Protein AF-0000000074000479 (afdb_homodimer)

Nearest PDB structures (foldseek):
  3bfj-assembly1_A  TM=9.444E-01  e=3.212E-29  Klebsiella pneumoniae
  3ox4-assembly2_C  TM=9.385E-01  e=1.318E-28  Zymomonas mobilis
  4fr2-assembly1_A-2  TM=9.449E-01  e=1.246E-26  Oenococcus oeni ATCC BAA-1163
  6jkp-assembly1_A  TM=9.102E-01  e=8.625E-26  Bifidobacterium catenulatum PV20-2
  3zdr-assembly1_A-2  TM=9.131E-01  e=1.007E-24  Parageobacillus thermoglucosidasius

Solvent-accessible surface area (backbone atoms only — not comparable to full-atom values): 37801 Å² total; per-residue (Å²): 125,83,70,67,56,71,59,40,66,43,61,48,65,38,32,37,40,36,23,70,70,42,47,64,45,43,13,71,68,36,42,85,71,40,35,52,22,39,34,35,30,24,37,49,79,51,90,53,64,66,58,51,49,42,30,51,54,24,32,49,75,44,26,76,37,72,45,79,45,45,79,36,74,68,72,32,32,52,67,49,26,46,48,51,15,49,51,36,50,77,64,59,40,46,26,33,37,12,33,31,52,70,39,18,37,22,32,28,41,50,13,22,35,37,47,61,29,98,62,55,59,69,41,54,76,69,65,78,48,72,85,84,47,72,30,43,50,23,35,32,33,47,45,46,71,52,49,9,53,68,62,16,29,47,35,54,36,33,37,82,94,76,54,42,73,43,76,48,74,41,84,62,36,39,31,50,30,29,46,40,33,51,63,56,40,48,72,55,49,54,69,54,47,51,27,48,47,39,24,24,40,39,40,16,51,24,13,52,56,14,57,54,34,41,74,68,31,34,25,28,12,42,44,19,37,28,35,30,68,74,18,50,67,52,29,49,77,34,64,84,41,58,70,32,45,37,32,45,42,51,19,11,53,26,18,5,58,10,29,48,54,15,27,53,15,62,45,53,31,47,13,48,23,41,19,59,74,67,67,44,52,47,39,52,38,24,43,28,37,34,60,44,48,46,60,71,44,38,81,87,39,21,74,61,25,35,55,48,11,47,36,58,67,45,87,57,74,95,56,52,59,65,57,23,21,49,43,25,51,50,48,52,48,50,52,34,62,75,67,69,53,71,62,35,47,52,79,68,77,47,52,78,84,47,43,64,59,28,27,58,51,25,68,68,40,72,34,57,76,28,41,73,54,90,75,56,58,71,58,48,36,51,44,51,58,73,27,72,127,82,68,67,57,71,58,41,67,43,59,49,62,39,32,38,40,36,22,70,70,42,48,64,45,43,13,72,67,35,42,86,72,38,35,53,22,39,33,36,29,24,37,49,77,58,92,53,64,68,57,51,50,42,30,50,55,24,31,51,76,44,26,77,37,72,45,78,44,44,80,38,76,68,73,33,32,50,66,50,28,47,46,51,14,48,52,36,49,77,62,57,38,46,25,34,34,10,34,32,53,72,38,17,37,22,31,29,41,50,13,23,36,36,46,62,28,99,62,56,58,69,41,54,76,68,65,80,47,74,84,85,46,71,30,43,49,22,35,30,33,47,46,46,70,54,48,8,52,68,61,15,29,48,37,56,36,34,37,82,95,76,53,43,72,42,75,48,76,42,85,64,36,38,32,51,30,29,46,40,33,50,64,56,40,48,73,55,50,54,68,53,45,50,29,46,46,39,25,25,40,38,40,15,51,23,13,52,54,13,60,55,33,41,73,69,31,34,26,27,12,41,45,18,37,28,35,32,68,73,18,51,66,53,29,48,77,34,63,84,40,58,70,32,43,35,32,45,42,51,18,12,51,26,19,6,60,10,29,47,54,14,28,51,14,62,44,54,31,47,12,50,23,40,19,57,75,67,66,43,54,47,41,53,36,24,44,27,38,34,60,44,48,47,59,70,44,37,82,85,40,21,73,61,27,36,54,49,11,48,35,57,68,44,88,58,75,97,56,52,60,63,58,22,22,51,44,25,50,48,49,53,48,52,53,34,62,76,66,70,53,72,62,36,44,52,80,67,75,46,52,78,85,48,42,64,59,26,27,57,51,24,68,68,41,74,34,59,77,28,41,74,56,91,77,56,58,71,58,48,37,51,43,51,58,73,27,70

Secondary structure (DSSP, 8-state):
-----SEEEEE---EEEEETTGGGGHHHHHTTT--SEEEEEEESS-S-HHHHHHHHHHHHTTSSEEEEEEEE-SS-BHHHHHHHHHHHHHTT-SEEEEEESHHHHHHHHHHHHHHTS-S-HHHHHHTS----SPPPPEEEEESS--TTGGGSSEEEEEETTTTEEEEEE-GGGS-SEEEE-TTGGGG--HHHHHHHHHHHHHHHHHHHHSTT--HHHHHHHHHHHHHHHHHHHHHHH-TT-HHHHHHHHHHHHHHHHHHHHH---HHHHHHHHHHHHH---HHHHHHHHHHHHHHHHTTTTHHHHHHHHHHTT---TTS-HHHHHHHHHHHHHHHHHHHT----GGGGT--GGGHHHHHHHHTTSGGGGGSSS---HHHHHHHHHHH-/-----SEEEEE---EEEEETTGGGGHHHHHTTT--SEEEEEEESS-S-HHHHHHHHHHHHTTSSEEEEEEEE-SS-BHHHHHHHHHHHHHTT-SEEEEEESHHHHHHHHHHHHHHTS-S-HHHHHHTS----SPPPPEEEEESS--TTGGGSSEEEEEETTTTEEEEEE-GGGS-SEEEE-TTGGGG--HHHHHHHHHHHHHHHHHHHHSTT--HHHHHHHHHHHHHHHHHHHHHHH-TT-HHHHHHHHHHHHHHHHHHHHH---HHHHHHHHHHHHH---HHHHHHHHHHHHHHHHTTTTHHHHHHHHHHTT---TTS-HHHHHHHHHHHHHHHHHHHT----GGGGT--GGGHHHHHHHHTTSGGGGGSSS---HHHHHHHHHHH-

Organism: NCBI:txid1917863

Structure (mmCIF, N/CA/C/O backbone):
data_AF-0000000074000479-model_v1
#
loop_
_entity.id
_entity.type
_entity.pdbx_description
1 polymer 'Alcohol dehydrogenase'
#
loop_
_atom_site.group_PDB
_atom_site.id
_atom_site.type_symbol
_atom_site.label_atom_id
_atom_site.label_alt_id
_atom_site.label_comp_id
_atom_site.label_asym_id
_atom_site.label_entity_id
_atom_site.label_seq_id
_atom_site.pdbx_PDB_ins_code
_atom_site.Cartn_x
_atom_site.Cartn_y
_atom_site.Cartn_z
_atom_site.occupancy
_atom_site.B_iso_or_equiv
_atom_site.auth_seq_id
_atom_site.auth_comp_id
_atom_site.auth_asym_id
_atom_site.auth_atom_id
_atom_site.pdbx_PDB_model_num
ATOM 1 N N . MET A 1 1 ? -16.75 3.695 -16.812 1 24.72 1 MET A N 1
ATOM 2 C CA . MET A 1 1 ? -15.805 3.189 -15.812 1 24.72 1 MET A CA 1
ATOM 3 C C . MET A 1 1 ? -14.398 3.695 -16.094 1 24.72 1 MET A C 1
ATOM 5 O O . MET A 1 1 ? -13.891 3.543 -17.203 1 24.72 1 MET A O 1
ATOM 9 N N . PRO A 1 2 ? -13.836 4.621 -15.43 1 29 2 PRO A N 1
ATOM 10 C CA . PRO A 1 2 ? -12.633 5.297 -15.914 1 29 2 PRO A CA 1
ATOM 11 C C . PRO A 1 2 ? -11.539 4.316 -16.344 1 29 2 PRO A C 1
ATOM 13 O O . PRO A 1 2 ? -11.422 3.23 -15.766 1 29 2 PRO A O 1
ATOM 16 N N . VAL A 1 3 ? -11.234 4.391 -17.625 1 32 3 VAL A N 1
ATOM 17 C CA . VAL A 1 3 ? -10.008 3.867 -18.203 1 32 3 VAL A CA 1
ATOM 18 C C . VAL A 1 3 ? -8.844 4.047 -17.234 1 32 3 VAL A C 1
ATOM 20 O O . VAL A 1 3 ? -8.68 5.125 -16.656 1 32 3 VAL A O 1
ATOM 23 N N . LEU A 1 4 ? -8.531 3.102 -16.453 1 42.91 4 LEU A N 1
ATOM 24 C CA . LEU A 1 4 ? -7.293 3.246 -15.711 1 42.91 4 LEU A CA 1
ATOM 25 C C . LEU A 1 4 ? -6.379 4.281 -16.359 1 42.91 4 LEU A C 1
ATOM 27 O O . LEU A 1 4 ? -6.324 4.379 -17.594 1 42.91 4 LEU A O 1
ATOM 31 N N . PRO A 1 5 ? -6.18 5.332 -15.812 1 46.81 5 PRO A N 1
ATOM 32 C CA . PRO A 1 5 ? -5.082 6.078 -16.438 1 46.81 5 PRO A CA 1
ATOM 33 C C . PRO A 1 5 ? -4.07 5.168 -17.125 1 46.81 5 PRO A C 1
ATOM 35 O O . PRO A 1 5 ? -3.922 4.004 -16.75 1 46.81 5 PRO A O 1
ATOM 38 N N . GLU A 1 6 ? -3.697 5.43 -18.391 1 49.31 6 GLU A N 1
ATOM 39 C CA . GLU A 1 6 ? -2.768 4.688 -19.234 1 49.31 6 GLU A CA 1
ATOM 40 C C . GLU A 1 6 ? -1.65 4.059 -18.406 1 49.31 6 GLU A C 1
ATOM 42 O O . GLU A 1 6 ? -1.186 2.961 -18.719 1 49.31 6 GLU A O 1
ATOM 47 N N . TRP A 1 7 ? -1.224 4.836 -17.172 1 56.94 7 TRP A N 1
ATOM 48 C CA . TRP A 1 7 ? -0.099 4.227 -16.469 1 56.94 7 TRP A CA 1
ATOM 49 C C . TRP A 1 7 ? -0.306 4.285 -14.953 1 56.94 7 TRP A C 1
ATOM 51 O O . TRP A 1 7 ? -0.974 5.191 -14.445 1 56.94 7 TRP A O 1
ATOM 61 N N . ILE A 1 8 ? -0.33 3.221 -14.234 1 73.06 8 ILE A N 1
ATOM 62 C CA . ILE A 1 8 ? -0.255 3.229 -12.773 1 73.06 8 ILE A CA 1
ATOM 63 C C . ILE A 1 8 ? 1.204 3.152 -12.328 1 73.06 8 ILE A C 1
ATOM 65 O O . ILE A 1 8 ? 1.931 2.234 -12.719 1 73.06 8 ILE A O 1
ATOM 69 N N . ASN A 1 9 ? 1.687 4.219 -11.844 1 86.44 9 ASN A N 1
ATOM 70 C CA . ASN A 1 9 ? 2.924 4.156 -11.078 1 86.44 9 ASN A CA 1
ATOM 71 C C . ASN A 1 9 ? 2.652 4.207 -9.578 1 86.44 9 ASN A C 1
ATOM 73 O O . ASN A 1 9 ? 1.775 4.945 -9.125 1 86.44 9 ASN A O 1
ATOM 77 N N . PHE A 1 10 ? 3.227 3.289 -8.906 1 91.44 10 PHE A N 1
ATOM 78 C CA . PHE A 1 10 ? 3.094 3.295 -7.457 1 91.44 10 PHE A CA 1
ATOM 79 C C . PHE A 1 10 ? 4.438 3.027 -6.789 1 91.44 10 PHE A C 1
ATOM 81 O O . PHE A 1 10 ? 5.203 2.17 -7.242 1 91.44 10 PHE A O 1
ATOM 88 N N . GLN A 1 11 ? 4.66 3.822 -5.734 1 92.38 11 GLN A N 1
ATOM 89 C CA . GLN A 1 11 ? 5.836 3.611 -4.898 1 92.38 11 GLN A CA 1
ATOM 90 C C . GLN A 1 11 ? 5.559 4 -3.449 1 92.38 11 GLN A C 1
ATOM 92 O O . GLN A 1 11 ? 4.926 5.023 -3.188 1 92.38 11 GLN A O 1
ATOM 97 N N . PHE A 1 12 ? 5.898 3.17 -2.537 1 93.88 12 PHE A N 1
ATOM 98 C CA . PHE A 1 12 ? 5.867 3.414 -1.1 1 93.88 12 PHE A CA 1
ATOM 99 C C . PHE A 1 12 ? 6.961 2.623 -0.392 1 93.88 12 PHE A C 1
ATOM 101 O O . PHE A 1 12 ? 6.777 1.445 -0.077 1 93.88 12 PHE A O 1
ATOM 108 N N . THR A 1 13 ? 7.973 3.258 0.039 1 92.56 13 THR A N 1
ATOM 109 C CA . THR A 1 13 ? 9.164 2.531 0.461 1 92.56 13 THR A CA 1
ATOM 110 C C . THR A 1 13 ? 9.242 2.457 1.983 1 92.56 13 THR A C 1
ATOM 112 O O . THR A 1 13 ? 10.008 1.668 2.533 1 92.56 13 THR A O 1
ATOM 115 N N . PRO A 1 14 ? 8.461 3.285 2.715 1 94.31 14 PRO A N 1
ATOM 116 C CA . PRO A 1 14 ? 8.625 3.299 4.168 1 94.31 14 PRO A CA 1
ATOM 117 C C . PRO A 1 14 ? 8.148 2.008 4.832 1 94.31 14 PRO A C 1
ATOM 119 O O . PRO A 1 14 ? 7.242 1.349 4.324 1 94.31 14 PRO A O 1
ATOM 122 N N . LYS A 1 15 ? 8.852 1.724 5.93 1 93.94 15 LYS A N 1
ATOM 123 C CA . LYS A 1 15 ? 8.305 0.751 6.875 1 93.94 15 LYS A CA 1
ATOM 124 C C . LYS A 1 15 ? 7.406 1.428 7.906 1 93.94 15 LYS A C 1
ATOM 126 O O . LYS A 1 15 ? 7.684 2.547 8.344 1 93.94 15 LYS A O 1
ATOM 131 N N . ILE A 1 16 ? 6.328 0.79 8.242 1 94.38 16 ILE A N 1
ATOM 132 C CA . ILE A 1 16 ? 5.414 1.325 9.25 1 94.38 16 ILE A CA 1
ATOM 133 C C . ILE A 1 16 ? 5.344 0.376 10.445 1 94.38 16 ILE A C 1
ATOM 135 O O . ILE A 1 16 ? 5.105 -0.822 10.273 1 94.38 16 ILE A O 1
ATOM 139 N N . HIS A 1 17 ? 5.648 0.871 11.562 1 92.88 17 HIS A N 1
ATOM 140 C CA . HIS A 1 17 ? 5.398 0.188 12.82 1 92.88 17 HIS A CA 1
ATOM 141 C C . HIS A 1 17 ? 4.355 0.929 13.656 1 92.88 17 HIS A C 1
ATOM 143 O O . HIS A 1 17 ? 4.582 2.064 14.078 1 92.88 17 HIS A O 1
ATOM 149 N N . PHE A 1 18 ? 3.232 0.312 13.82 1 91.31 18 PHE A N 1
ATOM 150 C CA . PHE A 1 18 ? 2.105 0.879 14.555 1 91.31 18 PHE A CA 1
ATOM 151 C C . PHE A 1 18 ? 1.759 0.021 15.766 1 91.31 18 PHE A C 1
ATOM 153 O O . PHE A 1 18 ? 1.294 -1.111 15.617 1 91.31 18 PHE A O 1
ATOM 160 N N . GLU A 1 19 ? 2.049 0.57 16.969 1 88.81 19 GLU A N 1
ATOM 161 C CA . GLU A 1 19 ? 1.908 -0.218 18.203 1 88.81 19 GLU A CA 1
ATOM 162 C C . GLU A 1 19 ? 1.859 0.678 19.438 1 88.81 19 GLU A C 1
ATOM 164 O O . GLU A 1 19 ? 2.594 1.665 19.516 1 88.81 19 GLU A O 1
ATOM 169 N N . ILE A 1 20 ? 1.055 0.201 20.391 1 87 20 ILE A N 1
ATOM 170 C CA . ILE A 1 20 ? 0.95 0.917 21.672 1 87 20 ILE A CA 1
ATOM 171 C C . ILE A 1 20 ? 2.271 0.818 22.422 1 87 20 ILE A C 1
ATOM 173 O O . ILE A 1 20 ? 2.855 -0.263 22.531 1 87 20 ILE A O 1
ATOM 177 N N . ASP A 1 21 ? 2.855 1.897 22.844 1 87.69 21 ASP A N 1
ATOM 178 C CA . ASP A 1 21 ? 4.02 2.002 23.719 1 87.69 21 ASP A CA 1
ATOM 179 C C . ASP A 1 21 ? 5.297 1.592 22.984 1 87.69 21 ASP A C 1
ATOM 181 O O . ASP A 1 21 ? 6.258 1.141 23.609 1 87.69 21 ASP A O 1
ATOM 185 N N . CYS A 1 22 ? 5.227 1.759 21.719 1 89.88 22 CYS A N 1
ATOM 186 C CA . CYS A 1 22 ? 6.375 1.313 20.938 1 89.88 22 CYS A CA 1
ATOM 187 C C . CYS A 1 22 ? 7.543 2.279 21.094 1 89.88 22 CYS A C 1
ATOM 189 O O . CYS A 1 22 ? 8.672 1.969 20.703 1 89.88 22 CYS A O 1
ATOM 191 N N . GLY A 1 23 ? 7.344 3.416 21.75 1 88.56 23 GLY A N 1
ATOM 192 C CA . GLY A 1 23 ? 8.438 4.328 22.047 1 88.56 23 GLY A CA 1
ATOM 193 C C . GLY A 1 23 ? 9.555 3.682 22.844 1 88.56 23 GLY A C 1
ATOM 194 O O . GLY A 1 23 ? 10.727 4 22.656 1 88.56 23 GLY A O 1
ATOM 195 N N . TYR A 1 24 ? 9.195 2.709 23.656 1 92 24 TYR A N 1
ATOM 196 C CA . TYR A 1 24 ? 10.148 2.002 24.5 1 92 24 TYR A CA 1
ATOM 197 C C . TYR A 1 24 ? 11.078 1.127 23.656 1 92 24 TYR A C 1
ATOM 199 O O . TYR A 1 24 ? 12.133 0.711 24.141 1 92 24 TYR A O 1
ATOM 207 N N . LYS A 1 25 ? 10.648 0.9 22.469 1 92.81 25 LYS A N 1
ATOM 208 C CA . LYS A 1 25 ? 11.375 -0.039 21.609 1 92.81 25 LYS A CA 1
ATOM 209 C C . LYS A 1 25 ? 12.062 0.683 20.469 1 92.81 25 LYS A C 1
ATOM 211 O O . LYS A 1 25 ? 12.656 0.045 19.594 1 92.81 25 LYS A O 1
ATOM 216 N N . LEU A 1 26 ? 11.969 1.969 20.406 1 93.94 26 LEU A N 1
ATOM 217 C CA . LEU A 1 26 ? 12.414 2.715 19.234 1 93.94 26 LEU A CA 1
ATOM 218 C C . LEU A 1 26 ? 13.867 2.41 18.906 1 93.94 26 LEU A C 1
ATOM 220 O O . LEU A 1 26 ? 14.234 2.248 17.75 1 93.94 26 LEU A O 1
ATOM 224 N N . GLY A 1 27 ? 14.719 2.34 19.969 1 94.88 27 GLY A N 1
ATOM 225 C CA . GLY A 1 27 ? 16.125 2.041 19.766 1 94.88 27 GLY A CA 1
ATOM 226 C C . GLY A 1 27 ? 16.359 0.737 19.031 1 94.88 27 GLY A C 1
ATOM 227 O O . GLY A 1 27 ? 17.234 0.657 18.156 1 94.88 27 GLY A O 1
ATOM 228 N N . SER A 1 28 ? 15.586 -0.228 19.297 1 93.12 28 SER A N 1
ATOM 229 C CA . SER A 1 28 ? 15.727 -1.534 18.672 1 93.12 28 SER A CA 1
ATOM 230 C C . SER A 1 28 ? 15.336 -1.479 17.188 1 93.12 28 SER A C 1
ATOM 232 O O . SER A 1 28 ? 15.883 -2.217 16.375 1 93.12 28 SER A O 1
ATOM 234 N N . PHE A 1 29 ? 14.375 -0.618 16.859 1 91.38 29 PHE A N 1
ATOM 235 C CA . PHE A 1 29 ? 13.961 -0.467 15.461 1 91.38 29 PHE A CA 1
ATOM 236 C C . PHE A 1 29 ? 15.023 0.252 14.648 1 91.38 29 PHE A C 1
ATOM 238 O O . PHE A 1 29 ? 15.234 -0.062 13.477 1 91.38 29 PHE A O 1
ATOM 245 N N . VAL A 1 30 ? 15.727 1.153 15.281 1 92.94 30 VAL A N 1
ATOM 246 C CA . VAL A 1 30 ? 16.625 2.082 14.602 1 92.94 30 VAL A CA 1
ATOM 247 C C . VAL A 1 30 ? 18 1.445 14.445 1 92.94 30 VAL A C 1
ATOM 249 O O . VAL A 1 30 ? 18.766 1.813 13.547 1 92.94 30 VAL A O 1
ATOM 252 N N . LYS A 1 31 ? 18.328 0.465 15.234 1 90.12 31 LYS A N 1
ATOM 253 C CA . LYS A 1 31 ? 19.672 -0.098 15.32 1 90.12 31 LYS A CA 1
ATOM 254 C C . LYS A 1 31 ? 20.141 -0.628 13.969 1 90.12 31 LYS A C 1
ATOM 256 O O . LYS A 1 31 ? 21.312 -0.553 13.633 1 90.12 31 LYS A O 1
ATOM 261 N N . ASN A 1 32 ? 19.219 -1.081 13.141 1 83.94 32 ASN A N 1
ATOM 262 C CA . ASN A 1 32 ? 19.578 -1.63 11.836 1 83.94 32 ASN A CA 1
ATOM 263 C C . ASN A 1 32 ? 19.531 -0.562 10.742 1 83.94 32 ASN A C 1
ATOM 265 O O . ASN A 1 32 ? 19.828 -0.843 9.586 1 83.94 32 ASN A O 1
ATOM 269 N N . ILE A 1 33 ? 19.172 0.621 11.117 1 90.5 33 ILE A N 1
ATOM 270 C CA . ILE A 1 33 ? 19.062 1.732 10.18 1 90.5 33 ILE A CA 1
ATOM 271 C C . ILE A 1 33 ? 20.266 2.668 10.359 1 90.5 33 ILE A C 1
ATOM 273 O O . ILE A 1 33 ? 20.891 3.072 9.375 1 90.5 33 ILE A O 1
ATOM 277 N N . GLY A 1 34 ? 20.578 2.973 11.555 1 85.62 34 GLY A N 1
ATOM 278 C CA . GLY A 1 34 ? 21.688 3.801 11.992 1 85.62 34 GLY A CA 1
ATOM 279 C C . GLY A 1 34 ? 21.953 3.695 13.484 1 85.62 34 GLY A C 1
ATOM 280 O O . GLY A 1 34 ? 21.031 3.787 14.297 1 85.62 34 GLY A O 1
ATOM 281 N N . SER A 1 35 ? 23.219 3.412 13.812 1 82.25 35 SER A N 1
ATOM 282 C CA . SER A 1 35 ? 23.5 3.186 15.227 1 82.25 35 SER A CA 1
ATOM 283 C C . SER A 1 35 ? 24.719 3.982 15.68 1 82.25 35 SER A C 1
ATOM 285 O O . SER A 1 35 ? 25.109 3.904 16.844 1 82.25 35 SER A O 1
ATOM 287 N N . ARG A 1 36 ? 25.234 4.797 14.906 1 87.81 36 ARG A N 1
ATOM 288 C CA . ARG A 1 36 ? 26.375 5.59 15.359 1 87.81 36 ARG A CA 1
ATOM 289 C C . ARG A 1 36 ? 25.906 6.824 16.125 1 87.81 36 ARG A C 1
ATOM 291 O O . ARG A 1 36 ? 25.797 6.797 17.359 1 87.81 36 ARG A O 1
ATOM 298 N N . VAL A 1 37 ? 25.438 7.863 15.445 1 85.56 37 VAL A N 1
ATOM 299 C CA . VAL A 1 37 ? 24.891 9.039 16.109 1 85.56 37 VAL A CA 1
ATOM 300 C C . VAL A 1 37 ? 23.484 9.32 15.562 1 85.56 37 VAL A C 1
ATOM 302 O O . VAL A 1 37 ? 23.297 9.453 14.344 1 85.56 37 VAL A O 1
ATOM 305 N N . VAL A 1 38 ? 22.516 9.367 16.516 1 89.12 38 VAL A N 1
ATOM 306 C CA . VAL A 1 38 ? 21.141 9.68 16.156 1 89.12 38 VAL A CA 1
ATOM 307 C C . VAL A 1 38 ? 20.812 11.102 16.609 1 89.12 38 VAL A C 1
ATOM 309 O O . VAL A 1 38 ? 21.078 11.484 17.75 1 89.12 38 VAL A O 1
ATOM 312 N N . LEU A 1 39 ? 20.328 11.859 15.727 1 89.12 39 LEU A N 1
ATOM 313 C CA . LEU A 1 39 ? 19.828 13.188 16.078 1 89.12 39 LEU A CA 1
ATOM 314 C C . LEU A 1 39 ? 18.297 13.195 16.125 1 89.12 39 LEU A C 1
ATOM 316 O O . LEU A 1 39 ? 17.641 12.789 15.156 1 89.12 39 LEU A O 1
ATOM 320 N N . ILE A 1 40 ? 17.812 13.578 17.234 1 91.69 40 ILE A N 1
ATOM 321 C CA . ILE A 1 40 ? 16.375 13.797 17.375 1 91.69 40 ILE A CA 1
ATOM 322 C C . ILE A 1 40 ? 16.047 15.258 17.062 1 91.69 40 ILE A C 1
ATOM 324 O O . ILE A 1 40 ? 16.547 16.172 17.719 1 91.69 40 ILE A O 1
ATOM 328 N N . ALA A 1 41 ? 15.281 15.453 16.078 1 90.88 41 ALA A N 1
ATOM 329 C CA . ALA A 1 41 ? 14.789 16.797 15.75 1 90.88 41 ALA A CA 1
ATOM 330 C C . ALA A 1 41 ? 13.352 16.984 16.234 1 90.88 41 ALA A C 1
ATOM 332 O O . ALA A 1 41 ? 12.469 16.188 15.906 1 90.88 41 ALA A O 1
ATOM 333 N N . THR A 1 42 ? 13.125 18.016 17.047 1 90.62 42 THR A N 1
ATOM 334 C CA . THR A 1 42 ? 11.797 18.266 17.594 1 90.62 42 THR A CA 1
ATOM 335 C C . THR A 1 42 ? 11.578 19.75 17.844 1 90.62 42 THR A C 1
ATOM 337 O O . THR A 1 42 ? 12.531 20.531 17.859 1 90.62 42 THR A O 1
ATOM 340 N N . GLN A 1 43 ? 10.297 20.109 17.938 1 87.75 43 GLN A N 1
ATOM 341 C CA . GLN A 1 43 ? 9.969 21.484 18.297 1 87.75 43 GLN A CA 1
ATOM 342 C C . GLN A 1 43 ? 10.211 21.719 19.797 1 87.75 43 GLN A C 1
ATOM 344 O O . GLN A 1 43 ? 10.125 20.797 20.594 1 87.75 43 GLN A O 1
ATOM 349 N N . ARG A 1 44 ? 10.492 22.984 20.094 1 78.81 44 ARG A N 1
ATOM 350 C CA . ARG A 1 44 ? 10.82 23.422 21.453 1 78.81 44 ARG A CA 1
ATOM 351 C C . ARG A 1 44 ? 9.648 23.172 22.406 1 78.81 44 ARG A C 1
ATOM 353 O O . ARG A 1 44 ? 9.828 22.641 23.5 1 78.81 44 ARG A O 1
ATOM 360 N N . GLU A 1 45 ? 8.539 23.609 21.984 1 66.88 45 GLU A N 1
ATOM 361 C CA . GLU A 1 45 ? 7.383 23.484 22.875 1 66.88 45 GLU A CA 1
ATOM 362 C C . GLU A 1 45 ? 6.84 22.062 22.875 1 66.88 45 GLU A C 1
ATOM 364 O O . GLU A 1 45 ? 6.113 21.672 21.953 1 66.88 45 GLU A O 1
ATOM 369 N N . LEU A 1 46 ? 7.734 21.203 23.047 1 61.78 46 LEU A N 1
ATOM 370 C CA . LEU A 1 46 ? 7.48 19.766 22.875 1 61.78 46 LEU A CA 1
ATOM 371 C C . LEU A 1 46 ? 6.281 19.328 23.703 1 61.78 46 LEU A C 1
ATOM 373 O O . LEU A 1 46 ? 6.211 19.609 24.891 1 61.78 46 LEU A O 1
ATOM 377 N N . GLU A 1 47 ? 5.285 18.828 23 1 61.81 47 GLU A N 1
ATOM 378 C CA . GLU A 1 47 ? 3.965 18.484 23.516 1 61.81 47 GLU A CA 1
ATOM 379 C C . GLU A 1 47 ? 4.055 17.391 24.578 1 61.81 47 GLU A C 1
ATOM 381 O O . GLU A 1 47 ? 3.346 17.422 25.578 1 61.81 47 GLU A O 1
ATOM 386 N N . ASN A 1 48 ? 5.121 16.391 24.469 1 76.81 48 ASN A N 1
ATOM 387 C CA . ASN A 1 48 ? 5.16 15.305 25.438 1 76.81 48 ASN A CA 1
ATOM 388 C C . ASN A 1 48 ? 6.586 15 25.875 1 76.81 48 ASN A C 1
ATOM 390 O O . ASN A 1 48 ? 7.234 14.109 25.328 1 76.81 48 ASN A O 1
ATOM 394 N N . ALA A 1 49 ? 7.102 15.68 26.875 1 80.25 49 ALA A N 1
ATOM 395 C CA . ALA A 1 49 ? 8.477 15.586 27.375 1 80.25 49 ALA A CA 1
ATOM 396 C C . ALA A 1 49 ? 8.766 14.18 27.906 1 80.25 49 ALA A C 1
ATOM 398 O O . ALA A 1 49 ? 9.875 13.672 27.75 1 80.25 49 ALA A O 1
ATOM 399 N N . GLU A 1 50 ? 7.836 13.609 28.5 1 84.62 50 GLU A N 1
ATOM 400 C CA . GLU A 1 50 ? 8.008 12.266 29.047 1 84.62 50 GLU A CA 1
ATOM 401 C C . GLU A 1 50 ? 8.25 11.25 27.938 1 84.62 50 GLU A C 1
ATOM 403 O O . GLU A 1 50 ? 9.141 10.398 28.047 1 84.62 50 GLU A O 1
ATOM 408 N N . GLU A 1 51 ? 7.477 11.391 26.922 1 87 51 GLU A N 1
ATOM 409 C CA . GLU A 1 51 ? 7.641 10.484 25.797 1 87 51 GLU A CA 1
ATOM 410 C C . GLU A 1 51 ? 9.008 10.656 25.141 1 87 51 GLU A C 1
ATOM 412 O O . GLU A 1 51 ? 9.641 9.672 24.75 1 87 51 GLU A O 1
ATOM 417 N N . LEU A 1 52 ? 9.422 11.859 25.016 1 89.81 52 LEU A N 1
ATOM 418 C CA . LEU A 1 52 ? 10.727 12.133 24.438 1 89.81 52 LEU A CA 1
ATOM 419 C C . LEU A 1 52 ? 11.836 11.5 25.266 1 89.81 52 LEU A C 1
ATOM 421 O O . LEU A 1 52 ? 12.805 10.969 24.703 1 89.81 52 LEU A O 1
ATOM 425 N N . SER A 1 53 ? 11.664 11.531 26.578 1 92.19 53 SER A N 1
ATOM 426 C CA . SER A 1 53 ? 12.656 10.93 27.469 1 92.19 53 SER A CA 1
ATOM 427 C C . SER A 1 53 ? 12.711 9.414 27.281 1 92.19 53 SER A C 1
ATOM 429 O O . SER A 1 53 ? 13.797 8.828 27.281 1 92.19 53 SER A O 1
ATOM 431 N N . ILE A 1 54 ? 11.57 8.844 27.156 1 92.88 54 ILE A N 1
ATOM 432 C CA . ILE A 1 54 ? 11.477 7.402 26.938 1 92.88 54 ILE A CA 1
ATOM 433 C C . ILE A 1 54 ? 12.172 7.027 25.641 1 92.88 54 ILE A C 1
ATOM 435 O O . ILE A 1 54 ? 12.953 6.078 25.594 1 92.88 54 ILE A O 1
ATOM 439 N N . ILE A 1 55 ? 11.906 7.77 24.625 1 93.38 55 ILE A N 1
ATOM 440 C CA . ILE A 1 55 ? 12.469 7.539 23.297 1 93.38 55 ILE A CA 1
ATOM 441 C C . ILE A 1 55 ? 13.992 7.703 23.344 1 93.38 55 ILE A C 1
ATOM 443 O O . ILE A 1 55 ? 14.727 6.855 22.844 1 93.38 55 ILE A O 1
ATOM 447 N N . LYS A 1 56 ? 14.422 8.789 23.984 1 94.94 56 LYS A N 1
ATOM 448 C CA . LYS A 1 56 ? 15.852 9.055 24.094 1 94.94 56 LYS A CA 1
ATOM 449 C C . LYS A 1 56 ? 16.578 7.918 24.812 1 94.94 56 LYS A C 1
ATOM 451 O O . LYS A 1 56 ? 17.641 7.473 24.375 1 94.94 56 LYS A O 1
ATOM 456 N N . THR A 1 57 ? 15.992 7.461 25.875 1 95.88 57 THR A N 1
ATOM 457 C CA . THR A 1 57 ? 16.562 6.375 26.672 1 95.88 57 THR A CA 1
ATOM 458 C C . THR A 1 57 ? 16.672 5.102 25.828 1 95.88 57 THR A C 1
ATOM 460 O O . THR A 1 57 ? 17.688 4.406 25.891 1 95.88 57 THR A O 1
ATOM 463 N N . SER A 1 58 ? 15.609 4.82 25.141 1 95.94 58 SER A N 1
ATOM 464 C CA . SER A 1 58 ? 15.609 3.643 24.281 1 95.94 58 SER A CA 1
ATOM 465 C C . SER A 1 58 ? 16.703 3.732 23.219 1 95.94 58 SER A C 1
ATOM 467 O O . SER A 1 58 ? 17.406 2.754 22.969 1 95.94 58 SER A O 1
ATOM 469 N N . LEU A 1 59 ? 16.859 4.902 22.594 1 96.19 59 LEU A N 1
ATOM 470 C CA . LEU A 1 59 ? 17.859 5.109 21.562 1 96.19 59 LEU A CA 1
ATOM 471 C C . LEU A 1 59 ? 19.266 4.984 22.125 1 96.19 59 LEU A C 1
ATOM 473 O O . LEU A 1 59 ? 20.156 4.406 21.484 1 96.19 59 LEU A O 1
ATOM 477 N N . GLU A 1 60 ? 19.484 5.496 23.297 1 96.25 60 GLU A N 1
ATOM 478 C CA . GLU A 1 60 ? 20.797 5.492 23.938 1 96.25 60 GLU A CA 1
ATOM 479 C C . GLU A 1 60 ? 21.266 4.07 24.219 1 96.25 60 GLU A C 1
ATOM 481 O O . GLU A 1 60 ? 22.469 3.803 24.234 1 96.25 60 GLU A O 1
ATOM 486 N N . LYS A 1 61 ? 20.406 3.133 24.312 1 95.31 61 LYS A N 1
ATOM 487 C CA . LYS A 1 61 ? 20.734 1.735 24.562 1 95.31 61 LYS A CA 1
ATOM 488 C C . LYS A 1 61 ? 21.281 1.062 23.312 1 95.31 61 LYS A C 1
ATOM 490 O O . LYS A 1 61 ? 21.953 0.028 23.391 1 95.31 61 LYS A O 1
ATOM 495 N N . HIS A 1 62 ? 21.016 1.669 22.156 1 94.31 62 HIS A N 1
ATOM 496 C CA . HIS A 1 62 ? 21.328 0.959 20.922 1 94.31 62 HIS A CA 1
ATOM 497 C C . HIS A 1 62 ? 22.188 1.816 20 1 94.31 62 HIS A C 1
ATOM 499 O O . HIS A 1 62 ? 22.484 1.412 18.875 1 94.31 62 HIS A O 1
ATOM 505 N N . SER A 1 63 ? 22.484 3.053 20.406 1 94 63 SER A N 1
ATOM 506 C CA . SER A 1 63 ? 23.281 3.969 19.594 1 94 63 SER A CA 1
ATOM 507 C C . SER A 1 63 ? 24.5 4.469 20.375 1 94 63 SER A C 1
ATOM 509 O O . SER A 1 63 ? 24.5 4.477 21.594 1 94 63 SER A O 1
ATOM 511 N N . GLU A 1 64 ? 25.484 4.859 19.625 1 94.12 64 GLU A N 1
ATOM 512 C CA . GLU A 1 64 ? 26.703 5.371 20.25 1 94.12 64 GLU A CA 1
ATOM 513 C C . GLU A 1 64 ? 26.484 6.773 20.812 1 94.12 64 GLU A C 1
ATOM 515 O O . GLU A 1 64 ? 27.172 7.18 21.75 1 94.12 64 GLU A O 1
ATOM 520 N N . GLY A 1 65 ? 25.562 7.523 20.266 1 94.88 65 GLY A N 1
ATOM 521 C CA . GLY A 1 65 ? 25.234 8.875 20.703 1 94.88 65 GLY A CA 1
ATOM 522 C C . GLY A 1 65 ? 23.844 9.312 20.297 1 94.88 65 GLY A C 1
ATOM 523 O O . GLY A 1 65 ? 23.359 8.93 19.234 1 94.88 65 GLY A O 1
ATOM 524 N N . VAL A 1 66 ? 23.281 10.07 21.203 1 95.88 66 VAL A N 1
ATOM 525 C CA . VAL A 1 66 ? 21.984 10.648 20.922 1 95.88 66 VAL A CA 1
ATOM 526 C C . VAL A 1 66 ? 22 12.148 21.188 1 95.88 66 VAL A C 1
ATOM 528 O O . VAL A 1 66 ? 22.359 12.578 22.297 1 95.88 66 VAL A O 1
ATOM 531 N N . ILE A 1 67 ? 21.703 12.898 20.172 1 93.94 67 ILE A N 1
ATOM 532 C CA . ILE A 1 67 ? 21.672 14.352 20.297 1 93.94 67 ILE A CA 1
ATOM 533 C C . ILE A 1 67 ? 20.25 14.859 20.047 1 93.94 67 ILE A C 1
ATOM 535 O O . ILE A 1 67 ? 19.562 14.375 19.156 1 93.94 67 ILE A O 1
ATOM 539 N N . ILE A 1 68 ? 19.844 15.812 20.859 1 93.81 68 ILE A N 1
ATOM 540 C CA . ILE A 1 68 ? 18.531 16.406 20.688 1 93.81 68 ILE A CA 1
ATOM 541 C C . ILE A 1 68 ? 18.656 17.828 20.141 1 93.81 68 ILE A C 1
ATOM 543 O O . ILE A 1 68 ? 19.406 18.641 20.703 1 93.81 68 ILE A O 1
ATOM 547 N N . TYR A 1 69 ? 18.094 18.047 19.047 1 93.19 69 TYR A N 1
ATOM 548 C CA . TYR A 1 69 ? 17.859 19.391 18.547 1 93.19 69 TYR A CA 1
ATOM 549 C C . TYR A 1 69 ? 16.406 19.812 18.781 1 93.19 69 TYR A C 1
ATOM 551 O O . TYR A 1 69 ? 15.508 19.359 18.062 1 93.19 69 TYR A O 1
ATOM 559 N N . ASP A 1 70 ? 16.156 20.766 19.641 1 91.44 70 ASP A N 1
ATOM 560 C CA . ASP A 1 70 ? 14.805 21.125 20.031 1 91.44 70 ASP A CA 1
ATOM 561 C C . ASP A 1 70 ? 14.555 22.625 19.797 1 91.44 70 ASP A C 1
ATOM 563 O O . ASP A 1 70 ? 13.727 23.219 20.484 1 91.44 70 ASP A O 1
ATOM 567 N N . ASP A 1 71 ? 15.227 23.156 18.844 1 89.31 71 ASP A N 1
ATOM 568 C CA . ASP A 1 71 ? 15.18 24.609 18.688 1 89.31 71 ASP A CA 1
ATOM 569 C C . ASP A 1 71 ? 14.297 25.016 17.516 1 89.31 71 ASP A C 1
ATOM 571 O O . ASP A 1 71 ? 14.492 26.062 16.906 1 89.31 71 ASP A O 1
ATOM 575 N N . ILE A 1 72 ? 13.453 24.141 17.109 1 90.38 72 ILE A N 1
ATOM 576 C CA . ILE A 1 72 ? 12.422 24.531 16.156 1 90.38 72 ILE A CA 1
ATOM 577 C C . ILE A 1 72 ? 11.273 25.219 16.891 1 90.38 72 ILE A C 1
ATOM 579 O O . ILE A 1 72 ? 10.547 24.578 17.656 1 90.38 72 ILE A O 1
ATOM 583 N N . VAL A 1 73 ? 11 26.422 16.859 1 84.69 73 VAL A N 1
ATOM 584 C CA . VAL A 1 73 ? 10.148 27.203 17.75 1 84.69 73 VAL A CA 1
ATOM 585 C C . VAL A 1 73 ? 8.703 27.156 17.266 1 84.69 73 VAL A C 1
ATOM 587 O O . VAL A 1 73 ? 7.777 26.953 18.047 1 84.69 73 VAL A O 1
ATOM 590 N N . ASP A 1 74 ? 8.352 27.438 16.062 1 84.31 74 ASP A N 1
ATOM 591 C CA . ASP A 1 74 ? 6.984 27.438 15.539 1 84.31 74 ASP A CA 1
ATOM 592 C C . ASP A 1 74 ? 6.914 26.688 14.211 1 84.31 74 ASP A C 1
ATOM 594 O O . ASP A 1 74 ? 7.062 25.469 14.172 1 84.31 74 ASP A O 1
ATOM 598 N N . LYS A 1 75 ? 6.895 27.375 13.219 1 89.31 75 LYS A N 1
ATOM 599 C CA . LYS A 1 75 ? 6.914 26.766 11.891 1 89.31 75 LYS A CA 1
ATOM 600 C C . LYS A 1 75 ? 8.344 26.484 11.438 1 89.31 75 LYS A C 1
ATOM 602 O O . LYS A 1 75 ? 9.289 27.125 11.906 1 89.31 75 LYS A O 1
ATOM 607 N N . ALA A 1 76 ? 8.492 25.453 10.719 1 92.19 76 ALA A N 1
ATOM 608 C CA . ALA A 1 76 ? 9.805 25.156 10.156 1 92.19 76 ALA A CA 1
ATOM 609 C C . ALA A 1 76 ? 10.188 26.156 9.078 1 92.19 76 ALA A C 1
ATOM 611 O O . ALA A 1 76 ? 9.539 26.234 8.031 1 92.19 76 ALA A O 1
ATOM 612 N N . HIS A 1 77 ? 11.195 26.922 9.406 1 94.06 77 HIS A N 1
ATOM 613 C CA . HIS A 1 77 ? 11.719 27.906 8.461 1 94.06 77 HIS A CA 1
ATOM 614 C C . HIS A 1 77 ? 13.039 27.422 7.848 1 94.06 77 HIS A C 1
ATOM 616 O O . HIS A 1 77 ? 13.609 26.438 8.297 1 94.06 77 HIS A O 1
ATOM 622 N N . PHE A 1 78 ? 13.469 28.125 6.797 1 93.44 78 PHE A N 1
ATOM 623 C CA . PHE A 1 78 ? 14.68 27.734 6.094 1 93.44 78 PHE A CA 1
ATOM 624 C C . PHE A 1 78 ? 15.859 27.641 7.062 1 93.44 78 PHE A C 1
ATOM 626 O O . PHE A 1 78 ? 16.609 26.672 7.031 1 93.44 78 PHE A O 1
ATOM 633 N N . LYS A 1 79 ? 15.914 28.562 7.922 1 92.5 79 LYS A N 1
ATOM 634 C CA . LYS A 1 79 ? 17.031 28.609 8.859 1 92.5 79 LYS A CA 1
ATOM 635 C C . LYS A 1 79 ? 17.031 27.406 9.789 1 92.5 79 LYS A C 1
ATOM 637 O O . LYS A 1 79 ? 18.094 26.906 10.172 1 92.5 79 LYS A O 1
ATOM 642 N N . ASP A 1 80 ? 15.867 26.953 10.234 1 93.56 80 ASP A N 1
ATOM 643 C CA . ASP A 1 80 ? 15.742 25.797 11.117 1 93.56 80 ASP A CA 1
ATOM 644 C C . ASP A 1 80 ? 16.281 24.547 10.445 1 93.56 80 ASP A C 1
ATOM 646 O O . ASP A 1 80 ? 17.047 23.781 11.055 1 93.56 80 ASP A O 1
ATOM 650 N N . ILE A 1 81 ? 15.945 24.422 9.219 1 94.62 81 ILE A N 1
ATOM 651 C CA . ILE A 1 81 ? 16.328 23.234 8.461 1 94.62 81 ILE A CA 1
ATOM 652 C C . ILE A 1 81 ? 17.844 23.234 8.25 1 94.62 81 ILE A C 1
ATOM 654 O O . ILE A 1 81 ? 18.516 22.219 8.43 1 94.62 81 ILE A O 1
ATOM 658 N N . ASP A 1 82 ? 18.297 24.375 7.84 1 95.56 82 ASP A N 1
ATOM 659 C CA . ASP A 1 82 ? 19.734 24.5 7.617 1 95.56 82 ASP A CA 1
ATOM 660 C C . ASP A 1 82 ? 20.516 24.234 8.906 1 95.56 82 ASP A C 1
ATOM 662 O O . ASP A 1 82 ? 21.578 23.609 8.875 1 95.56 82 ASP A O 1
ATOM 666 N N . SER A 1 83 ? 19.969 24.703 9.984 1 94.75 83 SER A N 1
ATOM 667 C CA . SER A 1 83 ? 20.594 24.469 11.281 1 94.75 83 SER A CA 1
ATOM 668 C C . SER A 1 83 ? 20.609 22.984 11.633 1 94.75 83 SER A C 1
ATOM 670 O O . SER A 1 83 ? 21.625 22.438 12.047 1 94.75 83 SER A O 1
ATOM 672 N N . VAL A 1 84 ? 19.469 22.312 11.531 1 94.69 84 VAL A N 1
ATOM 673 C CA . VAL A 1 84 ? 19.375 20.875 11.828 1 94.69 84 VAL A CA 1
ATOM 674 C C . VAL A 1 84 ? 20.359 20.109 10.945 1 94.69 84 VAL A C 1
ATOM 676 O O . VAL A 1 84 ? 21.078 19.219 11.422 1 94.69 84 VAL A O 1
ATOM 679 N N . ALA A 1 85 ? 20.406 20.453 9.664 1 96.06 85 ALA A N 1
ATOM 680 C CA . ALA A 1 85 ? 21.312 19.797 8.727 1 96.06 85 ALA A CA 1
ATOM 681 C C . ALA A 1 85 ? 22.766 20 9.133 1 96.06 85 ALA A C 1
ATOM 683 O O . ALA A 1 85 ? 23.578 19.078 9.031 1 96.06 85 ALA A O 1
ATOM 684 N N . HIS A 1 86 ? 23.047 21.234 9.516 1 95.19 86 HIS A N 1
ATOM 685 C CA . HIS A 1 86 ? 24.391 21.562 9.984 1 95.19 86 HIS A CA 1
ATOM 686 C C . HIS A 1 86 ? 24.781 20.703 11.18 1 95.19 86 HIS A C 1
ATOM 688 O O . HIS A 1 86 ? 25.875 20.141 11.219 1 95.19 86 HIS A O 1
ATOM 694 N N . PHE A 1 87 ? 23.891 20.531 12.117 1 94.31 87 PHE A N 1
ATOM 695 C CA . PHE A 1 87 ? 24.156 19.719 13.305 1 94.31 87 PHE A CA 1
ATOM 696 C C . PHE A 1 87 ? 24.328 18.266 12.93 1 94.31 87 PHE A C 1
ATOM 698 O O . PHE A 1 87 ? 25.156 17.562 13.516 1 94.31 87 PHE A O 1
ATOM 705 N N . LEU A 1 88 ? 23.547 17.812 11.977 1 95.94 88 LEU A N 1
ATOM 706 C CA . LEU A 1 88 ? 23.688 16.438 11.492 1 95.94 88 LEU A CA 1
ATOM 707 C C . LEU A 1 88 ? 25.094 16.203 10.938 1 95.94 88 LEU A C 1
ATOM 709 O O . LEU A 1 88 ? 25.703 15.172 11.211 1 95.94 88 LEU A O 1
ATOM 713 N N . ARG A 1 89 ? 25.578 17.172 10.25 1 95.38 89 ARG A N 1
ATOM 714 C CA . ARG A 1 89 ? 26.891 17.062 9.617 1 95.38 89 ARG A CA 1
ATOM 715 C C . ARG A 1 89 ? 28 17.078 10.656 1 95.38 89 ARG A C 1
ATOM 717 O O . ARG A 1 89 ? 28.875 16.203 10.656 1 95.38 89 ARG A O 1
ATOM 724 N N . ILE A 1 90 ? 27.938 18.031 11.492 1 94.56 90 ILE A N 1
ATOM 725 C CA . ILE A 1 90 ? 29.031 18.219 12.438 1 94.56 90 ILE A CA 1
ATOM 726 C C . ILE A 1 90 ? 29.062 17.062 13.438 1 94.56 90 ILE A C 1
ATOM 728 O O . ILE A 1 90 ? 30.125 16.672 13.914 1 94.56 90 ILE A O 1
ATOM 732 N N . ALA A 1 91 ? 27.906 16.516 13.75 1 93.81 91 ALA A N 1
ATOM 733 C CA . ALA A 1 91 ? 27.828 15.391 14.688 1 93.81 91 ALA A CA 1
ATOM 734 C C . ALA A 1 91 ? 28.172 14.078 13.992 1 93.81 91 ALA A C 1
ATOM 736 O O . ALA A 1 91 ? 28.297 13.039 14.648 1 93.81 91 ALA A O 1
ATOM 737 N N . ASN A 1 92 ? 28.25 14.102 12.703 1 94.44 92 ASN A N 1
ATOM 738 C CA . ASN A 1 92 ? 28.438 12.891 11.914 1 94.44 92 ASN A CA 1
ATOM 739 C C . ASN A 1 92 ? 27.328 11.875 12.18 1 94.44 92 ASN A C 1
ATOM 741 O O . ASN A 1 92 ? 27.594 10.703 12.438 1 94.44 92 ASN A O 1
ATOM 745 N N . ALA A 1 93 ? 26.109 12.43 12.25 1 95.62 93 ALA A N 1
ATOM 746 C CA . ALA A 1 93 ? 24.938 11.578 12.469 1 95.62 93 ALA A CA 1
ATOM 747 C C . ALA A 1 93 ? 24.688 10.68 11.266 1 95.62 93 ALA A C 1
ATOM 749 O O . ALA A 1 93 ? 24.938 11.07 10.125 1 95.62 93 ALA A O 1
ATOM 750 N N . ASP A 1 94 ? 24.172 9.453 11.562 1 96.25 94 ASP A N 1
ATOM 751 C CA . ASP A 1 94 ? 23.875 8.555 10.445 1 96.25 94 ASP A CA 1
ATOM 752 C C . ASP A 1 94 ? 22.375 8.297 10.336 1 96.25 94 ASP A C 1
ATOM 754 O O . ASP A 1 94 ? 21.9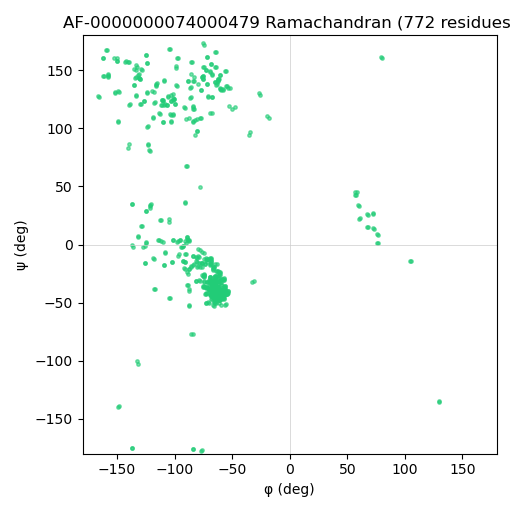38 7.527 9.477 1 96.25 94 ASP A O 1
ATOM 758 N N . CYS A 1 95 ? 21.641 8.945 11.148 1 95.81 95 CYS A N 1
ATOM 759 C CA . CYS A 1 95 ? 20.188 8.914 11.008 1 95.81 95 CYS A CA 1
ATOM 760 C C . CYS A 1 95 ? 19.531 10.062 11.773 1 95.81 95 CYS A C 1
ATOM 762 O O . CYS A 1 95 ? 20.172 10.656 12.656 1 95.81 95 CYS A O 1
ATOM 764 N N . VAL A 1 96 ? 18.344 10.375 11.422 1 97.12 96 VAL A N 1
ATOM 765 C CA . VAL A 1 96 ? 17.562 11.43 12.047 1 97.12 96 VAL A CA 1
ATOM 766 C C . VAL A 1 96 ? 16.234 10.859 12.555 1 97.12 96 VAL A C 1
ATOM 768 O O . VAL A 1 96 ? 15.562 10.117 11.836 1 97.12 96 VAL A O 1
ATOM 771 N N . VAL A 1 97 ? 15.891 11.156 13.781 1 96.5 97 VAL A N 1
ATOM 772 C CA . VAL A 1 97 ? 14.555 10.883 14.305 1 96.5 97 VAL A CA 1
ATOM 773 C C . VAL A 1 97 ? 13.75 12.172 14.359 1 96.5 97 VAL A C 1
ATOM 775 O O . VAL A 1 97 ? 14.031 13.062 15.172 1 96.5 97 VAL A O 1
ATOM 778 N N . ALA A 1 98 ? 12.828 12.297 13.445 1 96.25 98 ALA A N 1
ATOM 779 C CA . ALA A 1 98 ? 11.891 13.414 13.492 1 96.25 98 ALA A CA 1
ATOM 780 C C . ALA A 1 98 ? 10.727 13.117 14.422 1 96.25 98 ALA A C 1
ATOM 782 O O . ALA A 1 98 ? 9.812 12.359 14.07 1 96.25 98 ALA A O 1
ATOM 783 N N . TYR A 1 99 ? 10.766 13.758 15.602 1 94.06 99 TYR A N 1
ATOM 784 C CA . TYR A 1 99 ? 9.773 13.508 16.641 1 94.06 99 TYR A CA 1
ATOM 785 C C . TYR A 1 99 ? 8.844 14.711 16.812 1 94.06 99 TYR A C 1
ATOM 787 O O . TYR A 1 99 ? 9.305 15.836 16.969 1 94.06 99 TYR A O 1
ATOM 795 N N . GLY A 1 100 ? 7.59 14.375 16.656 1 90.81 100 GLY A N 1
ATOM 796 C CA . GLY A 1 100 ? 6.699 15.445 17.094 1 90.81 100 GLY A CA 1
ATOM 797 C C . GLY A 1 100 ? 5.641 15.789 16.062 1 90.81 100 GLY A C 1
ATOM 798 O O . GLY A 1 100 ? 4.961 14.906 15.547 1 90.81 100 GLY A O 1
ATOM 799 N N . SER A 1 101 ? 5.477 17.141 15.891 1 88 101 SER A N 1
ATOM 800 C CA . SER A 1 101 ? 4.379 17.703 15.102 1 88 101 SER A CA 1
ATOM 801 C C . SER A 1 101 ? 4.723 17.734 13.617 1 88 101 SER A C 1
ATOM 803 O O . SER A 1 101 ? 5.785 17.25 13.211 1 88 101 SER A O 1
ATOM 805 N N . PHE A 1 102 ? 3.744 18.328 12.914 1 90.12 102 PHE A N 1
ATOM 806 C CA . PHE A 1 102 ? 3.865 18.531 11.469 1 90.12 102 PHE A CA 1
ATOM 807 C C . PHE A 1 102 ? 5.156 19.266 11.141 1 90.12 102 PHE A C 1
ATOM 809 O O . PHE A 1 102 ? 5.879 18.891 10.219 1 90.12 102 PHE A O 1
ATOM 816 N N . GLU A 1 103 ? 5.551 20.25 11.914 1 91.56 103 GLU A N 1
ATOM 817 C CA . GLU A 1 103 ? 6.719 21.078 11.656 1 91.56 103 GLU A CA 1
ATOM 818 C C . GLU A 1 103 ? 8.016 20.312 11.922 1 91.56 103 GLU A C 1
ATOM 820 O O . GLU A 1 103 ? 8.969 20.422 11.148 1 91.56 103 GLU A O 1
ATOM 825 N N . SER A 1 104 ? 8.047 19.547 13.016 1 92.75 104 SER A N 1
ATOM 826 C CA . SER A 1 104 ? 9.234 18.766 13.344 1 92.75 104 SER A CA 1
ATOM 827 C C . SER A 1 104 ? 9.5 17.703 12.289 1 92.75 104 SER A C 1
ATOM 829 O O . SER A 1 104 ? 10.656 17.438 11.938 1 92.75 104 SER A O 1
ATOM 831 N N . ILE A 1 105 ? 8.422 17.109 11.781 1 95.12 105 ILE A N 1
ATOM 832 C CA . ILE A 1 105 ? 8.555 16.047 10.789 1 95.12 105 ILE A CA 1
ATOM 833 C C . ILE A 1 105 ? 9.062 16.625 9.477 1 95.12 105 ILE A C 1
ATOM 835 O O . ILE A 1 105 ? 9.984 16.094 8.859 1 95.12 105 ILE A O 1
ATOM 839 N N . ASN A 1 106 ? 8.516 17.766 9.109 1 95.06 106 ASN A N 1
ATOM 840 C CA . ASN A 1 106 ? 9 18.438 7.902 1 95.06 106 ASN A CA 1
ATOM 841 C C . ASN A 1 106 ? 10.469 18.797 8.023 1 95.06 106 ASN A C 1
ATOM 843 O O . ASN A 1 106 ? 11.25 18.578 7.094 1 95.06 106 ASN A O 1
ATOM 847 N N . ALA A 1 107 ? 10.797 19.328 9.164 1 95.25 107 ALA A N 1
ATOM 848 C CA . ALA A 1 107 ? 12.18 19.75 9.398 1 95.25 107 ALA A CA 1
ATOM 849 C C . ALA A 1 107 ? 13.133 18.562 9.352 1 95.25 107 ALA A C 1
ATOM 851 O O . ALA A 1 107 ? 14.203 18.625 8.742 1 95.25 107 ALA A O 1
ATOM 852 N N . GLY A 1 108 ? 12.734 17.484 10.023 1 95.94 108 GLY A N 1
ATOM 853 C CA . GLY A 1 108 ? 13.562 16.281 10.039 1 95.94 108 GLY A CA 1
ATOM 854 C C . GLY A 1 108 ? 13.781 15.688 8.664 1 95.94 108 GLY A C 1
ATOM 855 O O . GLY A 1 108 ? 14.906 15.336 8.305 1 95.94 108 GLY A O 1
ATOM 856 N N . LYS A 1 109 ? 12.719 15.57 7.867 1 96.56 109 LYS A N 1
ATOM 857 C CA . LYS A 1 109 ? 12.812 15.039 6.512 1 96.56 109 LYS A CA 1
ATOM 858 C C . LYS A 1 109 ? 13.711 15.898 5.637 1 96.56 109 LYS A C 1
ATOM 860 O O . LYS A 1 109 ? 14.594 15.383 4.949 1 96.56 109 LYS A O 1
ATOM 865 N N . ALA A 1 110 ? 13.492 17.203 5.695 1 96.19 110 ALA A N 1
ATOM 866 C CA . ALA A 1 110 ? 14.273 18.125 4.891 1 96.19 110 ALA A CA 1
ATOM 867 C C . ALA A 1 110 ? 15.75 18.094 5.297 1 96.19 110 ALA A C 1
ATOM 869 O O . ALA A 1 110 ? 16.641 18.031 4.441 1 96.19 110 ALA A O 1
ATOM 870 N N . ALA A 1 111 ? 15.961 18.094 6.582 1 96.5 111 ALA A N 1
ATOM 871 C CA . ALA A 1 111 ? 17.328 18.109 7.09 1 96.5 111 ALA A CA 1
ATOM 872 C C . ALA A 1 111 ? 18.078 16.844 6.703 1 96.5 111 ALA A C 1
ATOM 874 O O . ALA A 1 111 ? 19.281 16.875 6.398 1 96.5 111 ALA A O 1
ATOM 875 N N . GLY A 1 112 ? 17.375 15.68 6.781 1 96.75 112 GLY A N 1
ATOM 876 C CA . GLY A 1 112 ? 17.984 14.43 6.348 1 96.75 112 GLY A CA 1
ATOM 877 C C . GLY A 1 112 ? 18.5 14.484 4.918 1 96.75 112 GLY A C 1
ATOM 878 O O . GLY A 1 112 ? 19.578 13.984 4.625 1 96.75 112 GLY A O 1
ATOM 879 N N . LEU A 1 113 ? 17.703 15.078 4.055 1 96.12 113 LEU A N 1
ATOM 880 C CA . LEU A 1 113 ? 18.078 15.211 2.65 1 96.12 113 LEU A CA 1
ATOM 881 C C . LEU A 1 113 ? 19.234 16.188 2.48 1 96.12 113 LEU A C 1
ATOM 883 O O . LEU A 1 113 ? 20.156 15.938 1.713 1 96.12 113 LEU A O 1
ATOM 887 N N . LEU A 1 114 ? 19.25 17.281 3.238 1 95.5 114 LEU A N 1
ATOM 888 C CA . LEU A 1 114 ? 20.25 18.328 3.111 1 95.5 114 LEU A CA 1
ATOM 889 C C . LEU A 1 114 ? 21.578 17.875 3.697 1 95.5 114 LEU A C 1
ATOM 891 O O . LEU A 1 114 ? 22.641 18.344 3.273 1 95.5 114 LEU A O 1
ATOM 895 N N . ALA A 1 115 ? 21.516 17.016 4.637 1 95.88 115 ALA A N 1
ATOM 896 C CA . ALA A 1 115 ? 22.703 16.578 5.359 1 95.88 115 ALA A CA 1
ATOM 897 C C . ALA A 1 115 ? 23.719 15.945 4.41 1 95.88 115 ALA A C 1
ATOM 899 O O . ALA A 1 115 ? 24.938 16.031 4.641 1 95.88 115 ALA A O 1
ATOM 900 N N . THR A 1 116 ? 23.281 15.336 3.361 1 96.19 116 THR A N 1
ATOM 901 C CA . THR A 1 116 ? 24.156 14.602 2.459 1 96.19 116 THR A CA 1
ATOM 902 C C . THR A 1 116 ? 24.312 15.344 1.134 1 96.19 116 THR A C 1
ATOM 904 O O . THR A 1 116 ? 25.031 14.898 0.243 1 96.19 116 THR A O 1
ATOM 907 N N . ASN A 1 117 ? 23.531 16.406 0.999 1 95.12 117 ASN A N 1
ATOM 908 C CA . ASN A 1 117 ? 23.562 17.219 -0.215 1 95.12 117 ASN A CA 1
ATOM 909 C C . ASN A 1 117 ? 24.047 18.641 0.072 1 95.12 117 ASN A C 1
ATOM 911 O O . ASN A 1 117 ? 23.641 19.25 1.063 1 95.12 117 ASN A O 1
ATOM 915 N N . ASP A 1 118 ? 24.891 19.141 -0.785 1 88.81 118 ASP A N 1
ATOM 916 C CA . ASP A 1 118 ? 25.578 20.406 -0.534 1 88.81 118 ASP A CA 1
ATOM 917 C C . ASP A 1 118 ? 24.781 21.578 -1.079 1 88.81 118 ASP A C 1
ATOM 919 O O . ASP A 1 118 ? 25.188 22.234 -2.045 1 88.81 118 ASP A O 1
ATOM 923 N N . PHE A 1 119 ? 23.672 21.844 -0.511 1 90.06 119 PHE A N 1
ATOM 924 C CA . PHE A 1 119 ? 22.906 23.047 -0.85 1 90.06 119 PHE A CA 1
ATOM 925 C C . PHE A 1 119 ? 22.094 23.531 0.351 1 90.06 119 PHE A C 1
ATOM 927 O O . PHE A 1 119 ? 21.906 22.781 1.317 1 90.06 119 PHE A O 1
ATOM 934 N N . PHE A 1 120 ? 21.75 24.75 0.334 1 91.25 120 PHE A N 1
ATOM 935 C CA . PHE A 1 120 ? 20.875 25.328 1.352 1 91.25 120 PHE A CA 1
ATOM 936 C C . PHE A 1 120 ? 19.406 25.094 0.997 1 91.25 120 PHE A C 1
ATOM 938 O O . PHE A 1 120 ? 19.078 24.859 -0.166 1 91.25 120 PHE A O 1
ATOM 945 N N . THR A 1 121 ? 18.562 25.125 1.996 1 92.19 121 THR A N 1
ATOM 946 C CA . THR A 1 121 ? 17.141 24.859 1.844 1 92.19 121 THR A CA 1
ATOM 947 C C . THR A 1 121 ? 16.531 25.766 0.766 1 92.19 121 THR A C 1
ATOM 949 O O . THR A 1 121 ? 15.727 25.312 -0.047 1 92.19 121 THR A O 1
ATOM 952 N N . GLU A 1 122 ? 16.891 26.984 0.725 1 89.69 122 GLU A N 1
ATOM 953 C CA . GLU A 1 122 ? 16.344 27.953 -0.219 1 89.69 122 GLU A CA 1
ATOM 954 C C . GLU A 1 122 ? 16.625 27.547 -1.661 1 89.69 122 GLU A C 1
ATOM 956 O O . GLU A 1 122 ? 15.812 27.797 -2.555 1 89.69 122 GLU A O 1
ATOM 961 N N . ASP A 1 123 ? 17.719 26.891 -1.865 1 90.06 123 ASP A N 1
ATOM 962 C CA . ASP A 1 123 ? 18.125 26.469 -3.201 1 90.06 123 ASP A CA 1
ATOM 963 C C . ASP A 1 123 ? 17.219 25.375 -3.734 1 90.06 123 ASP A C 1
ATOM 965 O O . ASP A 1 123 ? 17.031 25.234 -4.949 1 90.06 123 ASP A O 1
ATOM 969 N N . LEU A 1 124 ? 16.719 24.641 -2.893 1 87.25 124 LEU A N 1
ATOM 970 C CA . LEU A 1 124 ? 15.828 23.547 -3.285 1 87.25 124 LEU A CA 1
ATOM 971 C C . LEU A 1 124 ? 14.578 24.078 -3.979 1 87.25 124 LEU A C 1
ATOM 973 O O . LEU A 1 124 ? 14.094 23.484 -4.941 1 87.25 124 LEU A O 1
ATOM 977 N N . TYR A 1 125 ? 14.078 25.172 -3.566 1 84.56 125 TYR A N 1
ATOM 978 C CA . TYR A 1 125 ? 12.797 25.672 -4.047 1 84.56 125 TYR A CA 1
ATOM 979 C C . TYR A 1 125 ? 12.984 26.609 -5.238 1 84.56 125 TYR A C 1
ATOM 981 O O . TYR A 1 125 ? 12.023 26.906 -5.957 1 84.56 125 TYR A O 1
ATOM 989 N N . SER A 1 126 ? 14.156 27.016 -5.445 1 79.94 126 SER A N 1
ATOM 990 C CA . SER A 1 126 ? 14.438 27.875 -6.602 1 79.94 126 SER A CA 1
ATOM 991 C C . SER A 1 126 ? 14.562 27.047 -7.875 1 79.94 126 SER A C 1
ATOM 993 O O . SER A 1 126 ? 14.516 27.594 -8.984 1 79.94 126 SER A O 1
ATOM 995 N N . GLY A 1 127 ? 14.602 25.734 -7.719 1 77.75 127 GLY A N 1
ATOM 996 C CA . GLY A 1 127 ? 14.797 24.875 -8.867 1 77.75 127 GLY A CA 1
ATOM 997 C C . GLY A 1 127 ? 16.234 24.844 -9.359 1 77.75 127 GLY A C 1
ATOM 998 O O . GLY A 1 127 ? 16.547 24.125 -10.32 1 77.75 127 GLY A O 1
ATOM 999 N N . LYS A 1 128 ? 17.062 25.547 -8.68 1 79.44 128 LYS A N 1
ATOM 1000 C CA . LYS A 1 128 ? 18.453 25.672 -9.094 1 79.44 128 LYS A CA 1
ATOM 1001 C C . LYS A 1 128 ? 19.234 24.391 -8.805 1 79.44 128 LYS A C 1
ATOM 1003 O O . LYS A 1 128 ? 20.234 24.094 -9.469 1 79.44 128 LYS A O 1
ATOM 1008 N N . VAL A 1 129 ? 18.703 23.672 -7.801 1 86.81 129 VAL A N 1
ATOM 1009 C CA . VAL A 1 129 ? 19.453 22.484 -7.402 1 86.81 129 VAL A CA 1
ATOM 1010 C C . VAL A 1 129 ? 18.5 21.312 -7.23 1 86.81 129 VAL A C 1
ATOM 1012 O O . VAL A 1 129 ? 17.297 21.5 -7.02 1 86.81 129 VAL A O 1
ATOM 1015 N N . SER A 1 130 ? 19.016 20.109 -7.469 1 88.88 130 SER A N 1
ATOM 1016 C CA . SER A 1 130 ? 18.328 18.859 -7.199 1 88.88 130 SER A CA 1
ATOM 1017 C C . SER A 1 130 ? 19.219 17.906 -6.402 1 88.88 130 SER A C 1
ATOM 1019 O O . SER A 1 130 ? 20.438 17.906 -6.551 1 88.88 130 SER A O 1
ATOM 1021 N N . PRO A 1 131 ? 18.531 17.203 -5.5 1 92.81 131 PRO A N 1
ATOM 1022 C CA . PRO A 1 131 ? 19.344 16.219 -4.762 1 92.81 131 PRO A CA 1
ATOM 1023 C C . PRO A 1 131 ? 20.078 15.25 -5.68 1 92.81 131 PRO A C 1
ATOM 1025 O O . PRO A 1 131 ? 19.5 14.781 -6.668 1 92.81 131 PRO A O 1
ATOM 1028 N N . LYS A 1 132 ? 21.312 15 -5.379 1 91.94 132 LYS A N 1
ATOM 1029 C CA . LYS A 1 132 ? 22.141 14.086 -6.16 1 91.94 132 LYS A CA 1
ATOM 1030 C C . LYS A 1 132 ? 22.422 12.797 -5.391 1 91.94 132 LYS A C 1
ATOM 1032 O O . LYS A 1 132 ? 22.844 11.797 -5.973 1 91.94 132 LYS A O 1
ATOM 1037 N N . LYS A 1 133 ? 22.203 12.922 -4.125 1 93.5 133 LYS A N 1
ATOM 1038 C CA . LYS A 1 133 ? 22.422 11.766 -3.256 1 93.5 133 LYS A CA 1
ATOM 1039 C C . LYS A 1 133 ? 21.203 11.508 -2.371 1 93.5 133 LYS A C 1
ATOM 1041 O O . LYS A 1 133 ? 20.5 12.445 -1.992 1 93.5 133 LYS A O 1
ATOM 1046 N N . LYS A 1 134 ? 21.109 10.211 -2.078 1 93.56 134 LYS A N 1
ATOM 1047 C CA . LYS A 1 134 ? 20.109 9.867 -1.075 1 93.56 134 LYS A CA 1
ATOM 1048 C C . LYS A 1 134 ? 20.438 10.5 0.273 1 93.56 134 LYS A C 1
ATOM 1050 O O . LYS A 1 134 ? 21.609 10.578 0.66 1 93.56 134 LYS A O 1
ATOM 1055 N N . GLY A 1 135 ? 19.406 11 0.994 1 96.06 135 GLY A N 1
ATOM 1056 C CA . GLY A 1 135 ? 19.578 11.609 2.305 1 96.06 135 GLY A CA 1
ATOM 1057 C C . GLY A 1 135 ? 19.828 10.586 3.404 1 96.06 135 GLY A C 1
ATOM 1058 O O . GLY A 1 135 ? 19.797 9.383 3.158 1 96.06 135 GLY A O 1
ATOM 1059 N N . LEU A 1 136 ? 20.141 11.109 4.613 1 96.81 136 LEU A N 1
ATOM 1060 C CA . LEU A 1 136 ? 20.188 10.242 5.785 1 96.81 136 LEU A CA 1
ATOM 1061 C C . LEU A 1 136 ? 18.828 9.594 6.031 1 96.81 136 LEU A C 1
ATOM 1063 O O . LEU A 1 136 ? 17.797 10.211 5.773 1 96.81 136 LEU A O 1
ATOM 1067 N N . PRO A 1 137 ? 18.844 8.344 6.523 1 97.19 137 PRO A N 1
ATOM 1068 C CA . PRO A 1 137 ? 17.562 7.738 6.879 1 97.19 137 PRO A CA 1
ATOM 1069 C C . PRO A 1 137 ? 16.812 8.539 7.945 1 97.19 137 PRO A C 1
ATOM 1071 O O . PRO A 1 137 ? 17.422 8.984 8.922 1 97.19 137 PRO A O 1
ATOM 1074 N N . VAL A 1 138 ? 15.547 8.773 7.734 1 97.75 138 VAL A N 1
ATOM 1075 C CA . VAL A 1 138 ? 14.695 9.516 8.664 1 97.75 138 VAL A CA 1
ATOM 1076 C C . VAL A 1 138 ? 13.688 8.562 9.305 1 97.75 138 VAL A C 1
ATOM 1078 O O . VAL A 1 138 ? 13 7.812 8.609 1 97.75 138 VAL A O 1
ATOM 1081 N N . ILE A 1 139 ? 13.672 8.523 10.586 1 97.19 139 ILE A N 1
ATOM 1082 C CA . ILE A 1 139 ? 12.641 7.84 11.375 1 97.19 139 ILE A CA 1
ATOM 1083 C C . ILE A 1 139 ? 11.625 8.859 11.883 1 97.19 139 ILE A C 1
ATOM 1085 O O . ILE A 1 139 ? 11.984 9.82 12.562 1 97.19 139 ILE A O 1
ATOM 1089 N N . VAL A 1 140 ? 10.414 8.633 11.5 1 96.88 140 VAL A N 1
ATOM 1090 C CA . VAL A 1 140 ? 9.367 9.57 11.883 1 96.88 140 VAL A CA 1
ATOM 1091 C C . VAL A 1 140 ? 8.578 9.016 13.062 1 96.88 140 VAL A C 1
ATOM 1093 O O . VAL A 1 140 ? 8.117 7.867 13.023 1 96.88 140 VAL A O 1
ATOM 1096 N N . VAL A 1 141 ? 8.484 9.781 14.125 1 94.44 141 VAL A N 1
ATOM 1097 C CA . VAL A 1 141 ? 7.68 9.469 15.305 1 94.44 141 VAL A CA 1
ATOM 1098 C C . VAL A 1 141 ? 6.68 10.602 15.555 1 94.44 141 VAL A C 1
ATOM 1100 O O . VAL A 1 141 ? 6.918 11.469 16.391 1 94.44 141 VAL A O 1
ATOM 1103 N N . PRO A 1 142 ? 5.57 10.5 14.906 1 92.75 142 PRO A N 1
ATOM 1104 C CA . PRO A 1 142 ? 4.594 11.586 15.062 1 92.75 142 PRO A CA 1
ATOM 1105 C C . PRO A 1 142 ? 3.871 11.539 16.406 1 92.75 142 PRO A C 1
ATOM 1107 O O . PRO A 1 142 ? 3.561 10.453 16.906 1 92.75 142 PRO A O 1
ATOM 1110 N N . THR A 1 143 ? 3.557 12.695 16.969 1 89.06 143 THR A N 1
ATOM 1111 C CA . THR A 1 143 ? 2.848 12.773 18.234 1 89.06 143 THR A CA 1
ATOM 1112 C C . THR A 1 143 ? 1.339 12.812 18.016 1 89.06 143 THR A C 1
ATOM 1114 O O . THR A 1 143 ? 0.563 12.742 18.969 1 89.06 143 THR A O 1
ATOM 1117 N N . LYS A 1 144 ? 0.902 12.922 16.875 1 89.12 144 LYS A N 1
ATOM 1118 C CA . LYS A 1 144 ? -0.488 12.859 16.438 1 89.12 144 LYS A CA 1
ATOM 1119 C C . LYS A 1 144 ? -0.574 12.547 14.945 1 89.12 144 LYS A C 1
ATOM 1121 O O . LYS A 1 144 ? 0.432 12.602 14.234 1 89.12 144 LYS A O 1
ATOM 1126 N N . PRO A 1 145 ? -1.767 12.203 14.453 1 92 145 PRO A N 1
ATOM 1127 C CA . PRO A 1 145 ? -1.905 12.016 13.008 1 92 145 PRO A CA 1
ATOM 1128 C C . PRO A 1 145 ? -1.657 13.305 12.219 1 92 145 PRO A C 1
ATOM 1130 O O . PRO A 1 145 ? -2.123 14.375 12.617 1 92 145 PRO A O 1
ATOM 1133 N N . LEU A 1 146 ? -0.942 13.164 11.141 1 92.38 146 LEU A N 1
ATOM 1134 C CA . LEU A 1 146 ? -0.522 14.359 10.406 1 92.38 146 LEU A CA 1
ATOM 1135 C C . LEU A 1 146 ? -1.04 14.32 8.969 1 92.38 146 LEU A C 1
ATOM 1137 O O . LEU A 1 146 ? -0.322 14.688 8.039 1 92.38 146 LEU A O 1
ATOM 1141 N N . LEU A 1 147 ? -2.225 13.734 8.797 1 91.69 147 LEU A N 1
ATOM 1142 C CA . LEU A 1 147 ? -2.957 13.695 7.531 1 91.69 147 LEU A CA 1
ATOM 1143 C C . LEU A 1 147 ? -2.146 12.992 6.453 1 91.69 147 LEU A C 1
ATOM 1145 O O . LEU A 1 147 ? -2.262 13.312 5.27 1 91.69 147 LEU A O 1
ATOM 1149 N N . GLY A 1 148 ? -1.236 12.195 6.855 1 93.44 148 GLY A N 1
ATOM 1150 C CA . GLY A 1 148 ? -0.482 11.406 5.895 1 93.44 148 GLY A CA 1
ATOM 1151 C C . GLY A 1 148 ? 0.92 11.93 5.656 1 93.44 148 GLY A C 1
ATOM 1152 O O . GLY A 1 148 ? 1.776 11.219 5.129 1 93.44 148 GLY A O 1
ATOM 1153 N N . ASN A 1 149 ? 1.22 13.102 6.051 1 93.25 149 ASN A N 1
ATOM 1154 C CA . ASN A 1 149 ? 2.545 13.688 5.859 1 93.25 149 ASN A CA 1
ATOM 1155 C C . ASN A 1 149 ? 3.633 12.82 6.496 1 93.25 149 ASN A C 1
ATOM 1157 O O . ASN A 1 149 ? 4.758 12.773 6 1 93.25 149 ASN A O 1
ATOM 1161 N N . GLU A 1 150 ? 3.324 12.102 7.531 1 94.25 150 GLU A N 1
ATOM 1162 C CA . GLU A 1 150 ? 4.281 11.289 8.273 1 94.25 150 GLU A CA 1
ATOM 1163 C C . GLU A 1 150 ? 4.816 10.141 7.422 1 94.25 150 GLU A C 1
ATOM 1165 O O . GLU A 1 150 ? 5.859 9.562 7.734 1 94.25 150 GLU A O 1
ATOM 1170 N N . CYS A 1 151 ? 4.113 9.773 6.34 1 93.44 151 CYS A N 1
ATOM 1171 C CA . CYS A 1 151 ? 4.637 8.664 5.555 1 93.44 151 CYS A CA 1
ATOM 1172 C C . CYS A 1 151 ? 4.727 9.031 4.078 1 93.44 151 CYS A C 1
ATOM 1174 O O . CYS A 1 151 ? 4.828 8.148 3.223 1 93.44 151 CYS A O 1
ATOM 1176 N N . SER A 1 152 ? 4.66 10.281 3.777 1 93.75 152 SER A N 1
ATOM 1177 C CA . SER A 1 152 ? 4.703 10.758 2.4 1 93.75 152 SER A CA 1
ATOM 1178 C C . SER A 1 152 ? 6.105 11.219 2.018 1 93.75 152 SER A C 1
ATOM 1180 O O . SER A 1 152 ? 6.945 11.461 2.889 1 93.75 152 SER A O 1
ATOM 1182 N N . PRO A 1 153 ? 6.375 11.297 0.695 1 95.12 153 PRO A N 1
ATOM 1183 C CA . PRO A 1 153 ? 7.699 11.742 0.251 1 95.12 153 PRO A CA 1
ATOM 1184 C C . PRO A 1 153 ? 7.777 13.25 0.043 1 95.12 153 PRO A C 1
ATOM 1186 O O . PRO A 1 153 ? 8.383 13.719 -0.927 1 95.12 153 PRO A O 1
ATOM 1189 N N . PHE A 1 154 ? 7.09 14.023 0.901 1 93.19 154 PHE A N 1
ATOM 1190 C CA . PHE A 1 154 ? 7.078 15.477 0.765 1 93.19 154 PHE A CA 1
ATOM 1191 C C . PHE A 1 154 ? 7.344 16.141 2.105 1 93.19 154 PHE A C 1
ATOM 1193 O O . PHE A 1 154 ? 7.109 15.555 3.16 1 93.19 154 PHE A O 1
ATOM 1200 N N . PHE A 1 155 ? 7.871 17.281 1.977 1 93.38 155 PHE A N 1
ATOM 1201 C CA . PHE A 1 155 ? 7.941 18.172 3.129 1 93.38 155 PHE A CA 1
ATOM 1202 C C . PHE A 1 155 ? 7.711 19.625 2.711 1 93.38 155 PHE A C 1
ATOM 1204 O O . PHE A 1 155 ? 7.824 19.953 1.53 1 93.38 155 PHE A O 1
ATOM 1211 N N . SER A 1 156 ? 7.301 20.406 3.637 1 91.81 156 SER A N 1
ATOM 1212 C CA . SER A 1 156 ? 7.035 21.812 3.367 1 91.81 156 SER A CA 1
ATOM 1213 C C . SER A 1 156 ? 7.707 22.719 4.402 1 91.81 156 SER A C 1
ATOM 1215 O O . SER A 1 156 ? 7.832 22.328 5.57 1 91.81 156 SER A O 1
ATOM 1217 N N . ILE A 1 157 ? 8.148 23.797 3.932 1 92.94 157 ILE A N 1
ATOM 1218 C CA . ILE A 1 157 ? 8.867 24.766 4.758 1 92.94 157 ILE A CA 1
ATOM 1219 C C . ILE A 1 157 ? 8.336 26.172 4.484 1 92.94 157 ILE A C 1
ATOM 1221 O O . ILE A 1 157 ? 8.008 26.5 3.346 1 92.94 157 ILE A O 1
ATOM 1225 N N . VAL A 1 158 ? 8.281 26.953 5.535 1 92.25 158 VAL A N 1
ATOM 1226 C CA . VAL A 1 158 ? 7.773 28.312 5.395 1 92.25 158 VAL A CA 1
ATOM 1227 C C . VAL A 1 158 ? 8.898 29.234 4.961 1 92.25 158 VAL A C 1
ATOM 1229 O O . VAL A 1 158 ? 9.977 29.25 5.57 1 92.25 158 VAL A O 1
ATOM 1232 N N . ASP A 1 159 ? 8.656 29.938 3.91 1 91.38 159 ASP A N 1
ATOM 1233 C CA . ASP A 1 159 ? 9.562 30.984 3.451 1 91.38 159 ASP A CA 1
ATOM 1234 C C . ASP A 1 159 ? 9.289 32.312 4.188 1 91.38 159 ASP A C 1
ATOM 1236 O O . ASP A 1 159 ? 8.234 32.906 4.016 1 91.38 159 ASP A O 1
ATOM 1240 N N . ASP A 1 160 ? 10.281 32.688 4.891 1 86.38 160 ASP A N 1
ATOM 1241 C CA . ASP A 1 160 ? 10.109 33.875 5.723 1 86.38 160 ASP A CA 1
ATOM 1242 C C . ASP A 1 160 ? 9.883 35.125 4.867 1 86.38 160 ASP A C 1
ATOM 1244 O O . ASP A 1 160 ? 9.352 36.125 5.352 1 86.38 160 ASP A O 1
ATOM 1248 N N . ARG A 1 161 ? 10.359 35.312 3.596 1 88.38 161 ARG A N 1
ATOM 1249 C CA . ARG A 1 161 ? 10.281 36.5 2.736 1 88.38 161 ARG A CA 1
ATOM 1250 C C . ARG A 1 161 ? 8.836 36.812 2.371 1 88.38 161 ARG A C 1
ATOM 1252 O O . ARG A 1 161 ? 8.445 37.969 2.332 1 88.38 161 ARG A O 1
ATOM 1259 N N . ASP A 1 162 ? 7.93 35.656 2.289 1 83.56 162 ASP A N 1
ATOM 1260 C CA . ASP A 1 162 ? 6.551 35.875 1.865 1 83.56 162 ASP A CA 1
ATOM 1261 C C . ASP A 1 162 ? 5.57 35.094 2.73 1 83.56 162 ASP A C 1
ATOM 1263 O O . ASP A 1 162 ? 4.363 35.094 2.473 1 83.56 162 ASP A O 1
ATOM 1267 N N . LYS A 1 163 ? 6.078 34.344 3.639 1 85.81 163 LYS A N 1
ATOM 1268 C CA . LYS A 1 163 ? 5.293 33.562 4.594 1 85.81 163 LYS A CA 1
ATOM 1269 C C . LYS A 1 163 ? 4.547 32.438 3.9 1 85.81 163 LYS A C 1
ATOM 1271 O O . LYS A 1 163 ? 3.652 31.828 4.488 1 85.81 163 LYS A O 1
ATOM 1276 N N . ASN A 1 164 ? 4.984 32.219 2.713 1 88.81 164 ASN A N 1
ATOM 1277 C CA . ASN A 1 164 ? 4.387 31.109 1.976 1 88.81 164 ASN A CA 1
ATOM 1278 C C . ASN A 1 164 ? 5.039 29.781 2.338 1 88.81 164 ASN A C 1
ATOM 1280 O O . ASN A 1 164 ? 6.254 29.703 2.518 1 88.81 164 ASN A O 1
ATOM 1284 N N . ARG A 1 165 ? 4.203 28.797 2.428 1 89.75 165 ARG A N 1
ATOM 1285 C CA . ARG A 1 165 ? 4.707 27.438 2.641 1 89.75 165 ARG A CA 1
ATOM 1286 C C . ARG A 1 165 ? 5.102 26.781 1.32 1 89.75 165 ARG A C 1
ATOM 1288 O O . ARG A 1 165 ? 4.266 26.641 0.426 1 89.75 165 ARG A O 1
ATOM 1295 N N . LYS A 1 166 ? 6.34 26.469 1.257 1 89.62 166 LYS A N 1
ATOM 1296 C CA . LYS A 1 166 ? 6.875 25.875 0.041 1 89.62 166 LYS A CA 1
ATOM 1297 C C . LYS A 1 166 ? 6.961 24.344 0.177 1 89.62 166 LYS A C 1
ATOM 1299 O O . LYS A 1 166 ? 7.348 23.844 1.229 1 89.62 166 LYS A O 1
ATOM 1304 N N . TYR A 1 167 ? 6.551 23.734 -0.895 1 88.12 167 TYR A N 1
ATOM 1305 C CA . TYR A 1 167 ? 6.492 22.266 -0.884 1 88.12 167 TYR A CA 1
ATOM 1306 C C . TYR A 1 167 ? 7.582 21.672 -1.769 1 88.12 167 TYR A C 1
ATOM 1308 O O . TYR A 1 167 ? 7.891 22.219 -2.834 1 88.12 167 TYR A O 1
ATOM 1316 N N . PHE A 1 168 ? 8.141 20.609 -1.288 1 91.06 168 PHE A N 1
ATOM 1317 C CA . PHE A 1 168 ? 9.117 19.859 -2.053 1 91.06 168 PHE A CA 1
ATOM 1318 C C . PHE A 1 168 ? 8.812 18.359 -1.998 1 91.06 168 PHE A C 1
ATOM 1320 O O . PHE A 1 168 ? 8.539 17.828 -0.927 1 91.06 168 PHE A O 1
ATOM 1327 N N . ALA A 1 169 ? 8.758 17.75 -3.174 1 91.38 169 ALA A N 1
ATOM 1328 C CA . ALA A 1 169 ? 8.516 16.312 -3.287 1 91.38 169 ALA A CA 1
ATOM 1329 C C . ALA A 1 169 ? 9.688 15.617 -3.973 1 91.38 169 ALA A C 1
ATOM 1331 O O . ALA A 1 169 ? 10.203 16.094 -4.988 1 91.38 169 ALA A O 1
ATOM 1332 N N . HIS A 1 170 ? 10.125 14.578 -3.414 1 92.75 170 HIS A N 1
ATOM 1333 C CA . HIS A 1 170 ? 11.195 13.758 -3.984 1 92.75 170 HIS A CA 1
ATOM 1334 C C . HIS A 1 170 ? 11.156 12.344 -3.424 1 92.75 170 HIS A C 1
ATOM 1336 O O . HIS A 1 170 ? 10.836 12.141 -2.25 1 92.75 170 HIS A O 1
ATOM 1342 N N . GLU A 1 171 ? 11.516 11.367 -4.215 1 91.31 171 GLU A N 1
ATOM 1343 C CA . GLU A 1 171 ? 11.453 9.977 -3.785 1 91.31 171 GLU A CA 1
ATOM 1344 C C . GLU A 1 171 ? 12.383 9.719 -2.602 1 91.31 171 GLU A C 1
ATOM 1346 O O . GLU A 1 171 ? 12.141 8.82 -1.793 1 91.31 171 GLU A O 1
ATOM 1351 N N . TRP A 1 172 ? 13.43 10.578 -2.441 1 93.88 172 TRP A N 1
ATOM 1352 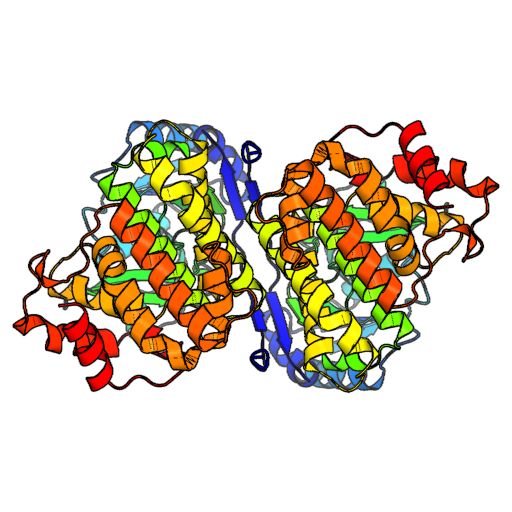C CA . TRP A 1 172 ? 14.383 10.383 -1.357 1 93.88 172 TRP A CA 1
ATOM 1353 C C . TRP A 1 172 ? 13.922 11.086 -0.087 1 93.88 172 TRP A C 1
ATOM 1355 O O . TRP A 1 172 ? 14.602 11.039 0.939 1 93.88 172 TRP A O 1
ATOM 1365 N N . ALA A 1 173 ? 12.711 11.672 -0.166 1 95.06 173 ALA A N 1
ATOM 1366 C CA . ALA A 1 173 ? 12.156 12.328 1.015 1 95.06 173 ALA A CA 1
ATOM 1367 C C . ALA A 1 173 ? 11.25 11.375 1.791 1 95.06 173 ALA A C 1
ATOM 1369 O O . ALA A 1 173 ? 10.766 11.719 2.871 1 95.06 173 ALA A O 1
ATOM 1370 N N . PHE A 1 174 ? 11.055 10.125 1.279 1 96.56 174 PHE A N 1
ATOM 1371 C CA . PHE A 1 174 ? 10.352 9.117 2.07 1 96.56 174 PHE A CA 1
ATOM 1372 C C . PHE A 1 174 ? 11.086 8.844 3.375 1 96.56 174 PHE A C 1
ATOM 1374 O O . PHE A 1 174 ? 12.312 8.688 3.383 1 96.56 174 PHE A O 1
ATOM 1381 N N . PRO A 1 175 ? 10.344 8.797 4.5 1 96.81 175 PRO A N 1
ATOM 1382 C CA . PRO A 1 175 ? 11 8.266 5.695 1 96.81 175 PRO A CA 1
ATOM 1383 C C . PRO A 1 175 ? 11.383 6.793 5.547 1 96.81 175 PRO A C 1
ATOM 1385 O O . PRO A 1 175 ? 10.812 6.082 4.715 1 96.81 175 PRO A O 1
ATOM 1388 N N . GLU A 1 176 ? 12.414 6.473 6.285 1 96.19 176 GLU A N 1
ATOM 1389 C CA . GLU A 1 176 ? 12.805 5.066 6.316 1 96.19 176 GLU A CA 1
ATOM 1390 C C . GLU A 1 176 ? 11.836 4.238 7.156 1 96.19 176 GLU A C 1
ATOM 1392 O O . GLU A 1 176 ? 11.531 3.094 6.812 1 96.19 176 GLU A O 1
ATOM 1397 N N . LEU A 1 177 ? 11.375 4.809 8.18 1 95.88 177 LEU A N 1
ATOM 1398 C CA . LEU A 1 177 ? 10.547 4.117 9.156 1 95.88 177 LEU A CA 1
ATOM 1399 C C . LEU A 1 177 ? 9.594 5.09 9.852 1 95.88 177 LEU A C 1
ATOM 1401 O O . LEU A 1 177 ? 9.992 6.199 10.219 1 95.88 177 LEU A O 1
ATOM 1405 N N . ILE A 1 178 ? 8.359 4.711 9.891 1 96 178 ILE A N 1
ATOM 1406 C CA . ILE A 1 178 ? 7.371 5.422 10.695 1 96 178 ILE A CA 1
ATOM 1407 C C . ILE A 1 178 ? 7.02 4.594 11.93 1 96 178 ILE A C 1
ATOM 1409 O O . ILE A 1 178 ? 6.621 3.434 11.812 1 96 178 ILE A O 1
ATOM 1413 N N . VAL A 1 179 ? 7.254 5.145 13.062 1 93.94 179 VAL A N 1
ATOM 1414 C CA . VAL A 1 179 ? 6.855 4.531 14.328 1 93.94 179 VAL A CA 1
ATOM 1415 C C . VAL A 1 179 ? 5.715 5.332 14.961 1 93.94 179 VAL A C 1
ATOM 1417 O O . VAL A 1 179 ? 5.938 6.418 15.492 1 93.94 179 VAL A O 1
ATOM 1420 N N . ALA A 1 180 ? 4.578 4.758 14.867 1 91.06 180 ALA A N 1
ATOM 1421 C CA . ALA A 1 180 ? 3.383 5.453 15.336 1 91.06 180 ALA A CA 1
ATOM 1422 C C . ALA A 1 180 ? 2.811 4.777 16.578 1 91.06 180 ALA A C 1
ATOM 1424 O O . ALA A 1 180 ? 2.541 3.572 16.578 1 91.06 180 ALA A O 1
ATOM 1425 N N . ASP A 1 181 ? 2.746 5.492 17.625 1 87.12 181 ASP A N 1
ATOM 1426 C CA . ASP A 1 181 ? 2.115 5.059 18.859 1 87.12 181 ASP A CA 1
ATOM 1427 C C . ASP A 1 181 ? 0.742 5.703 19.047 1 87.12 181 ASP A C 1
ATOM 1429 O O . ASP A 1 181 ? 0.645 6.895 19.344 1 87.12 181 ASP A O 1
ATOM 1433 N N . PRO A 1 182 ? -0.278 4.895 18.953 1 80.81 182 PRO A N 1
ATOM 1434 C CA . PRO A 1 182 ? -1.609 5.504 19.016 1 80.81 182 PRO A CA 1
ATOM 1435 C C . PRO A 1 182 ? -1.929 6.07 20.406 1 80.81 182 PRO A C 1
ATOM 1437 O O . PRO A 1 182 ? -2.854 6.879 20.547 1 80.81 182 PRO A O 1
ATOM 1440 N N . LYS A 1 183 ? -1.191 5.68 21.391 1 79.5 183 LYS A N 1
ATOM 1441 C CA . LYS A 1 183 ? -1.407 6.23 22.719 1 79.5 183 LYS A CA 1
ATOM 1442 C C . LYS A 1 183 ? -1.004 7.703 22.781 1 79.5 183 LYS A C 1
ATOM 1444 O O . LYS A 1 183 ? -1.567 8.477 23.562 1 79.5 183 LYS A O 1
ATOM 1449 N N . ILE A 1 184 ? -0.099 8.047 21.969 1 73.88 184 ILE A N 1
ATOM 1450 C CA . ILE A 1 184 ? 0.402 9.414 22 1 73.88 184 ILE A CA 1
ATOM 1451 C C . ILE A 1 184 ? -0.668 10.367 21.484 1 73.88 184 ILE A C 1
ATOM 1453 O O . ILE A 1 184 ? -0.862 11.453 22.031 1 73.88 184 ILE A O 1
ATOM 1457 N N . GLY A 1 185 ? -1.425 9.953 20.531 1 69 185 GLY A N 1
ATOM 1458 C CA . GLY A 1 185 ? -2.508 10.742 19.969 1 69 185 GLY A CA 1
ATOM 1459 C C . GLY A 1 185 ? -3.77 10.719 20.812 1 69 185 GLY A C 1
ATOM 1460 O O . GLY A 1 185 ? -4.699 11.484 20.562 1 69 185 GLY A O 1
ATOM 1461 N N . ALA A 1 186 ? -3.656 9.922 21.828 1 70 186 ALA A N 1
ATOM 1462 C CA . ALA A 1 186 ? -4.836 9.781 22.688 1 70 186 ALA A CA 1
ATOM 1463 C C . ALA A 1 186 ? -5.059 11.031 23.531 1 70 186 ALA A C 1
ATOM 1465 O O . ALA A 1 186 ? -6.168 11.273 24 1 70 186 ALA A O 1
ATOM 1466 N N . GLY A 1 187 ? -4.102 11.875 23.547 1 77.75 187 GLY A N 1
ATOM 1467 C CA . GLY A 1 187 ? -4.223 13.078 24.344 1 77.75 187 GLY A CA 1
ATOM 1468 C C . GLY A 1 187 ? -4.848 14.242 23.609 1 77.75 187 GLY A C 1
ATOM 1469 O O . GLY A 1 187 ? -5.078 15.305 24.188 1 77.75 187 GLY A O 1
ATOM 1470 N N . MET A 1 188 ? -5.332 13.984 22.391 1 85.31 188 MET A N 1
ATOM 1471 C CA . MET A 1 188 ? -5.934 15.055 21.594 1 85.31 188 MET A CA 1
ATOM 1472 C C . MET A 1 188 ? -7.293 15.453 22.172 1 85.31 188 MET A C 1
ATOM 1474 O O . MET A 1 188 ? -8.07 14.594 22.594 1 85.31 188 MET A O 1
ATOM 1478 N N . SER A 1 189 ? -7.555 16.797 22.203 1 89.06 189 SER A N 1
ATOM 1479 C CA . SER A 1 189 ? -8.867 17.297 22.594 1 89.06 189 SER A CA 1
ATOM 1480 C C . SER A 1 189 ? -9.938 16.875 21.594 1 89.06 189 SER A C 1
ATOM 1482 O O . SER A 1 189 ? -9.625 16.406 20.5 1 89.06 189 SER A O 1
ATOM 1484 N N . SER A 1 190 ? -11.164 17.016 22 1 90.56 190 SER A N 1
ATOM 1485 C CA . SER A 1 190 ? -12.281 16.703 21.109 1 90.56 190 SER A CA 1
ATOM 1486 C C . SER A 1 190 ? -12.234 17.547 19.859 1 90.56 190 SER A C 1
ATOM 1488 O O . SER A 1 190 ? -12.445 17.047 18.75 1 90.56 190 SER A O 1
ATOM 1490 N N . SER A 1 191 ? -11.906 18.781 20.078 1 90 191 SER A N 1
ATOM 1491 C CA . SER A 1 191 ? -11.82 19.719 18.953 1 90 191 SER A CA 1
ATOM 1492 C C . SER A 1 191 ? -10.68 19.328 18 1 90 191 SER A C 1
ATOM 1494 O O . SER A 1 191 ? -10.852 19.344 16.781 1 90 191 SER A O 1
ATOM 1496 N N . ASP A 1 192 ? -9.57 18.906 18.531 1 89.56 192 ASP A N 1
ATOM 1497 C CA . ASP A 1 192 ? -8.422 18.5 17.719 1 89.56 192 ASP A CA 1
ATOM 1498 C C . ASP A 1 192 ? -8.719 17.203 16.969 1 89.56 192 ASP A C 1
ATOM 1500 O O . ASP A 1 192 ? -8.312 17.031 15.82 1 89.56 192 ASP A O 1
ATOM 1504 N N . THR A 1 193 ? -9.414 16.375 17.703 1 92 193 THR A N 1
ATOM 1505 C CA . THR A 1 193 ? -9.789 15.117 17.078 1 92 193 THR A CA 1
ATOM 1506 C C . THR A 1 193 ? -10.711 15.352 15.883 1 92 193 THR A C 1
ATOM 1508 O O . THR A 1 193 ? -10.539 14.734 14.828 1 92 193 THR A O 1
ATOM 1511 N N . ALA A 1 194 ? -11.617 16.266 16.062 1 93.12 194 ALA A N 1
ATOM 1512 C CA . ALA A 1 194 ? -12.578 16.547 15 1 93.12 194 ALA A CA 1
ATOM 1513 C C . ALA A 1 194 ? -11.891 17.156 13.781 1 93.12 194 ALA A C 1
ATOM 1515 O O . ALA A 1 194 ? -12.039 16.656 12.664 1 93.12 194 ALA A O 1
ATOM 1516 N N . LYS A 1 195 ? -11.125 18.188 13.977 1 91.62 195 LYS A N 1
ATOM 1517 C CA . LYS A 1 195 ? -10.5 18.844 12.836 1 91.62 195 LYS A CA 1
ATOM 1518 C C . LYS A 1 195 ? -9.477 17.938 12.164 1 91.62 195 LYS A C 1
ATOM 1520 O O . LYS A 1 195 ? -9.375 17.922 10.93 1 91.62 195 LYS A O 1
ATOM 1525 N N . THR A 1 196 ? -8.734 17.172 12.977 1 92.69 196 THR A N 1
ATOM 1526 C CA . THR A 1 196 ? -7.746 16.25 12.414 1 92.69 196 THR A CA 1
ATOM 1527 C C . THR A 1 196 ? -8.422 15.156 11.594 1 92.69 196 THR A C 1
ATOM 1529 O O . THR A 1 196 ? -7.992 14.852 10.484 1 92.69 196 THR A O 1
ATOM 1532 N N . GLY A 1 197 ? -9.469 14.594 12.188 1 95.06 197 GLY A N 1
ATOM 1533 C CA . GLY A 1 197 ? -10.203 13.555 11.484 1 95.06 197 GLY A CA 1
ATOM 1534 C C . GLY A 1 197 ? -10.773 14.016 10.148 1 95.06 197 GLY A C 1
ATOM 1535 O O . GLY A 1 197 ? -10.633 13.328 9.141 1 95.06 197 GLY A O 1
ATOM 1536 N N . ILE A 1 198 ? -11.305 15.188 10.125 1 95.31 198 ILE A N 1
ATOM 1537 C CA . ILE A 1 198 ? -11.898 15.711 8.898 1 95.31 198 ILE A CA 1
ATOM 1538 C C . ILE A 1 198 ? -10.797 16.078 7.906 1 95.31 198 ILE A C 1
ATOM 1540 O O . ILE A 1 198 ? -10.961 15.914 6.695 1 95.31 198 ILE A O 1
ATOM 1544 N N . ALA A 1 199 ? -9.766 16.562 8.422 1 95.56 199 ALA A N 1
ATOM 1545 C CA . ALA A 1 199 ? -8.633 16.859 7.543 1 95.56 199 ALA A CA 1
ATOM 1546 C C . ALA A 1 199 ? -8.133 15.594 6.852 1 95.56 199 ALA A C 1
ATOM 1548 O O . ALA A 1 199 ? -7.781 15.625 5.672 1 95.56 199 ALA A O 1
ATOM 1549 N N . ILE A 1 200 ? -8.055 14.5 7.594 1 96.5 200 ILE A N 1
ATOM 1550 C CA . ILE A 1 200 ? -7.652 13.219 7.02 1 96.5 200 ILE A CA 1
ATOM 1551 C C . ILE A 1 200 ? -8.648 12.797 5.945 1 96.5 200 ILE A C 1
ATOM 1553 O O . ILE A 1 200 ? -8.258 12.328 4.871 1 96.5 200 ILE A O 1
ATOM 1557 N N . LEU A 1 201 ? -9.898 13.039 6.25 1 97.19 201 LEU A N 1
ATOM 1558 C CA . LEU A 1 201 ? -10.945 12.766 5.273 1 97.19 201 LEU A CA 1
ATOM 1559 C C . LEU A 1 201 ? -10.734 13.586 4.004 1 97.19 201 LEU A C 1
ATOM 1561 O O . LEU A 1 201 ? -10.883 13.07 2.895 1 97.19 201 LEU A O 1
ATOM 1565 N N . SER A 1 202 ? -10.438 14.805 4.211 1 96.94 202 SER A N 1
ATOM 1566 C CA . SER A 1 202 ? -10.195 15.703 3.088 1 96.94 202 SER A CA 1
ATOM 1567 C C . SER A 1 202 ? -9.016 15.227 2.244 1 96.94 202 SER A C 1
ATOM 1569 O O . SER A 1 202 ? -9.086 15.234 1.014 1 96.94 202 SER A O 1
ATOM 1571 N N . ALA A 1 203 ? -7.996 14.82 2.914 1 97.19 203 ALA A N 1
ATOM 1572 C CA . ALA A 1 203 ? -6.82 14.312 2.213 1 97.19 203 ALA A CA 1
ATOM 1573 C C . ALA A 1 203 ? -7.16 13.062 1.403 1 97.19 203 ALA A C 1
ATOM 1575 O O . ALA A 1 203 ? -6.699 12.898 0.272 1 97.19 203 ALA A O 1
ATOM 1576 N N . ALA A 1 204 ? -7.926 12.195 1.986 1 97.94 204 ALA A N 1
ATOM 1577 C CA . ALA A 1 204 ? -8.352 10.977 1.303 1 97.94 204 ALA A CA 1
ATOM 1578 C C . ALA A 1 204 ? -9.164 11.305 0.056 1 97.94 204 ALA A C 1
ATOM 1580 O O . ALA A 1 204 ? -8.938 10.727 -1.012 1 97.94 204 ALA A O 1
ATOM 1581 N N . VAL A 1 205 ? -10.062 12.242 0.176 1 97.62 205 VAL A N 1
ATOM 1582 C CA . VAL A 1 205 ? -10.914 12.641 -0.943 1 97.62 205 VAL A CA 1
ATOM 1583 C C . VAL A 1 205 ? -10.062 13.266 -2.045 1 97.62 205 VAL A C 1
ATOM 1585 O O . VAL A 1 205 ? -10.211 12.922 -3.221 1 97.62 205 VAL A O 1
ATOM 1588 N N . ASP A 1 206 ? -9.133 14.164 -1.661 1 96.62 206 ASP A N 1
ATOM 1589 C CA . ASP A 1 206 ? -8.203 14.75 -2.623 1 96.62 206 ASP A CA 1
ATOM 1590 C C . ASP A 1 206 ? -7.449 13.664 -3.391 1 96.62 206 ASP A C 1
ATOM 1592 O O . ASP A 1 206 ? -7.289 13.758 -4.609 1 96.62 206 ASP A O 1
ATOM 1596 N N . SER A 1 207 ? -7.035 12.68 -2.674 1 95.75 207 SER A N 1
ATOM 1597 C CA . SER A 1 207 ? -6.254 11.602 -3.268 1 95.75 207 SER A CA 1
ATOM 1598 C C . SER A 1 207 ? -7.082 10.812 -4.277 1 95.75 207 SER A C 1
ATOM 1600 O O . SER A 1 207 ? -6.582 10.43 -5.336 1 95.75 207 SER A O 1
ATOM 1602 N N . ILE A 1 208 ? -8.312 10.562 -3.955 1 96.19 208 ILE A N 1
ATOM 1603 C CA . ILE A 1 208 ? -9.195 9.789 -4.82 1 96.19 208 ILE A CA 1
ATOM 1604 C C . ILE A 1 208 ? -9.5 10.578 -6.094 1 96.19 208 ILE A C 1
ATOM 1606 O O . ILE A 1 208 ? -9.555 10.008 -7.184 1 96.19 208 ILE A O 1
ATOM 1610 N N . LEU A 1 209 ? -9.609 11.898 -5.988 1 95 209 LEU A N 1
ATOM 1611 C CA . LEU A 1 209 ? -10.023 12.734 -7.109 1 95 209 LEU A CA 1
ATOM 1612 C C . LEU A 1 209 ? -8.836 13.078 -8.008 1 95 209 LEU A C 1
ATOM 1614 O O . LEU A 1 209 ? -9.016 13.578 -9.117 1 95 209 LEU A O 1
ATOM 1618 N N . SER A 1 210 ? -7.652 12.773 -7.57 1 94.12 210 SER A N 1
ATOM 1619 C CA . SER A 1 210 ? -6.438 13.062 -8.328 1 94.12 210 SER A CA 1
ATOM 1620 C C . SER A 1 210 ? -6.422 12.312 -9.648 1 94.12 210 SER A C 1
ATOM 1622 O O . SER A 1 210 ? -6.867 11.164 -9.727 1 94.12 210 SER A O 1
ATOM 1624 N N . LYS A 1 211 ? -5.922 12.961 -10.672 1 90.44 211 LYS A N 1
ATOM 1625 C CA . LYS A 1 211 ? -5.773 12.281 -11.953 1 90.44 211 LYS A CA 1
ATOM 1626 C C . LYS A 1 211 ? -4.703 11.195 -11.875 1 90.44 211 LYS A C 1
ATOM 1628 O O . LYS A 1 211 ? -4.637 10.32 -12.75 1 90.44 211 LYS A O 1
ATOM 1633 N N . TYR A 1 212 ? -3.908 11.156 -10.828 1 90.88 212 TYR A N 1
ATOM 1634 C CA . TYR A 1 212 ? -2.869 10.148 -10.656 1 90.88 212 TYR A CA 1
ATOM 1635 C C . TYR A 1 212 ? -3.355 9.016 -9.758 1 90.88 212 TYR A C 1
ATOM 1637 O O . TYR A 1 212 ? -2.594 8.102 -9.438 1 90.88 212 TYR A O 1
ATOM 1645 N N . ALA A 1 213 ? -4.617 9.133 -9.359 1 92.75 213 ALA A N 1
ATOM 1646 C CA . ALA A 1 213 ? -5.184 8.062 -8.539 1 92.75 213 ALA A CA 1
ATOM 1647 C C . ALA A 1 213 ? -5.188 6.734 -9.297 1 92.75 213 ALA A C 1
ATOM 1649 O O . ALA A 1 213 ? -5.367 6.711 -10.516 1 92.75 213 ALA A O 1
ATOM 1650 N N . ASN A 1 214 ? -4.934 5.648 -8.641 1 91.88 214 ASN A N 1
ATOM 1651 C CA . ASN A 1 214 ? -5.023 4.281 -9.148 1 91.88 214 ASN A CA 1
ATOM 1652 C C . ASN A 1 214 ? -5.684 3.35 -8.141 1 91.88 214 ASN A C 1
ATOM 1654 O O . ASN A 1 214 ? -6.156 3.797 -7.094 1 91.88 214 ASN A O 1
ATOM 1658 N N . GLU A 1 215 ? -5.742 2.102 -8.422 1 92 215 GLU A N 1
ATOM 1659 C CA . GLU A 1 215 ? -6.496 1.176 -7.586 1 92 215 GLU A CA 1
ATOM 1660 C C . GLU A 1 215 ? -5.859 1.03 -6.207 1 92 215 GLU A C 1
ATOM 1662 O O . GLU A 1 215 ? -6.555 0.836 -5.211 1 92 215 GLU A O 1
ATOM 1667 N N . ILE A 1 216 ? -4.566 1.167 -6.16 1 92.94 216 ILE A N 1
ATOM 1668 C CA . ILE A 1 216 ? -3.869 1.024 -4.887 1 92.94 216 ILE A CA 1
ATOM 1669 C C . ILE A 1 216 ? -4.137 2.246 -4.012 1 92.94 216 ILE A C 1
ATOM 1671 O O . ILE A 1 216 ? -4.566 2.113 -2.865 1 92.94 216 ILE A O 1
ATOM 1675 N N . THR A 1 217 ? -3.945 3.469 -4.582 1 94.81 217 THR A N 1
ATOM 1676 C CA . THR A 1 217 ? -4.152 4.691 -3.816 1 94.81 217 THR A CA 1
ATOM 1677 C C . THR A 1 217 ? -5.625 4.867 -3.457 1 94.81 217 THR A C 1
ATOM 1679 O O . THR A 1 217 ? -5.953 5.27 -2.34 1 94.81 217 THR A O 1
ATOM 1682 N N . SER A 1 218 ? -6.508 4.477 -4.387 1 94.88 218 SER A N 1
ATOM 1683 C CA . SER A 1 218 ? -7.938 4.605 -4.125 1 94.88 218 SER A CA 1
ATOM 1684 C C . SER A 1 218 ? -8.383 3.656 -3.02 1 94.88 218 SER A C 1
ATOM 1686 O O . SER A 1 218 ? -9.211 4.016 -2.182 1 94.88 218 SER A O 1
ATOM 1688 N N . SER A 1 219 ? -7.797 2.477 -3.008 1 95.25 219 SER A N 1
ATOM 1689 C CA . SER A 1 219 ? -8.203 1.495 -2.006 1 95.25 219 SER A CA 1
ATOM 1690 C C . SER A 1 219 ? -7.832 1.953 -0.6 1 95.25 219 SER A C 1
ATOM 1692 O O . SER A 1 219 ? -8.641 1.848 0.326 1 95.25 219 SER A O 1
ATOM 1694 N N . THR A 1 220 ? -6.664 2.469 -0.442 1 96.62 220 THR A N 1
ATOM 1695 C CA . THR A 1 220 ? -6.234 2.916 0.878 1 96.62 220 THR A CA 1
ATOM 1696 C C . THR A 1 220 ? -6.965 4.191 1.284 1 96.62 220 THR A C 1
ATOM 1698 O O . THR A 1 220 ? -7.348 4.352 2.445 1 96.62 220 THR A O 1
ATOM 1701 N N . ALA A 1 221 ? -7.195 5.082 0.33 1 97.69 221 ALA A N 1
ATOM 1702 C CA . ALA A 1 221 ? -7.934 6.309 0.62 1 97.69 221 ALA A CA 1
ATOM 1703 C C . ALA A 1 221 ? -9.375 5.996 1.022 1 97.69 221 ALA A C 1
ATOM 1705 O O . ALA A 1 221 ? -9.906 6.594 1.962 1 97.69 221 ALA A O 1
ATOM 1706 N N . LEU A 1 222 ? -10 5.074 0.319 1 97.38 222 LEU A N 1
ATOM 1707 C CA . LEU A 1 222 ? -11.375 4.688 0.641 1 97.38 222 LEU A CA 1
ATOM 1708 C C . LEU A 1 222 ? -11.453 4.062 2.029 1 97.38 222 LEU A C 1
ATOM 1710 O O . LEU A 1 222 ? -12.391 4.328 2.783 1 97.38 222 LEU A O 1
ATOM 1714 N N . ARG A 1 223 ? -10.469 3.262 2.354 1 96.81 223 ARG A N 1
ATOM 1715 C CA . ARG A 1 223 ? -10.438 2.67 3.688 1 96.81 223 ARG A CA 1
ATOM 1716 C C . ARG A 1 223 ? -10.273 3.742 4.758 1 96.81 223 ARG A C 1
ATOM 1718 O O . ARG A 1 223 ? -10.867 3.65 5.836 1 96.81 223 ARG A O 1
ATOM 1725 N N . ALA A 1 224 ? -9.453 4.734 4.488 1 97.25 224 ALA A N 1
ATOM 1726 C CA . ALA A 1 224 ? -9.289 5.848 5.418 1 97.25 224 ALA A CA 1
ATOM 1727 C C . ALA A 1 224 ? -10.625 6.543 5.676 1 97.25 224 ALA A C 1
ATOM 1729 O O . ALA A 1 224 ? -10.969 6.824 6.824 1 97.25 224 ALA A O 1
ATOM 1730 N N . ILE A 1 225 ? -11.383 6.77 4.617 1 97.94 225 ILE A N 1
ATOM 1731 C CA . ILE A 1 225 ? -12.688 7.414 4.73 1 97.94 225 ILE A CA 1
ATOM 1732 C C . ILE A 1 225 ? -13.609 6.559 5.602 1 97.94 225 ILE A C 1
ATOM 1734 O O . ILE A 1 225 ? -14.273 7.074 6.5 1 97.94 225 ILE A O 1
ATOM 1738 N N . GLU A 1 226 ? -13.586 5.301 5.355 1 96.12 226 GLU A N 1
ATOM 1739 C CA . GLU A 1 226 ? -14.43 4.379 6.113 1 96.12 226 GLU A CA 1
ATOM 1740 C C . GLU A 1 226 ? -14.086 4.41 7.598 1 96.12 226 GLU A C 1
ATOM 1742 O O . GLU A 1 226 ? -14.977 4.477 8.445 1 96.12 226 GLU A O 1
ATOM 1747 N N . LEU A 1 227 ? -12.82 4.348 7.91 1 95.31 227 LEU A N 1
ATOM 1748 C CA . LEU A 1 227 ? -12.359 4.336 9.297 1 95.31 227 LEU A CA 1
ATOM 1749 C C . LEU A 1 227 ? -12.766 5.621 10.008 1 95.31 227 LEU A C 1
ATOM 1751 O O . LEU A 1 227 ? -13.234 5.582 11.148 1 95.31 227 LEU A O 1
ATOM 1755 N N . ILE A 1 228 ? -12.586 6.758 9.328 1 96.69 228 ILE A N 1
ATOM 1756 C CA . ILE A 1 228 ? -12.938 8.031 9.953 1 96.69 228 ILE A CA 1
ATOM 1757 C C . ILE A 1 228 ? -14.445 8.094 10.172 1 96.69 228 ILE A C 1
ATOM 1759 O O . ILE A 1 228 ? -14.906 8.43 11.266 1 96.69 228 ILE A O 1
ATOM 1763 N N . SER A 1 229 ? -15.164 7.789 9.133 1 96.56 229 SER A N 1
ATOM 1764 C CA . SER A 1 229 ? -16.625 7.883 9.195 1 96.56 229 SER A CA 1
ATOM 1765 C C . SER A 1 229 ? -17.172 7.031 10.328 1 96.56 229 SER A C 1
ATOM 1767 O O . SER A 1 229 ? -18.109 7.445 11.031 1 96.56 229 SER A O 1
ATOM 1769 N N . LYS A 1 230 ? -16.625 5.914 10.602 1 94.12 230 LYS A N 1
ATOM 1770 C CA . LYS A 1 230 ? -17.156 4.957 11.562 1 94.12 230 LYS A CA 1
ATOM 1771 C C . LYS A 1 230 ? -16.688 5.27 12.977 1 94.12 230 LYS A C 1
ATOM 1773 O O . LYS A 1 230 ? -17.297 4.836 13.953 1 94.12 230 LYS A O 1
ATOM 1778 N N . ASN A 1 231 ? -15.586 6.078 13.094 1 94.88 231 ASN A N 1
ATOM 1779 C CA . ASN A 1 231 ? -14.961 6.102 14.414 1 94.88 231 ASN A CA 1
ATOM 1780 C C . ASN A 1 231 ? -14.836 7.527 14.945 1 94.88 231 ASN A C 1
ATOM 1782 O O . ASN A 1 231 ? -14.609 7.727 16.141 1 94.88 231 ASN A O 1
ATOM 1786 N N . ILE A 1 232 ? -14.969 8.523 14.109 1 96.25 232 ILE A N 1
ATOM 1787 C CA . ILE A 1 232 ? -14.609 9.875 14.516 1 96.25 232 ILE A CA 1
ATOM 1788 C C . ILE A 1 232 ? -15.555 10.344 15.625 1 96.25 232 ILE A C 1
ATOM 1790 O O . ILE A 1 232 ? -15.117 10.953 16.609 1 96.25 232 ILE A O 1
ATOM 1794 N N . VAL A 1 233 ? -16.844 10.078 15.547 1 96.19 233 VAL A N 1
ATOM 1795 C CA . VAL A 1 233 ? -17.812 10.492 16.562 1 96.19 233 VAL A CA 1
ATOM 1796 C C . VAL A 1 233 ? -17.531 9.766 17.875 1 96.19 233 VAL A C 1
ATOM 1798 O O . VAL A 1 233 ? -17.469 10.391 18.938 1 96.19 233 VAL A O 1
ATOM 1801 N N . THR A 1 234 ? -17.297 8.461 17.781 1 94.75 234 THR A N 1
ATOM 1802 C CA . THR A 1 234 ? -16.984 7.66 18.953 1 94.75 234 THR A CA 1
ATOM 1803 C C . THR A 1 234 ? -15.688 8.141 19.609 1 94.75 234 THR A C 1
ATOM 1805 O O . THR A 1 234 ? -15.578 8.18 20.844 1 94.75 234 THR A O 1
ATOM 1808 N N . SER A 1 235 ? -14.695 8.508 18.797 1 92.5 235 SER A N 1
ATOM 1809 C CA . SER A 1 235 ? -13.414 8.969 19.312 1 92.5 235 SER A CA 1
ATOM 1810 C C . SER A 1 235 ? -13.57 10.266 20.109 1 92.5 235 SER A C 1
ATOM 1812 O O . SER A 1 235 ? -12.805 10.531 21.031 1 92.5 235 SER A O 1
ATOM 1814 N N . ILE A 1 236 ? -14.531 11.039 19.797 1 93.25 236 I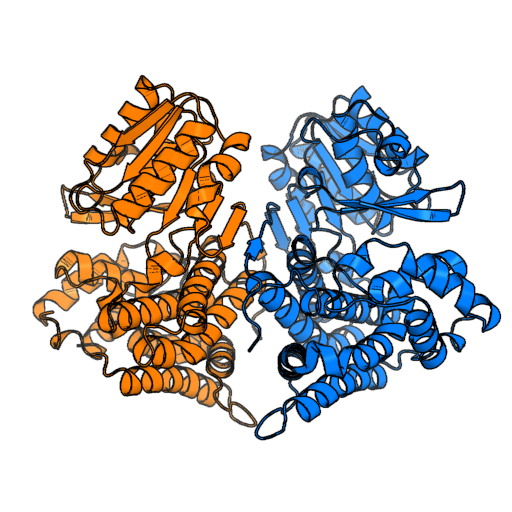LE A N 1
ATOM 1815 C CA . ILE A 1 236 ? -14.773 12.312 20.453 1 93.25 236 ILE A CA 1
ATOM 1816 C C . ILE A 1 236 ? -15.641 12.102 21.688 1 93.25 236 ILE A C 1
ATOM 1818 O O . ILE A 1 236 ? -15.352 12.648 22.766 1 93.25 236 ILE A O 1
ATOM 1822 N N . ARG A 1 237 ? -16.609 11.227 21.641 1 93.69 237 ARG A N 1
ATOM 1823 C CA . ARG A 1 237 ? -17.547 10.992 22.719 1 93.69 237 ARG A CA 1
ATOM 1824 C C . ARG A 1 237 ? -16.938 10.117 23.812 1 93.69 237 ARG A C 1
ATOM 1826 O O . ARG A 1 237 ? -17.297 10.219 24.984 1 93.69 237 ARG A O 1
ATOM 1833 N N . GLU A 1 238 ? -16.047 9.25 23.359 1 92.88 238 GLU A N 1
ATOM 1834 C CA . GLU A 1 238 ? -15.352 8.344 24.266 1 92.88 238 GLU A CA 1
ATOM 1835 C C . GLU A 1 238 ? -13.844 8.523 24.156 1 92.88 238 GLU A C 1
ATOM 1837 O O . GLU A 1 238 ? -13.141 7.648 23.656 1 92.88 238 GLU A O 1
ATOM 1842 N N . PRO A 1 239 ? -13.344 9.508 24.812 1 86.06 239 PRO A N 1
ATOM 1843 C CA . PRO A 1 239 ? -11.938 9.867 24.641 1 86.06 239 PRO A CA 1
ATOM 1844 C C . PRO A 1 239 ? -10.984 8.766 25.125 1 86.06 239 PRO A C 1
ATOM 1846 O O . PRO A 1 239 ? -9.805 8.773 24.781 1 86.06 239 PRO A O 1
ATOM 1849 N N . ARG A 1 240 ? -11.477 7.801 25.938 1 86.75 240 ARG A N 1
ATOM 1850 C CA . ARG A 1 240 ? -10.625 6.73 26.438 1 86.75 240 ARG A CA 1
ATOM 1851 C C . ARG A 1 240 ? -10.734 5.488 25.562 1 86.75 240 ARG A C 1
ATOM 1853 O O . ARG A 1 240 ? -10.07 4.48 25.812 1 86.75 240 ARG A O 1
ATOM 1860 N N . ASN A 1 241 ? -11.523 5.629 24.453 1 89 241 ASN A N 1
ATOM 1861 C CA . ASN A 1 241 ? -11.664 4.516 23.531 1 89 241 ASN A CA 1
ATOM 1862 C C . ASN A 1 241 ? -10.477 4.426 22.578 1 89 241 ASN A C 1
ATOM 1864 O O . ASN A 1 241 ? -10.484 5.027 21.5 1 89 241 ASN A O 1
ATOM 1868 N N . LEU A 1 242 ? -9.562 3.596 22.891 1 85 242 LEU A N 1
ATOM 1869 C CA . LEU A 1 242 ? -8.312 3.492 22.141 1 85 242 LEU A CA 1
ATOM 1870 C C . LEU A 1 242 ? -8.562 2.943 20.734 1 85 242 LEU A C 1
ATOM 1872 O O . LEU A 1 242 ? -7.879 3.318 19.781 1 85 242 LEU A O 1
ATOM 1876 N N . GLY A 1 243 ? -9.539 2.043 20.672 1 87.06 243 GLY A N 1
ATOM 1877 C CA . GLY A 1 243 ? -9.883 1.501 19.359 1 87.06 243 GLY A CA 1
ATOM 1878 C C . GLY A 1 243 ? -10.289 2.566 18.359 1 87.06 243 GLY A C 1
ATOM 1879 O O . GLY A 1 243 ? -9.805 2.574 17.219 1 87.06 243 GLY A O 1
ATOM 1880 N N . ALA A 1 244 ? -11.133 3.477 18.828 1 90.06 244 ALA A N 1
ATOM 1881 C CA . ALA A 1 244 ? -11.602 4.566 17.984 1 90.06 244 ALA A CA 1
ATOM 1882 C C . ALA A 1 244 ? -10.469 5.52 17.641 1 90.06 244 ALA A C 1
ATOM 1884 O O . ALA A 1 244 ? -10.344 5.969 16.5 1 90.06 244 ALA A O 1
ATOM 1885 N N . LYS A 1 245 ? -9.672 5.789 18.578 1 86.81 245 LYS A N 1
ATOM 1886 C CA . LYS A 1 245 ? -8.547 6.691 18.359 1 86.81 245 LYS A CA 1
ATOM 1887 C C . LYS A 1 245 ? -7.527 6.074 17.406 1 86.81 245 LYS A C 1
ATOM 1889 O O . LYS A 1 245 ? -6.988 6.758 16.531 1 86.81 245 LYS A O 1
ATOM 1894 N N . ASN A 1 246 ? -7.309 4.801 17.562 1 87.56 246 ASN A N 1
ATOM 1895 C CA . ASN A 1 246 ? -6.391 4.07 16.688 1 87.56 246 ASN A CA 1
ATOM 1896 C C . ASN A 1 246 ? -6.863 4.086 15.242 1 87.56 246 ASN A C 1
ATOM 1898 O O . ASN A 1 246 ? -6.047 4.113 14.32 1 87.56 246 ASN A O 1
ATOM 1902 N N . SER A 1 247 ? -8.109 4.062 15.109 1 90.88 247 SER A N 1
ATOM 1903 C CA . SER A 1 247 ? -8.672 4.074 13.758 1 90.88 247 SER A CA 1
ATOM 1904 C C . SER A 1 247 ? -8.375 5.387 13.047 1 90.88 247 SER A C 1
ATOM 1906 O O . SER A 1 247 ? -8.148 5.406 11.836 1 90.88 247 SER A O 1
ATOM 1908 N N . ILE A 1 248 ? -8.375 6.426 13.836 1 91.69 248 ILE A N 1
ATOM 1909 C CA . ILE A 1 248 ? -8.07 7.734 13.266 1 91.69 248 ILE A CA 1
ATOM 1910 C C . ILE A 1 248 ? -6.609 7.773 12.812 1 91.69 248 ILE A C 1
ATOM 1912 O O . ILE A 1 248 ? -6.305 8.258 11.719 1 91.69 248 ILE A O 1
ATOM 1916 N N . TYR A 1 249 ? -5.805 7.219 13.609 1 91.5 249 TYR A N 1
ATOM 1917 C CA . TYR A 1 249 ? -4.387 7.188 13.273 1 91.5 249 TYR A CA 1
ATOM 1918 C C . TYR A 1 249 ? -4.129 6.285 12.07 1 91.5 249 TYR A C 1
ATOM 1920 O O . TYR A 1 249 ? -3.363 6.641 11.172 1 91.5 249 TYR A O 1
ATOM 1928 N N . ALA A 1 250 ? -4.77 5.168 12.047 1 91.88 250 ALA A N 1
ATOM 1929 C CA . ALA A 1 250 ? -4.66 4.262 10.906 1 91.88 250 ALA A CA 1
ATOM 1930 C C . ALA A 1 250 ? -5.113 4.945 9.617 1 91.88 250 ALA A C 1
ATOM 1932 O O . ALA A 1 250 ? -4.496 4.77 8.562 1 91.88 250 ALA A O 1
ATOM 1933 N N . ALA A 1 251 ? -6.16 5.703 9.773 1 95.12 251 ALA A N 1
ATOM 1934 C CA . ALA A 1 251 ? -6.676 6.43 8.617 1 95.12 251 ALA A CA 1
ATOM 1935 C C . ALA A 1 251 ? -5.652 7.426 8.094 1 95.12 251 ALA A C 1
ATOM 1937 O O . ALA A 1 251 ? -5.527 7.617 6.879 1 95.12 251 ALA A O 1
ATOM 1938 N N . SER A 1 252 ? -4.961 8.031 8.984 1 95.25 252 SER A N 1
ATOM 1939 C CA . SER A 1 252 ? -3.924 8.977 8.578 1 95.25 252 SER A CA 1
ATOM 1940 C C . SER A 1 252 ? -2.826 8.281 7.777 1 95.25 252 SER A C 1
ATOM 1942 O O . SER A 1 252 ? -2.395 8.789 6.742 1 95.25 252 SER A O 1
ATOM 1944 N N . LEU A 1 253 ? -2.416 7.148 8.227 1 94.38 253 LEU A N 1
ATOM 1945 C CA . LEU A 1 253 ? -1.38 6.387 7.535 1 94.38 253 LEU A CA 1
ATOM 1946 C C . LEU A 1 253 ? -1.868 5.926 6.168 1 94.38 253 LEU A C 1
ATOM 1948 O O . LEU A 1 253 ? -1.129 6 5.184 1 94.38 253 LEU A O 1
ATOM 1952 N N . LEU A 1 254 ? -3.113 5.508 6.125 1 96.31 254 LEU A N 1
ATOM 1953 C CA . LEU A 1 254 ? -3.715 5.086 4.867 1 96.31 254 LEU A CA 1
ATOM 1954 C C . LEU A 1 254 ? -3.773 6.242 3.875 1 96.31 254 LEU A C 1
ATOM 1956 O O . LEU A 1 254 ? -3.438 6.078 2.701 1 96.31 254 LEU A O 1
ATOM 1960 N N . ALA A 1 255 ? -4.176 7.383 4.367 1 96.75 255 ALA A N 1
ATOM 1961 C CA . ALA A 1 255 ? -4.203 8.57 3.521 1 96.75 255 ALA A CA 1
ATOM 1962 C C . ALA A 1 255 ? -2.803 8.938 3.041 1 96.75 255 ALA A C 1
ATOM 1964 O O . ALA A 1 255 ? -2.631 9.414 1.918 1 96.75 255 ALA A O 1
ATOM 1965 N N . GLY A 1 256 ? -1.867 8.758 3.918 1 95.94 256 GLY A N 1
ATOM 1966 C CA . GLY A 1 256 ? -0.483 9.016 3.557 1 95.94 256 GLY A CA 1
ATOM 1967 C C . GLY A 1 256 ? 0.017 8.133 2.432 1 95.94 256 GLY A C 1
ATOM 1968 O O . GLY A 1 256 ? 0.687 8.609 1.512 1 95.94 256 GLY A O 1
ATOM 1969 N N . ILE A 1 257 ? -0.351 6.867 2.477 1 95.56 257 ILE A N 1
ATOM 1970 C CA . ILE A 1 257 ? 0.005 5.934 1.411 1 95.56 257 ILE A CA 1
ATOM 1971 C C . ILE A 1 257 ? -0.649 6.375 0.103 1 95.56 257 ILE A C 1
ATOM 1973 O O . ILE A 1 257 ? 0 6.398 -0.946 1 95.56 257 ILE A O 1
ATOM 1977 N N . ALA A 1 258 ? -1.838 6.773 0.15 1 96.25 258 ALA A N 1
ATOM 1978 C CA . ALA A 1 258 ? -2.578 7.188 -1.038 1 96.25 258 ALA A CA 1
ATOM 1979 C C . ALA A 1 258 ? -1.962 8.438 -1.66 1 96.25 258 ALA A C 1
ATOM 1981 O O . ALA A 1 258 ? -1.661 8.461 -2.855 1 96.25 258 ALA A O 1
ATOM 1982 N N . GLN A 1 259 ? -1.703 9.422 -0.862 1 94.81 259 GLN A N 1
ATOM 1983 C CA . GLN A 1 259 ? -1.269 10.711 -1.392 1 94.81 259 GLN A CA 1
ATOM 1984 C C . GLN A 1 259 ? 0.194 10.664 -1.824 1 94.81 259 GLN A C 1
ATOM 1986 O O . GLN A 1 259 ? 0.665 11.547 -2.541 1 94.81 259 GLN A O 1
ATOM 1991 N N . SER A 1 260 ? 0.91 9.641 -1.366 1 92.88 260 SER A N 1
ATOM 1992 C CA . SER A 1 260 ? 2.312 9.516 -1.746 1 92.88 260 SER A CA 1
ATOM 1993 C C . SER A 1 260 ? 2.469 9.391 -3.258 1 92.88 260 SER A C 1
ATOM 1995 O O . SER A 1 260 ? 3.5 9.773 -3.814 1 92.88 260 SER A O 1
ATOM 1997 N N . THR A 1 261 ? 1.404 8.93 -3.908 1 91.62 261 THR A N 1
ATOM 1998 C CA . THR A 1 261 ? 1.428 8.75 -5.355 1 91.62 261 THR A CA 1
ATOM 1999 C C . THR A 1 261 ? 0.393 9.648 -6.027 1 91.62 261 THR A C 1
ATOM 2001 O O . THR A 1 261 ? 0.671 10.258 -7.062 1 91.62 261 THR A O 1
ATOM 2004 N N . SER A 1 262 ? -0.73 9.797 -5.445 1 92.69 262 SER A N 1
ATOM 2005 C CA . SER A 1 262 ? -1.822 10.516 -6.09 1 92.69 262 SER A CA 1
ATOM 2006 C C . SER A 1 262 ? -1.757 12.008 -5.781 1 92.69 262 SER A C 1
ATOM 2008 O O . SER A 1 262 ? -2.367 12.82 -6.484 1 92.69 262 SER A O 1
ATOM 2010 N N . SER A 1 263 ? -1.136 12.383 -4.656 1 91.94 263 SER A N 1
ATOM 2011 C CA . SER A 1 263 ? -0.998 13.781 -4.258 1 91.94 263 SER A CA 1
ATOM 2012 C C . SER A 1 263 ? -2.279 14.297 -3.613 1 91.94 263 SER A C 1
ATOM 2014 O O . SER A 1 263 ? -3.34 13.688 -3.742 1 91.94 263 SER A O 1
ATOM 2016 N N . LEU A 1 264 ? -2.094 15.367 -2.896 1 94.44 264 LEU A N 1
ATOM 2017 C CA . LEU A 1 264 ? -3.25 16.141 -2.461 1 94.44 264 LEU A CA 1
ATOM 2018 C C . LEU A 1 264 ? -3.805 16.984 -3.609 1 94.44 264 LEU A C 1
ATOM 2020 O O . LEU A 1 264 ? -3.375 16.828 -4.758 1 94.44 264 LEU A O 1
ATOM 2024 N N . GLY A 1 265 ? -4.875 17.812 -3.332 1 94.88 265 GLY A N 1
ATOM 2025 C CA . GLY A 1 265 ? -5.535 18.469 -4.449 1 94.88 265 GLY A CA 1
ATOM 2026 C C . GLY A 1 265 ? -6.113 19.828 -4.086 1 94.88 265 GLY A C 1
ATOM 2027 O O . GLY A 1 265 ? -5.461 20.625 -3.412 1 94.88 265 GLY A O 1
ATOM 2028 N N . LEU A 1 266 ? -7.27 20.047 -4.605 1 96.06 266 LEU A N 1
ATOM 2029 C CA . LEU A 1 266 ? -7.898 21.359 -4.562 1 96.06 266 LEU A CA 1
ATOM 2030 C C . LEU A 1 266 ? -8.211 21.781 -3.127 1 96.06 266 LEU A C 1
ATOM 2032 O O . LEU A 1 266 ? -7.988 22.922 -2.742 1 96.06 266 LEU A O 1
ATOM 2036 N N . CYS A 1 267 ? -8.711 20.891 -2.357 1 96.81 267 CYS A N 1
ATOM 2037 C CA . CYS A 1 267 ? -9.062 21.234 -0.984 1 96.81 267 CYS A CA 1
ATOM 2038 C C . CYS A 1 267 ? -7.824 21.672 -0.201 1 96.81 267 CYS A C 1
ATOM 2040 O O . CYS A 1 267 ? -7.855 22.672 0.506 1 96.81 267 CYS A O 1
ATOM 2042 N N . TYR A 1 268 ? -6.801 20.906 -0.318 1 96.31 268 TYR A N 1
ATOM 2043 C CA . TYR A 1 268 ? -5.574 21.25 0.391 1 96.31 268 TYR A CA 1
ATOM 2044 C C . TYR A 1 268 ? -5.012 22.578 -0.104 1 96.31 268 TYR A C 1
ATOM 2046 O O . TYR A 1 268 ? -4.582 23.422 0.695 1 96.31 268 TYR A O 1
ATOM 2054 N N . ALA A 1 269 ? -4.969 22.781 -1.39 1 95.62 269 ALA A N 1
ATOM 2055 C CA . ALA A 1 269 ? -4.449 24.016 -1.969 1 95.62 269 ALA A CA 1
ATOM 2056 C C . ALA A 1 269 ? -5.203 25.234 -1.436 1 95.62 269 ALA A C 1
ATOM 2058 O O . ALA A 1 269 ? -4.59 26.234 -1.041 1 95.62 269 ALA A O 1
ATOM 2059 N N . LEU A 1 270 ? -6.496 25.156 -1.414 1 97.12 270 LEU A N 1
ATOM 2060 C CA . LEU A 1 270 ? -7.32 26.25 -0.907 1 97.12 270 LEU A CA 1
ATOM 2061 C C . LEU A 1 270 ? -7.078 26.453 0.583 1 97.12 270 LEU A C 1
ATOM 2063 O O . LEU A 1 270 ? -6.992 27.594 1.043 1 97.12 270 LEU A O 1
ATOM 2067 N N . SER A 1 271 ? -6.969 25.359 1.251 1 96.06 271 SER A N 1
ATOM 2068 C CA . SER A 1 271 ? -6.77 25.438 2.695 1 96.06 271 SER A CA 1
ATOM 2069 C C . SER A 1 271 ? -5.41 26.047 3.035 1 96.06 271 SER A C 1
ATOM 2071 O O . SER A 1 271 ? -5.301 26.875 3.941 1 96.06 271 SER A O 1
ATOM 2073 N N . LEU A 1 272 ? -4.453 25.609 2.314 1 94.56 272 LEU A N 1
ATOM 2074 C CA . LEU A 1 272 ? -3.111 26.141 2.525 1 94.56 272 LEU A CA 1
ATOM 2075 C C . LEU A 1 272 ? -3.068 27.641 2.252 1 94.56 272 LEU A C 1
ATOM 2077 O O . LEU A 1 272 ? -2.459 28.406 3.012 1 94.56 272 LEU A O 1
ATOM 2081 N N . SER A 1 273 ? -3.613 28.031 1.187 1 95.44 273 SER A N 1
ATOM 2082 C CA . SER A 1 273 ? -3.676 29.453 0.844 1 95.44 273 SER A CA 1
ATOM 2083 C C . SER A 1 273 ? -4.426 30.234 1.909 1 95.44 273 SER A C 1
ATOM 2085 O O . SER A 1 273 ? -3.99 31.328 2.307 1 95.44 273 SER A O 1
ATOM 2087 N N . THR A 1 274 ? -5.531 29.719 2.338 1 96.12 274 THR A N 1
ATOM 2088 C CA . THR A 1 274 ? -6.312 30.375 3.383 1 96.12 274 THR A CA 1
ATOM 2089 C C . THR A 1 274 ? -5.484 30.531 4.656 1 96.12 274 THR A C 1
ATOM 2091 O O . THR A 1 274 ? -5.477 31.594 5.27 1 96.12 274 THR A O 1
ATOM 2094 N N . THR A 1 275 ? -4.836 29.469 5.016 1 92.88 275 THR A N 1
ATOM 2095 C CA . THR A 1 275 ? -3.998 29.484 6.211 1 92.88 275 THR A CA 1
ATOM 2096 C C . THR A 1 275 ? -2.881 30.516 6.074 1 92.88 275 THR A C 1
ATOM 2098 O O . THR A 1 275 ? -2.598 31.25 7.016 1 92.88 275 THR A O 1
ATOM 2101 N N . THR A 1 276 ? -2.277 30.578 4.926 1 91.62 276 THR A N 1
ATOM 2102 C CA . THR A 1 276 ? -1.159 31.484 4.684 1 91.62 276 THR A CA 1
ATOM 2103 C C . THR A 1 276 ? -1.606 32.938 4.797 1 91.62 276 THR A C 1
ATOM 2105 O O . THR A 1 276 ? -0.902 33.75 5.375 1 91.62 276 THR A O 1
ATOM 2108 N N . ILE A 1 277 ? -2.764 33.219 4.355 1 93.19 277 ILE A N 1
ATOM 2109 C CA . ILE A 1 277 ? -3.23 34.594 4.25 1 93.19 277 ILE A CA 1
ATOM 2110 C C . ILE A 1 277 ? -3.9 35 5.555 1 93.19 277 ILE A C 1
ATOM 2112 O O . ILE A 1 277 ? -3.77 36.156 5.984 1 93.19 277 ILE A O 1
ATOM 2116 N N . THR A 1 278 ? -4.609 34.156 6.305 1 93.75 278 THR A N 1
ATOM 2117 C CA . THR A 1 278 ? -5.457 34.562 7.418 1 93.75 278 THR A CA 1
ATOM 2118 C C . THR A 1 278 ? -4.973 33.938 8.727 1 93.75 278 THR A C 1
ATOM 2120 O O . THR A 1 278 ? -5.512 34.25 9.797 1 93.75 278 THR A O 1
ATOM 2123 N N . ASN A 1 279 ? -4.035 32.938 8.68 1 88.25 279 ASN A N 1
ATOM 2124 C CA . ASN A 1 279 ? -3.482 32.25 9.828 1 88.25 279 ASN A CA 1
ATOM 2125 C C . ASN A 1 279 ? -4.473 31.219 10.391 1 88.25 279 ASN A C 1
ATOM 2127 O O . ASN A 1 279 ? -4.328 30.781 11.531 1 88.25 279 ASN A O 1
ATOM 2131 N N . LEU A 1 280 ? -5.555 31.031 9.641 1 92.06 280 LEU A N 1
ATOM 2132 C CA . LEU A 1 280 ? -6.465 29.969 10.023 1 92.06 280 LEU A CA 1
ATOM 2133 C C . LEU A 1 280 ? -5.738 28.625 10.055 1 92.06 280 LEU A C 1
ATOM 2135 O O . LEU A 1 280 ? -4.934 28.328 9.172 1 92.06 280 LEU A O 1
ATOM 2139 N N . ASP A 1 281 ? -5.941 27.859 11.086 1 89.12 281 ASP A N 1
ATOM 2140 C CA . ASP A 1 281 ? -5.332 26.547 11.18 1 89.12 281 ASP A CA 1
ATOM 2141 C C . ASP A 1 281 ? -5.648 25.703 9.938 1 89.12 281 ASP A C 1
ATOM 2143 O O . ASP A 1 281 ? -6.793 25.672 9.484 1 89.12 281 ASP A O 1
ATOM 2147 N N . ILE A 1 282 ? -4.715 25.078 9.422 1 91.12 282 ILE A N 1
ATOM 2148 C CA . ILE A 1 282 ? -4.855 24.422 8.125 1 91.12 282 ILE A CA 1
ATOM 2149 C C . ILE A 1 282 ? -5.871 23.281 8.234 1 91.12 282 ILE A C 1
ATOM 2151 O O . ILE A 1 282 ? -6.637 23.031 7.305 1 91.12 282 ILE A O 1
ATOM 2155 N N . PHE A 1 283 ? -5.879 22.547 9.336 1 91.31 283 PHE A N 1
ATOM 2156 C CA . PHE A 1 283 ? -6.836 21.453 9.492 1 91.31 283 PHE A CA 1
ATOM 2157 C C . PHE A 1 283 ? -8.258 22 9.57 1 91.31 283 PHE A C 1
ATOM 2159 O O . PHE A 1 283 ? -9.188 21.391 9.039 1 91.31 283 PHE A O 1
ATOM 2166 N N . GLN A 1 284 ? -8.375 23.125 10.188 1 91.31 284 GLN A N 1
ATOM 2167 C CA . GLN A 1 284 ? -9.672 23.797 10.242 1 91.31 284 GLN A CA 1
ATOM 2168 C C . GLN A 1 284 ? -10.109 24.266 8.859 1 91.31 284 GLN A C 1
ATOM 2170 O O . GLN A 1 284 ? -11.281 24.109 8.492 1 91.31 284 GLN A O 1
ATOM 2175 N N . ALA A 1 285 ? -9.188 24.828 8.164 1 94.25 285 ALA A N 1
ATOM 2176 C CA . ALA A 1 285 ? -9.492 25.281 6.809 1 94.25 285 ALA A CA 1
ATOM 2177 C C . ALA A 1 285 ? -9.953 24.125 5.93 1 94.25 285 ALA A C 1
ATOM 2179 O O . ALA A 1 285 ? -10.938 24.25 5.199 1 94.25 285 ALA A O 1
ATOM 2180 N N . MET A 1 286 ? -9.289 23.016 6.023 1 94.88 286 MET A N 1
ATOM 2181 C CA . MET A 1 286 ? -9.648 21.828 5.25 1 94.88 286 MET A CA 1
ATOM 2182 C C . MET A 1 286 ? -11.047 21.344 5.621 1 94.88 286 MET A C 1
ATOM 2184 O O . MET A 1 286 ? -11.82 20.938 4.75 1 94.88 286 MET A O 1
ATOM 2188 N N . SER A 1 287 ? -11.273 21.375 6.883 1 92.44 287 SER A N 1
ATOM 2189 C CA . SER A 1 287 ? -12.57 20.938 7.379 1 92.44 287 SER A CA 1
ATOM 2190 C C . SER A 1 287 ? -13.703 21.781 6.805 1 92.44 287 SER A C 1
ATOM 2192 O O . SER A 1 287 ? -14.766 21.25 6.465 1 92.44 287 SER A O 1
ATOM 2194 N N . ILE A 1 288 ? -13.484 23.031 6.703 1 93.81 288 ILE A N 1
ATOM 2195 C CA . ILE A 1 288 ? -14.523 23.953 6.234 1 93.81 288 ILE A CA 1
ATOM 2196 C C . ILE A 1 288 ? -14.695 23.812 4.727 1 93.81 288 ILE A C 1
ATOM 2198 O O . ILE A 1 288 ? -15.82 23.828 4.219 1 93.81 288 ILE A O 1
ATOM 2202 N N . LEU A 1 289 ? -13.672 23.578 4.02 1 96.38 289 LEU A N 1
ATOM 2203 C CA . LEU A 1 289 ? -13.68 23.75 2.572 1 96.38 289 LEU A CA 1
ATOM 2204 C C . LEU A 1 289 ? -14.062 22.438 1.881 1 96.38 289 LEU A C 1
ATOM 2206 O O . LEU A 1 289 ? -14.484 22.438 0.723 1 96.38 289 LEU A O 1
ATOM 2210 N N . LEU A 1 290 ? -13.93 21.281 2.535 1 96.56 290 LEU A N 1
ATOM 2211 C CA . LEU A 1 290 ? -14.062 19.969 1.916 1 96.56 290 LEU A CA 1
ATOM 2212 C C . LEU A 1 290 ? -15.414 19.828 1.219 1 96.56 290 LEU A C 1
ATOM 2214 O O . LEU A 1 290 ? -15.469 19.516 0.026 1 96.56 290 LEU A O 1
ATOM 2218 N N . PRO A 1 291 ? -16.547 20.109 1.912 1 96 291 PRO A N 1
ATOM 2219 C CA . PRO A 1 291 ? -17.828 19.891 1.24 1 96 291 PRO A CA 1
ATOM 2220 C C . PRO A 1 291 ? -18.016 20.797 0.025 1 96 291 PRO A C 1
ATOM 2222 O O . PRO A 1 291 ? -18.641 20.391 -0.958 1 96 291 PRO A O 1
ATOM 2225 N N . HIS A 1 292 ? -17.469 21.984 0.066 1 95.44 292 HIS A N 1
ATOM 2226 C CA . HIS A 1 292 ? -17.594 22.938 -1.033 1 95.44 292 HIS A CA 1
ATOM 2227 C C . HIS A 1 292 ? -16.766 22.5 -2.236 1 95.44 292 HIS A C 1
ATOM 2229 O O . HIS A 1 292 ? -17.203 22.641 -3.381 1 95.44 292 HIS A O 1
ATOM 2235 N N . VAL A 1 293 ? -15.602 22.031 -1.946 1 95.44 293 VAL A N 1
ATOM 2236 C CA . VAL A 1 293 ? -14.742 21.5 -3.004 1 95.44 293 VAL A CA 1
ATOM 2237 C C . VAL A 1 293 ? -15.391 20.281 -3.639 1 95.44 293 VAL A C 1
ATOM 2239 O O . VAL A 1 293 ? -15.367 20.125 -4.859 1 95.44 293 VAL A O 1
ATOM 2242 N N . MET A 1 294 ? -15.969 19.422 -2.811 1 96 294 MET A N 1
ATOM 2243 C CA . MET A 1 294 ? -16.625 18.219 -3.309 1 96 294 MET A CA 1
ATOM 2244 C C . MET A 1 294 ? -17.812 18.594 -4.195 1 96 294 MET A C 1
ATOM 2246 O O . MET A 1 294 ? -18.031 17.969 -5.242 1 96 294 MET A O 1
ATOM 2250 N N . GLU A 1 295 ? -18.531 19.578 -3.75 1 94.31 295 GLU A N 1
ATOM 2251 C CA . GLU A 1 295 ? -19.672 20.016 -4.547 1 94.31 295 GLU A CA 1
ATOM 2252 C C . GLU A 1 295 ? -19.234 20.531 -5.914 1 94.31 295 GLU A C 1
ATOM 2254 O O . GLU A 1 295 ? -19.875 20.234 -6.926 1 94.31 295 GLU A O 1
ATOM 2259 N N . TYR A 1 296 ? -18.219 21.203 -5.883 1 91.06 296 TYR A N 1
ATOM 2260 C CA . TYR A 1 296 ? -17.703 21.75 -7.129 1 91.06 296 TYR A CA 1
ATOM 2261 C C . TYR A 1 296 ? -17.266 20.656 -8.078 1 91.06 296 TYR A C 1
ATOM 2263 O O . TYR A 1 296 ? -17.453 20.75 -9.297 1 91.06 296 TYR A O 1
ATOM 2271 N N . ASN A 1 297 ? -16.641 19.562 -7.551 1 91.56 297 ASN A N 1
ATOM 2272 C CA . ASN A 1 297 ? -16.062 18.516 -8.367 1 91.56 297 ASN A CA 1
ATOM 2273 C C . ASN A 1 297 ? -17.062 17.391 -8.648 1 91.56 297 ASN A C 1
ATOM 2275 O O . ASN A 1 297 ? -16.734 16.422 -9.344 1 91.56 297 ASN A O 1
ATOM 2279 N N . LEU A 1 298 ? -18.281 17.5 -8.211 1 91.94 298 LEU A N 1
ATOM 2280 C CA . LEU A 1 298 ? -19.25 16.422 -8.172 1 91.94 298 LEU A CA 1
ATOM 2281 C C . LEU A 1 298 ? -19.531 15.883 -9.57 1 91.94 298 LEU A C 1
ATOM 2283 O O . LEU A 1 298 ? -19.484 14.672 -9.797 1 91.94 298 LEU A O 1
ATOM 2287 N N . THR A 1 299 ? -19.672 16.703 -10.562 1 86.56 299 THR A N 1
ATOM 2288 C CA . THR A 1 299 ? -20.094 16.281 -11.891 1 86.56 299 THR A CA 1
ATOM 2289 C C . THR A 1 299 ? -18.906 15.711 -12.68 1 86.56 299 THR A C 1
ATOM 2291 O O . THR A 1 299 ? -19.078 14.781 -13.469 1 86.56 299 THR A O 1
ATOM 2294 N N . SER A 1 300 ? -17.75 16.203 -12.438 1 86.94 300 SER A N 1
ATOM 2295 C CA . SER A 1 300 ? -16.578 15.805 -13.211 1 86.94 300 SER A CA 1
ATOM 2296 C C . SER A 1 300 ? -16.016 14.477 -12.711 1 86.94 300 SER A C 1
ATOM 2298 O O . SER A 1 300 ? -15.219 13.828 -13.398 1 86.94 300 SER A O 1
ATOM 2300 N N . SER A 1 301 ? -16.438 14.055 -11.531 1 91.38 301 SER A N 1
ATOM 2301 C CA . SER A 1 301 ? -15.852 12.852 -10.938 1 91.38 301 SER A CA 1
ATOM 2302 C C . SER A 1 301 ? -16.922 11.961 -10.32 1 91.38 301 SER A C 1
ATOM 2304 O O . SER A 1 301 ? -16.688 11.32 -9.289 1 91.38 301 SER A O 1
ATOM 2306 N N . ALA A 1 302 ? -18.062 11.906 -10.891 1 91.38 302 ALA A N 1
ATOM 2307 C CA . ALA A 1 302 ? -19.234 11.25 -10.312 1 91.38 302 ALA A CA 1
ATOM 2308 C C . ALA A 1 302 ? -18.938 9.789 -9.992 1 91.38 302 ALA A C 1
ATOM 2310 O O . ALA A 1 302 ? -19.359 9.273 -8.953 1 91.38 302 ALA A O 1
ATOM 2311 N N . GLY A 1 303 ? -18.234 9.133 -10.852 1 90.94 303 GLY A N 1
ATOM 2312 C CA . GLY A 1 303 ? -17.891 7.738 -10.609 1 90.94 303 GLY A CA 1
ATOM 2313 C C . GLY A 1 303 ? -17.094 7.535 -9.336 1 90.94 303 GLY A C 1
ATOM 2314 O O . GLY A 1 303 ? -17.375 6.613 -8.562 1 90.94 303 GLY A O 1
ATOM 2315 N N . LYS A 1 304 ? -16.141 8.367 -9.125 1 94.25 304 LYS A N 1
ATOM 2316 C CA . LYS A 1 304 ? -15.312 8.297 -7.918 1 94.25 304 LYS A CA 1
ATOM 2317 C C . LYS A 1 304 ? -16.141 8.625 -6.676 1 94.25 304 LYS A C 1
ATOM 2319 O O . LYS A 1 304 ? -15.898 8.055 -5.605 1 94.25 304 LYS A O 1
ATOM 2324 N N . TYR A 1 305 ? -17.109 9.508 -6.852 1 96.38 305 TYR A N 1
ATOM 2325 C CA . TYR A 1 305 ? -17.969 9.875 -5.73 1 96.38 305 TYR A CA 1
ATOM 2326 C C . TYR A 1 305 ? -18.828 8.703 -5.285 1 96.38 305 TYR A C 1
ATOM 2328 O O . TYR A 1 305 ? -19.156 8.578 -4.105 1 96.38 305 TYR A O 1
ATOM 2336 N N . VAL A 1 306 ? -19.219 7.883 -6.184 1 94.25 306 VAL A N 1
ATOM 2337 C CA . VAL A 1 306 ? -19.984 6.688 -5.828 1 94.25 306 VAL A CA 1
ATOM 2338 C C . VAL A 1 306 ? -19.172 5.828 -4.859 1 94.25 306 VAL A C 1
ATOM 2340 O O . VAL A 1 306 ? -19.719 5.316 -3.877 1 94.25 306 VAL A O 1
ATOM 2343 N N . MET A 1 307 ? -17.906 5.691 -5.105 1 93.75 307 MET A N 1
ATOM 2344 C CA . MET A 1 307 ? -17.016 4.934 -4.219 1 93.75 307 MET A CA 1
ATOM 2345 C C . MET A 1 307 ? -16.938 5.586 -2.842 1 93.75 307 MET A C 1
ATOM 2347 O O . MET A 1 307 ? -16.969 4.895 -1.822 1 93.75 307 MET A O 1
ATOM 2351 N N . ILE A 1 308 ? -16.875 6.871 -2.844 1 97.19 308 ILE A N 1
ATOM 2352 C CA . ILE A 1 308 ? -16.797 7.609 -1.589 1 97.19 308 ILE A CA 1
ATOM 2353 C C . ILE A 1 308 ? -18.094 7.434 -0.807 1 97.19 308 ILE A C 1
ATOM 2355 O O . ILE A 1 308 ? -18.078 7.215 0.407 1 97.19 308 ILE A O 1
ATOM 2359 N N . ALA A 1 309 ? -19.219 7.484 -1.521 1 96.81 309 ALA A N 1
ATOM 2360 C CA . ALA A 1 309 ? -20.516 7.289 -0.881 1 96.81 309 ALA A CA 1
ATOM 2361 C C . ALA A 1 309 ? -20.594 5.922 -0.212 1 96.81 309 ALA A C 1
ATOM 2363 O O . ALA A 1 309 ? -21.078 5.805 0.918 1 96.81 309 ALA A O 1
ATOM 2364 N N . ARG A 1 310 ? -20.125 4.957 -0.875 1 92.88 310 ARG A N 1
ATOM 2365 C CA . ARG A 1 310 ? -20.109 3.605 -0.324 1 92.88 310 ARG A CA 1
ATOM 2366 C C . ARG A 1 310 ? -19.234 3.525 0.916 1 92.88 310 ARG A C 1
ATOM 2368 O O . ARG A 1 310 ? -19.609 2.904 1.913 1 92.88 310 ARG A O 1
ATOM 2375 N N . ALA A 1 311 ? -18.078 4.148 0.827 1 94.56 311 ALA A N 1
ATOM 2376 C CA . ALA A 1 311 ? -17.156 4.148 1.952 1 94.56 311 ALA A CA 1
ATOM 2377 C C . ALA A 1 311 ? -17.766 4.844 3.166 1 94.56 311 ALA A C 1
ATOM 2379 O O . ALA A 1 311 ? -17.422 4.527 4.309 1 94.56 311 ALA A O 1
ATOM 2380 N N . LEU A 1 312 ? -18.672 5.762 2.922 1 96 312 LEU A N 1
ATOM 2381 C CA . LEU A 1 312 ? -19.359 6.488 3.984 1 96 312 LEU A CA 1
ATOM 2382 C C . LEU A 1 312 ? -20.594 5.734 4.449 1 96 312 LEU A C 1
ATOM 2384 O O . LEU A 1 312 ? -21.375 6.254 5.246 1 96 312 LEU A O 1
ATOM 2388 N N . ASP A 1 313 ? -20.781 4.527 3.869 1 90.5 313 ASP A N 1
ATOM 2389 C CA . ASP A 1 313 ? -21.875 3.625 4.211 1 90.5 313 ASP A CA 1
ATOM 2390 C C . ASP A 1 313 ? -23.219 4.203 3.775 1 90.5 313 ASP A C 1
ATOM 2392 O O . ASP A 1 313 ? -24.234 3.982 4.434 1 90.5 313 ASP A O 1
ATOM 2396 N N . GLU A 1 314 ? -23.188 5.051 2.785 1 92.75 314 GLU A N 1
ATOM 2397 C CA . GLU A 1 314 ? -24.438 5.523 2.191 1 92.75 314 GLU A CA 1
ATOM 2398 C C . GLU A 1 314 ? -25.062 4.457 1.293 1 92.75 314 GLU A C 1
ATOM 2400 O O . GLU A 1 314 ? -24.344 3.697 0.637 1 92.75 314 GLU A O 1
ATOM 2405 N N . ASP A 1 315 ? -26.344 4.383 1.288 1 89.44 315 ASP A N 1
ATOM 2406 C CA . ASP A 1 315 ? -27.031 3.445 0.408 1 89.44 315 ASP A CA 1
ATOM 2407 C C . ASP A 1 315 ? -27.062 3.965 -1.027 1 89.44 315 ASP A C 1
ATOM 2409 O O . ASP A 1 315 ? -27.766 4.938 -1.324 1 89.44 315 ASP A O 1
ATOM 2413 N N . VAL A 1 316 ? -26.297 3.326 -1.819 1 89.62 316 VAL A N 1
ATOM 2414 C CA . VAL A 1 316 ? -26.234 3.768 -3.209 1 89.62 316 VAL A CA 1
ATOM 2415 C C . VAL A 1 316 ? -26.875 2.713 -4.117 1 89.62 316 VAL A C 1
ATOM 2417 O O . VAL A 1 316 ? -26.578 2.658 -5.312 1 89.62 316 VAL A O 1
ATOM 2420 N N . THR A 1 317 ? -27.703 1.882 -3.551 1 86.75 317 THR A N 1
ATOM 2421 C CA . THR A 1 317 ? -28.328 0.815 -4.32 1 86.75 317 THR A CA 1
ATOM 2422 C C . THR A 1 317 ? -29.469 1.367 -5.172 1 86.75 317 THR A C 1
ATOM 2424 O O . THR A 1 317 ? -30.281 2.154 -4.695 1 86.75 317 THR A O 1
ATOM 2427 N N . ASN A 1 318 ? -29.531 1.024 -6.414 1 89.88 318 ASN A N 1
ATOM 2428 C CA . ASN A 1 318 ? -30.609 1.313 -7.355 1 89.88 318 ASN A CA 1
ATOM 2429 C C . ASN A 1 318 ? -30.812 2.814 -7.531 1 89.88 318 ASN A C 1
ATOM 2431 O O . ASN A 1 318 ? -31.953 3.291 -7.582 1 89.88 318 ASN A O 1
ATOM 2435 N N . ILE A 1 319 ? -29.797 3.607 -7.465 1 92.56 319 ILE A N 1
ATOM 2436 C CA . ILE A 1 319 ? -29.859 5.035 -7.758 1 92.56 319 ILE A CA 1
ATOM 2437 C C . ILE A 1 319 ? -28.828 5.391 -8.828 1 92.56 319 ILE A C 1
ATOM 2439 O O . ILE A 1 319 ? -27.938 4.594 -9.133 1 92.56 319 ILE A O 1
ATOM 2443 N N . SER A 1 320 ? -29.016 6.531 -9.414 1 94.69 320 SER A N 1
ATOM 2444 C CA . SER A 1 320 ? -28.125 6.961 -10.484 1 94.69 320 SER A CA 1
ATOM 2445 C C . SER A 1 320 ? -26.75 7.348 -9.93 1 94.69 320 SER A C 1
ATOM 2447 O O . SER A 1 320 ? -26.609 7.586 -8.734 1 94.69 320 SER A O 1
ATOM 2449 N N . VAL A 1 321 ? -25.781 7.383 -10.82 1 93.62 321 VAL A N 1
ATOM 2450 C CA . VAL A 1 321 ? -24.422 7.746 -10.461 1 93.62 321 VAL A CA 1
ATOM 2451 C C . VAL A 1 321 ? -24.391 9.148 -9.852 1 93.62 321 VAL A C 1
ATOM 2453 O O . VAL A 1 321 ? -23.719 9.383 -8.844 1 93.62 321 VAL A O 1
ATOM 2456 N N . ILE A 1 322 ? -25.188 10.016 -10.438 1 95.06 322 ILE A N 1
ATOM 2457 C CA . ILE A 1 322 ? -25.203 11.406 -9.977 1 95.06 322 ILE A CA 1
ATOM 2458 C C . ILE A 1 322 ? -25.859 11.477 -8.594 1 95.06 322 ILE A C 1
ATOM 2460 O O . ILE A 1 322 ? -25.391 12.234 -7.73 1 95.06 322 ILE A O 1
ATOM 2464 N N . GLU A 1 323 ? -26.891 10.727 -8.352 1 95.88 323 GLU A N 1
ATOM 2465 C CA . GLU A 1 323 ? -27.531 10.688 -7.043 1 95.88 323 GLU A CA 1
ATOM 2466 C C . GLU A 1 323 ? -26.594 10.141 -5.98 1 95.88 323 GLU A C 1
ATOM 2468 O O . GLU A 1 323 ? -26.547 10.648 -4.859 1 95.88 323 GLU A O 1
ATOM 2473 N N . ALA A 1 324 ? -25.875 9.133 -6.375 1 94.31 324 ALA A N 1
ATOM 2474 C CA . ALA A 1 324 ? -24.906 8.547 -5.461 1 94.31 324 ALA A CA 1
ATOM 2475 C C . ALA A 1 324 ? -23.797 9.547 -5.125 1 94.31 324 ALA A C 1
ATOM 2477 O O . ALA A 1 324 ? -23.328 9.602 -3.988 1 94.31 324 ALA A O 1
ATOM 2478 N N . ALA A 1 325 ? -23.422 10.289 -6.156 1 95.88 325 ALA A N 1
ATOM 2479 C CA . ALA A 1 325 ? -22.406 11.312 -5.941 1 95.88 325 ALA A CA 1
ATOM 2480 C C . ALA A 1 325 ? -22.891 12.367 -4.953 1 95.88 325 ALA A C 1
ATOM 2482 O O . ALA A 1 325 ? -22.125 12.805 -4.086 1 95.88 325 ALA A O 1
ATOM 2483 N N . ILE A 1 326 ? -24.141 12.742 -5.035 1 96.81 326 ILE A N 1
ATOM 2484 C CA . ILE A 1 326 ? -24.734 13.703 -4.121 1 96.81 326 ILE A CA 1
ATOM 2485 C C . ILE A 1 326 ? -24.75 13.141 -2.705 1 96.81 326 ILE A C 1
ATOM 2487 O O . ILE A 1 326 ? -24.469 13.852 -1.74 1 96.81 326 ILE A O 1
ATOM 2491 N N . LYS A 1 327 ? -24.953 11.875 -2.586 1 96.75 327 LYS A N 1
ATOM 2492 C CA . LYS A 1 327 ? -24.984 11.211 -1.286 1 96.75 327 LYS A CA 1
ATOM 2493 C C . LYS A 1 327 ? -23.609 11.234 -0.626 1 96.75 327 LYS A C 1
ATOM 2495 O O . LYS A 1 327 ? -23.5 11.266 0.602 1 96.75 327 LYS A O 1
ATOM 2500 N N . ALA A 1 328 ? -22.594 11.188 -1.472 1 97.19 328 ALA A N 1
ATOM 2501 C CA . ALA A 1 328 ? -21.234 11.289 -0.917 1 97.19 328 ALA A CA 1
ATOM 2502 C C . ALA A 1 328 ? -21.047 12.617 -0.185 1 97.19 328 ALA A C 1
ATOM 2504 O O . ALA A 1 328 ? -20.547 12.641 0.939 1 97.19 328 ALA A O 1
ATOM 2505 N N . VAL A 1 329 ? -21.484 13.703 -0.801 1 96.75 329 VAL A N 1
ATOM 2506 C CA . VAL A 1 329 ? -21.359 15.031 -0.206 1 96.75 329 VAL A CA 1
ATOM 2507 C C . VAL A 1 329 ? -22.234 15.125 1.037 1 96.75 329 VAL A C 1
ATOM 2509 O O . VAL A 1 329 ? -21.812 15.648 2.07 1 96.75 329 VAL A O 1
ATOM 2512 N N . GLU A 1 330 ? -23.406 14.562 0.96 1 96.38 330 GLU A N 1
ATOM 2513 C CA . GLU A 1 330 ? -24.328 14.555 2.094 1 96.38 330 GLU A CA 1
ATOM 2514 C C . GLU A 1 330 ? -23.766 13.742 3.258 1 96.38 330 GLU A C 1
ATOM 2516 O O . GLU A 1 330 ? -23.938 14.117 4.422 1 96.38 330 GLU A O 1
ATOM 2521 N N . GLY A 1 331 ? -23.188 12.602 2.865 1 95.94 331 GLY A N 1
ATOM 2522 C CA . GLY A 1 331 ? -22.562 11.789 3.896 1 95.94 331 GLY A CA 1
ATOM 2523 C C . GLY A 1 331 ? -21.516 12.539 4.707 1 95.94 331 GLY A C 1
ATOM 2524 O O . GLY A 1 331 ? -21.469 12.406 5.934 1 95.94 331 GLY A O 1
ATOM 2525 N N . ILE A 1 332 ? -20.75 13.336 4.051 1 95.38 332 ILE A N 1
ATOM 2526 C CA . ILE A 1 332 ? -19.734 14.148 4.715 1 95.38 332 ILE A CA 1
ATOM 2527 C C . ILE A 1 332 ? -20.406 15.211 5.578 1 95.38 332 ILE A C 1
ATOM 2529 O O . ILE A 1 332 ? -20.016 15.43 6.73 1 95.38 332 ILE A O 1
ATOM 2533 N N . ARG A 1 333 ? -21.391 15.844 5.098 1 94.44 333 ARG A N 1
ATOM 2534 C CA . ARG A 1 333 ? -22.094 16.891 5.836 1 94.44 333 ARG A CA 1
ATOM 2535 C C . ARG A 1 333 ? -22.781 16.312 7.07 1 94.44 333 ARG A C 1
ATOM 2537 O O . ARG A 1 333 ? -22.891 16.984 8.102 1 94.44 333 ARG A O 1
ATOM 2544 N N . LYS A 1 334 ? -23.234 15.078 6.965 1 95.25 334 LYS A N 1
ATOM 2545 C CA . LYS A 1 334 ? -23.812 14.414 8.133 1 95.25 334 LYS A CA 1
ATOM 2546 C C . LYS A 1 334 ? -22.812 14.32 9.273 1 95.25 334 LYS A C 1
ATOM 2548 O O . LYS A 1 334 ? -23.156 14.5 10.438 1 95.25 334 LYS A O 1
ATOM 2553 N N . ILE A 1 335 ? -21.609 14.055 8.922 1 94.88 335 ILE A N 1
ATOM 2554 C CA . ILE A 1 335 ? -20.547 13.977 9.922 1 94.88 335 ILE A CA 1
ATOM 2555 C C . ILE A 1 335 ? -20.328 15.344 10.555 1 94.88 335 ILE A C 1
ATOM 2557 O O . ILE A 1 335 ? -20.156 15.453 11.773 1 94.88 335 ILE A O 1
ATOM 2561 N N . TYR A 1 336 ? -20.406 16.391 9.719 1 93.44 336 TYR A N 1
ATOM 2562 C CA . TYR A 1 336 ? -20.234 17.75 10.203 1 93.44 336 TYR A CA 1
ATOM 2563 C C . TYR A 1 336 ? -21.328 18.109 11.203 1 93.44 336 TYR A C 1
ATOM 2565 O O . TYR A 1 336 ? -21.047 18.719 12.242 1 93.44 336 TYR A O 1
ATOM 2573 N N . LEU A 1 337 ? -22.469 17.734 10.906 1 92.44 337 LEU A N 1
ATOM 2574 C CA . LEU A 1 337 ? -23.609 18.016 11.781 1 92.44 337 LEU A CA 1
ATOM 2575 C C . LEU A 1 337 ? -23.453 17.312 13.125 1 92.44 337 LEU A C 1
ATOM 2577 O O . LEU A 1 337 ? -23.703 17.922 14.172 1 92.44 337 LEU A O 1
ATOM 2581 N N . GLU A 1 338 ? -23.031 16.125 13.039 1 92.44 338 GLU A N 1
ATOM 2582 C CA . GLU A 1 338 ? -22.844 15.336 14.258 1 92.44 338 GLU A CA 1
ATOM 2583 C C . GLU A 1 338 ? -21.734 15.914 15.133 1 92.44 338 GLU A C 1
ATOM 2585 O O . GLU A 1 338 ? -21.844 15.898 16.359 1 92.44 338 GLU A O 1
ATOM 2590 N N . LEU A 1 339 ? -20.734 16.516 14.531 1 92.25 339 LEU A N 1
ATOM 2591 C CA . LEU A 1 339 ? -19.562 17 15.25 1 92.25 339 LEU A CA 1
ATOM 2592 C C . LEU A 1 339 ? -19.719 18.5 15.562 1 92.25 339 LEU A C 1
ATOM 2594 O O . LEU A 1 339 ? -18.891 19.062 16.297 1 92.25 339 LEU A O 1
ATOM 2598 N N . LYS A 1 340 ? -20.672 19.125 15.023 1 87.75 340 LYS A N 1
ATOM 2599 C CA . LYS A 1 340 ? -20.906 20.547 15.203 1 87.75 340 LYS A CA 1
ATOM 2600 C C . LYS A 1 340 ? -19.688 21.359 14.742 1 87.75 340 LYS A C 1
ATOM 2602 O O . LYS A 1 340 ? -19.219 22.234 15.477 1 87.75 340 LYS A O 1
ATOM 2607 N N . ILE A 1 341 ? -19.203 20.984 13.609 1 86.62 341 ILE A N 1
ATOM 2608 C CA . ILE A 1 341 ? -18.047 21.656 13.016 1 86.62 341 ILE A CA 1
ATOM 2609 C C . ILE A 1 341 ? -18.5 22.859 12.203 1 86.62 341 ILE A C 1
ATOM 2611 O O . ILE A 1 341 ? -19.516 22.797 11.492 1 86.62 341 ILE A O 1
ATOM 2615 N N . PRO A 1 342 ? -17.844 23.953 12.367 1 86.19 342 PRO A N 1
ATOM 2616 C CA . PRO A 1 342 ? -18.156 25.109 11.523 1 86.19 342 PRO A CA 1
ATOM 2617 C C . PRO A 1 342 ? -18.062 24.781 10.031 1 86.19 342 PRO A C 1
ATOM 2619 O O . PRO A 1 342 ? -17.172 24.047 9.609 1 86.19 342 PRO A O 1
ATOM 2622 N N . GLN A 1 343 ? -18.906 25.484 9.242 1 87.94 343 GLN A N 1
ATOM 2623 C CA . GLN A 1 343 ? -19 25.109 7.836 1 87.94 343 GLN A CA 1
ATOM 2624 C C . GLN A 1 343 ? -18.719 26.297 6.926 1 87.94 343 GLN A C 1
ATOM 2626 O O . GLN A 1 343 ? -18.734 26.172 5.699 1 87.94 343 GLN A O 1
ATOM 2631 N N . ARG A 1 344 ? -18.391 27.422 7.609 1 93.62 344 ARG A N 1
ATOM 2632 C CA . ARG A 1 344 ? -18.156 28.625 6.805 1 93.62 344 ARG A CA 1
ATOM 2633 C C . ARG A 1 344 ? -16.859 29.312 7.223 1 93.62 344 ARG A C 1
ATOM 2635 O O . ARG A 1 344 ? -16.516 29.344 8.406 1 93.62 344 ARG A O 1
ATOM 2642 N N . LEU A 1 345 ? -16.188 29.906 6.219 1 95.75 345 LEU A N 1
ATOM 2643 C CA . LEU A 1 345 ? -14.945 30.625 6.453 1 95.75 345 LEU A CA 1
ATOM 2644 C C . LEU A 1 345 ? -15.188 31.859 7.32 1 95.75 345 LEU A C 1
ATOM 2646 O O . LEU A 1 345 ? -14.328 32.25 8.117 1 95.75 345 LEU A O 1
ATOM 2650 N N . SER A 1 346 ? -16.406 32.406 7.25 1 93.75 346 SER A N 1
ATOM 2651 C CA . SER A 1 346 ? -16.75 33.625 7.98 1 93.75 346 SER A CA 1
ATOM 2652 C C . SER A 1 346 ? -16.87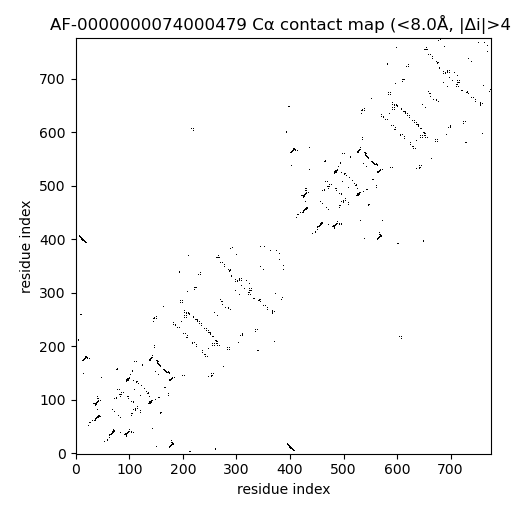5 33.344 9.477 1 93.75 346 SER A C 1
ATOM 2654 O O . SER A 1 346 ? -16.812 34.281 10.289 1 93.75 346 SER A O 1
ATOM 2656 N N . GLU A 1 347 ? -16.938 32.125 9.82 1 91.25 347 GLU A N 1
ATOM 2657 C CA . GLU A 1 347 ? -17.031 31.75 11.227 1 91.25 347 GLU A CA 1
ATOM 2658 C C . GLU A 1 347 ? -15.672 31.828 11.906 1 91.25 347 GLU A C 1
ATOM 2660 O O . GLU A 1 347 ? -15.578 31.797 13.133 1 91.25 347 GLU A O 1
ATOM 2665 N N . TYR A 1 348 ? -14.516 31.891 11.164 1 86.38 348 TYR A N 1
ATOM 2666 C CA . TYR A 1 348 ? -13.164 31.906 11.719 1 86.38 348 TYR A CA 1
ATOM 2667 C C . TYR A 1 348 ? -12.414 33.156 11.289 1 86.38 348 TYR A C 1
ATOM 2669 O O . TYR A 1 348 ? -11.211 33.125 11.047 1 86.38 348 TYR A O 1
ATOM 2677 N N . GLU A 1 349 ? -12.906 34.219 11.125 1 82.94 349 GLU A N 1
ATOM 2678 C CA . GLU A 1 349 ? -12.336 35.562 10.914 1 82.94 349 GLU A CA 1
ATOM 2679 C C . GLU A 1 349 ? -11.758 35.688 9.508 1 82.94 349 GLU A C 1
ATOM 2681 O O . GLU A 1 349 ? -10.781 36.406 9.305 1 82.94 349 GLU A O 1
ATOM 2686 N N . VAL A 1 350 ? -12.039 34.844 8.688 1 93.88 350 VAL A N 1
ATOM 2687 C CA . VAL A 1 350 ? -11.727 35.094 7.285 1 93.88 350 VAL A CA 1
ATOM 2688 C C . VAL A 1 350 ? -12.656 36.156 6.73 1 93.88 350 VAL A C 1
ATOM 2690 O O . VAL A 1 350 ? -13.875 36.094 6.922 1 93.88 350 VAL A O 1
ATOM 2693 N N . LYS A 1 351 ? -12.094 37.156 6.145 1 96.06 351 LYS A N 1
ATOM 2694 C CA . LYS A 1 351 ? -12.875 38.281 5.609 1 96.06 351 LYS A CA 1
ATOM 2695 C C . LYS A 1 351 ? -13.094 38.125 4.109 1 96.06 351 LYS A C 1
ATOM 2697 O O . LYS A 1 351 ? -12.281 37.5 3.418 1 96.06 351 LYS A O 1
ATOM 2702 N N . LYS A 1 352 ? -14.18 38.688 3.691 1 95.44 352 LYS A N 1
ATOM 2703 C CA . LYS A 1 352 ? -14.508 38.625 2.271 1 95.44 352 LYS A CA 1
ATOM 2704 C C . LYS A 1 352 ? -13.398 39.25 1.419 1 95.44 352 LYS A C 1
ATOM 2706 O O . LYS A 1 352 ? -13.125 38.781 0.312 1 95.44 352 LYS A O 1
ATOM 2711 N N . ILE A 1 353 ? -12.805 40.219 1.906 1 96.25 353 ILE A N 1
ATOM 2712 C CA . ILE A 1 353 ? -11.781 40.969 1.17 1 96.25 353 ILE A CA 1
ATOM 2713 C C . ILE A 1 353 ? -10.562 40.062 0.952 1 96.25 353 ILE A C 1
ATOM 2715 O O . ILE A 1 353 ? -9.734 40.344 0.082 1 96.25 353 ILE A O 1
ATOM 2719 N N . ASP A 1 354 ? -10.375 39 1.712 1 96.44 354 ASP A N 1
ATOM 2720 C CA . ASP A 1 354 ? -9.227 38.094 1.622 1 96.44 354 ASP A CA 1
ATOM 2721 C C . ASP A 1 354 ? -9.391 37.094 0.472 1 96.44 354 ASP A C 1
ATOM 2723 O O . ASP A 1 354 ? -8.414 36.5 0.02 1 96.44 354 ASP A O 1
ATOM 2727 N N . LEU A 1 355 ? -10.602 36.906 -0.005 1 97.06 355 LEU A N 1
ATOM 2728 C CA . LEU A 1 355 ? -10.953 35.781 -0.87 1 97.06 355 LEU A CA 1
ATOM 2729 C C . LEU A 1 355 ? -10.195 35.875 -2.191 1 97.06 355 LEU A C 1
ATOM 2731 O O . LEU A 1 355 ? -9.648 34.875 -2.66 1 97.06 355 LEU A O 1
ATOM 2735 N N . PRO A 1 356 ? -10.109 37.062 -2.865 1 96.31 356 PRO A N 1
ATOM 2736 C CA . PRO A 1 356 ? -9.336 37.125 -4.105 1 96.31 356 PRO A CA 1
ATOM 2737 C C . PRO A 1 356 ? -7.859 36.781 -3.9 1 96.31 356 PRO A C 1
ATOM 2739 O O . PRO A 1 356 ? -7.258 36.094 -4.734 1 96.31 356 PRO A O 1
ATOM 2742 N N . GLY A 1 357 ? -7.312 37.25 -2.828 1 95.94 357 GLY A N 1
ATOM 2743 C CA . GLY A 1 357 ? -5.934 36.938 -2.504 1 95.94 357 GLY A CA 1
ATOM 2744 C C . GLY A 1 357 ? -5.711 35.438 -2.266 1 95.94 357 GLY A C 1
ATOM 2745 O O . GLY A 1 357 ? -4.715 34.875 -2.721 1 95.94 357 GLY A O 1
ATOM 2746 N N . ILE A 1 358 ? -6.656 34.812 -1.572 1 96.44 358 ILE A N 1
ATOM 2747 C CA . ILE A 1 358 ? -6.598 33.406 -1.31 1 96.44 358 ILE A CA 1
ATOM 2748 C C . ILE A 1 358 ? -6.652 32.625 -2.627 1 96.44 358 ILE A C 1
ATOM 2750 O O . ILE A 1 358 ? -5.863 31.703 -2.85 1 96.44 358 ILE A O 1
ATOM 2754 N N . ALA A 1 359 ? -7.523 33.062 -3.477 1 96.88 359 ALA A N 1
ATOM 2755 C CA . ALA A 1 359 ? -7.68 32.406 -4.77 1 96.88 359 ALA A CA 1
ATOM 2756 C C . ALA A 1 359 ? -6.402 32.5 -5.602 1 96.88 359 ALA A C 1
ATOM 2758 O O . ALA A 1 359 ? -5.98 31.531 -6.234 1 96.88 359 ALA A O 1
ATOM 2759 N N . THR A 1 360 ? -5.82 33.656 -5.621 1 95.88 360 THR A N 1
ATOM 2760 C CA . THR A 1 360 ? -4.605 33.906 -6.391 1 95.88 360 THR A CA 1
ATOM 2761 C C . THR A 1 360 ? -3.459 33.031 -5.898 1 95.88 360 THR A C 1
ATOM 2763 O O . THR A 1 360 ? -2.764 32.406 -6.699 1 95.88 360 THR A O 1
ATOM 2766 N N . LEU A 1 361 ? -3.314 32.969 -4.656 1 94.75 361 LEU A N 1
ATOM 2767 C CA . LEU A 1 361 ? -2.24 32.156 -4.086 1 94.75 361 LEU A CA 1
ATOM 2768 C C . LEU A 1 361 ? -2.488 30.672 -4.328 1 94.75 361 LEU A C 1
ATOM 2770 O O . LEU A 1 361 ? -1.566 29.938 -4.691 1 94.75 361 LEU A O 1
ATOM 2774 N N . ALA A 1 362 ? -3.699 30.234 -4.109 1 95.38 362 ALA A N 1
ATOM 2775 C CA . ALA A 1 362 ? -4.047 28.828 -4.309 1 95.38 362 ALA A CA 1
ATOM 2776 C C . ALA A 1 362 ? -3.719 28.375 -5.727 1 95.38 362 ALA A C 1
ATOM 2778 O O . ALA A 1 362 ? -3.285 27.234 -5.938 1 95.38 362 ALA A O 1
ATOM 2779 N N . ALA A 1 363 ? -3.889 29.234 -6.66 1 94.38 363 ALA A N 1
ATOM 2780 C CA . ALA A 1 363 ? -3.699 28.922 -8.078 1 94.38 363 ALA A CA 1
ATOM 2781 C C . ALA A 1 363 ? -2.23 28.656 -8.391 1 94.38 363 ALA A C 1
ATOM 2783 O O . ALA A 1 363 ? -1.901 28.109 -9.438 1 94.38 363 ALA A O 1
ATOM 2784 N N . THR A 1 364 ? -1.38 29.016 -7.5 1 91.25 364 THR A N 1
ATOM 2785 C CA . THR A 1 364 ? 0.05 28.875 -7.754 1 91.25 364 THR A CA 1
ATOM 2786 C C . THR A 1 364 ? 0.551 27.516 -7.273 1 91.25 364 THR A C 1
ATOM 2788 O O . THR A 1 364 ? 1.662 27.094 -7.613 1 91.25 364 THR A O 1
ATOM 2791 N N . TYR A 1 365 ? -0.213 26.859 -6.48 1 91.56 365 TYR A N 1
ATOM 2792 C CA . TYR A 1 365 ? 0.259 25.609 -5.883 1 91.56 365 TYR A CA 1
ATOM 2793 C C . TYR A 1 365 ? 0.242 24.484 -6.902 1 91.56 365 TYR A C 1
ATOM 2795 O O . TYR A 1 365 ? -0.692 24.359 -7.699 1 91.56 365 TYR A O 1
ATOM 2803 N N . PRO A 1 366 ? 1.235 23.625 -6.848 1 89.44 366 PRO A N 1
ATOM 2804 C CA . PRO A 1 366 ? 1.333 22.516 -7.809 1 89.44 366 PRO A CA 1
ATOM 2805 C C . PRO A 1 366 ? 0.246 21.469 -7.613 1 89.44 366 PRO A C 1
ATOM 2807 O O . PRO A 1 366 ? 0.027 20.625 -8.492 1 89.44 366 PRO A O 1
ATOM 2810 N N . PHE A 1 367 ? -0.47 21.484 -6.539 1 92.19 367 PHE A N 1
ATOM 2811 C CA . PHE A 1 367 ? -1.54 20.531 -6.254 1 92.19 367 PHE A CA 1
ATOM 2812 C C . PHE A 1 367 ? -2.633 20.609 -7.316 1 92.19 367 PHE A C 1
ATOM 2814 O O . PHE A 1 367 ? -3.344 19.641 -7.555 1 92.19 367 PHE A O 1
ATOM 2821 N N . LEU A 1 368 ? -2.756 21.766 -7.941 1 92.88 368 LEU A N 1
ATOM 2822 C CA . LEU A 1 368 ? -3.811 21.969 -8.93 1 92.88 368 LEU A CA 1
ATOM 2823 C C . LEU A 1 368 ? -3.496 21.234 -10.227 1 92.88 368 LEU A C 1
ATOM 2825 O O . LEU A 1 368 ? -4.387 21.016 -11.055 1 92.88 368 LEU A O 1
ATOM 2829 N N . ASP A 1 369 ? -2.238 20.828 -10.422 1 90 369 ASP A N 1
ATOM 2830 C CA . ASP A 1 369 ? -1.839 20.062 -11.609 1 90 369 ASP A CA 1
ATOM 2831 C C . ASP A 1 369 ? -2.379 18.641 -11.562 1 90 369 ASP A C 1
ATOM 2833 O O . ASP A 1 369 ? -2.398 17.953 -12.578 1 90 369 ASP A O 1
ATOM 2837 N N . CYS A 1 370 ? -2.867 18.266 -10.398 1 89.94 370 CYS A N 1
ATOM 2838 C CA . CYS A 1 370 ? -3.289 16.875 -10.227 1 89.94 370 CYS A CA 1
ATOM 2839 C C . CYS A 1 370 ? -4.805 16.75 -10.32 1 89.94 370 CYS A C 1
ATOM 2841 O O . CYS A 1 370 ? -5.352 15.656 -10.195 1 89.94 370 CYS A O 1
ATOM 2843 N N . LEU A 1 371 ? -5.43 17.828 -10.602 1 90 371 LEU A N 1
ATOM 2844 C CA . LEU A 1 371 ? -6.887 17.828 -10.664 1 90 371 LEU A CA 1
ATOM 2845 C C . LEU A 1 371 ? -7.375 17.109 -11.922 1 90 371 LEU A C 1
ATOM 2847 O O . LEU A 1 371 ? -6.668 17.062 -12.93 1 90 371 LEU A O 1
ATOM 2851 N N . PRO A 1 372 ? -8.516 16.531 -11.844 1 83.56 372 PRO A N 1
ATOM 2852 C CA . PRO A 1 372 ? -9.055 15.812 -13 1 83.56 372 PRO A CA 1
ATOM 2853 C C . PRO A 1 372 ? -9.398 16.734 -14.164 1 83.56 372 PRO A C 1
ATOM 2855 O O . PRO A 1 372 ? -9.539 16.281 -15.305 1 83.56 372 PRO A O 1
ATOM 2858 N N . ARG A 1 373 ? -9.594 17.984 -13.859 1 84.5 373 ARG A N 1
ATOM 2859 C CA . ARG A 1 373 ? -9.875 18.984 -14.883 1 84.5 373 ARG A CA 1
ATOM 2860 C C . ARG A 1 373 ? -9.148 20.297 -14.586 1 84.5 373 ARG A C 1
ATOM 2862 O O . ARG A 1 373 ? -8.82 20.578 -13.438 1 84.5 373 ARG A O 1
ATOM 2869 N N . GLU A 1 374 ? -8.977 21 -15.641 1 84.5 374 GLU A N 1
ATOM 2870 C CA . GLU A 1 374 ? -8.359 22.312 -15.453 1 84.5 374 GLU A CA 1
ATOM 2871 C C . GLU A 1 374 ? -9.266 23.234 -14.633 1 84.5 374 GLU A C 1
ATOM 2873 O O . GLU A 1 374 ? -10.492 23.188 -14.773 1 84.5 374 GLU A O 1
ATOM 2878 N N . LEU A 1 375 ? -8.648 23.984 -13.75 1 88.5 375 LEU A N 1
ATOM 2879 C CA . LEU A 1 375 ? -9.398 24.875 -12.859 1 88.5 375 LEU A CA 1
ATOM 2880 C C . LEU A 1 375 ? -8.922 26.312 -13 1 88.5 375 LEU A C 1
ATOM 2882 O O . LEU A 1 375 ? -7.906 26.688 -12.414 1 88.5 375 LEU A O 1
ATOM 2886 N N . PRO A 1 376 ? -9.695 27.062 -13.711 1 85.56 376 PRO A N 1
ATOM 2887 C CA . PRO A 1 376 ? -9.344 28.484 -13.805 1 85.56 376 PRO A CA 1
ATOM 2888 C C . PRO A 1 376 ? -9.516 29.219 -12.477 1 85.56 376 PRO A C 1
ATOM 2890 O O . PRO A 1 376 ? -10.344 28.828 -11.656 1 85.56 376 PRO A O 1
ATOM 2893 N N . LYS A 1 377 ? -8.789 30.297 -12.336 1 84.19 377 LYS A N 1
ATOM 2894 C CA . LYS A 1 377 ? -8.781 31.078 -11.102 1 84.19 377 LYS A CA 1
ATOM 2895 C C . LYS A 1 377 ? -10.188 31.547 -10.734 1 84.19 377 LYS A C 1
ATOM 2897 O O . LYS A 1 377 ? -10.555 31.562 -9.562 1 84.19 377 LYS A O 1
ATOM 2902 N N . ASN A 1 378 ? -10.883 31.969 -11.656 1 88.06 378 ASN A N 1
ATOM 2903 C CA . ASN A 1 378 ? -12.234 32.469 -11.398 1 88.06 378 ASN A CA 1
ATOM 2904 C C . ASN A 1 378 ? -13.109 31.375 -10.766 1 88.06 378 ASN A C 1
ATOM 2906 O O . ASN A 1 378 ? -13.953 31.688 -9.914 1 88.06 378 ASN A O 1
ATOM 2910 N N . GLU A 1 379 ? -12.898 30.203 -11.078 1 92 379 GLU A N 1
ATOM 2911 C CA . GLU A 1 379 ? -13.656 29.094 -10.492 1 92 379 GLU A CA 1
ATOM 2912 C C . GLU A 1 379 ? -13.211 28.828 -9.062 1 92 379 GLU A C 1
ATOM 2914 O O . GLU A 1 379 ? -14.016 28.422 -8.219 1 92 379 GLU A O 1
ATOM 2919 N N . ILE A 1 380 ? -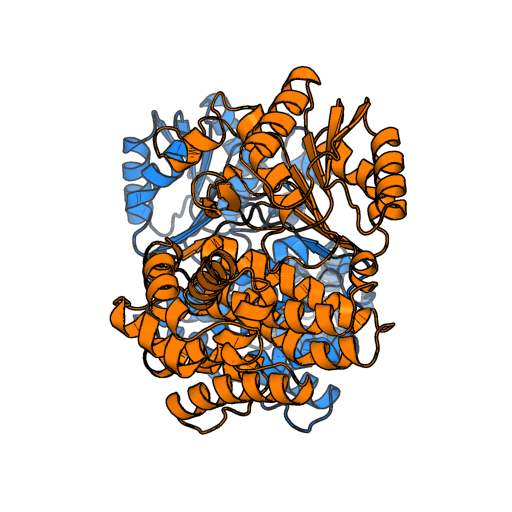11.953 29.062 -8.82 1 94.62 380 ILE A N 1
ATOM 2920 C CA . ILE A 1 380 ? -11.43 28.922 -7.465 1 94.62 380 ILE A CA 1
ATOM 2921 C C . ILE A 1 380 ? -12.133 29.906 -6.531 1 94.62 380 ILE A C 1
ATOM 2923 O O . ILE A 1 380 ? -12.539 29.547 -5.43 1 94.62 380 ILE A O 1
ATOM 2927 N N . GLU A 1 381 ? -12.25 31.125 -6.996 1 94.94 381 GLU A N 1
ATOM 2928 C CA . GLU A 1 381 ? -12.914 32.156 -6.191 1 94.94 381 GLU A CA 1
ATOM 2929 C C . GLU A 1 381 ? -14.375 31.797 -5.938 1 94.94 381 GLU A C 1
ATOM 2931 O O . GLU A 1 381 ? -14.914 32.094 -4.867 1 94.94 381 GLU A O 1
ATOM 2936 N N . THR A 1 382 ? -15.016 31.219 -6.887 1 95.38 382 THR A N 1
ATOM 2937 C CA . THR A 1 382 ? -16.406 30.797 -6.746 1 95.38 382 THR A CA 1
ATOM 2938 C C . THR A 1 382 ? -16.562 29.797 -5.605 1 95.38 382 THR A C 1
ATOM 2940 O O . THR A 1 382 ? -17.531 29.859 -4.844 1 95.38 382 THR A O 1
ATOM 2943 N N . ILE A 1 383 ? -15.648 28.906 -5.484 1 96.12 383 ILE A N 1
ATOM 2944 C CA . ILE A 1 383 ? -15.672 27.906 -4.418 1 96.12 383 ILE A CA 1
ATOM 2945 C C . ILE A 1 383 ? -15.516 28.609 -3.064 1 96.12 383 ILE A C 1
ATOM 2947 O O . ILE A 1 383 ? -16.234 28.281 -2.109 1 96.12 383 ILE A O 1
ATOM 2951 N N . LEU A 1 384 ? -14.602 29.609 -3.004 1 97.25 384 LEU A N 1
ATOM 2952 C CA . LEU A 1 384 ? -14.336 30.328 -1.765 1 97.25 384 LEU A CA 1
ATOM 2953 C C . LEU A 1 384 ? -15.539 31.156 -1.348 1 97.25 384 LEU A C 1
ATOM 2955 O O . LEU A 1 384 ? -15.867 31.234 -0.161 1 97.25 384 LEU A O 1
ATOM 2959 N N . VAL A 1 385 ? -16.203 31.703 -2.33 1 96.5 385 VAL A N 1
ATOM 2960 C CA . VAL A 1 385 ? -17.391 32.5 -2.045 1 96.5 385 VAL A CA 1
ATOM 2961 C C . VAL A 1 385 ? -18.5 31.609 -1.511 1 96.5 385 VAL A C 1
ATOM 2963 O O . VAL A 1 385 ? -19.203 31.984 -0.566 1 96.5 385 VAL A O 1
ATOM 2966 N N . ALA A 1 386 ? -18.609 30.453 -2.061 1 95.44 386 ALA A N 1
ATOM 2967 C CA . ALA A 1 386 ? -19.609 29.5 -1.592 1 95.44 386 ALA A CA 1
ATOM 2968 C C . ALA A 1 386 ? -19.328 29.062 -0.159 1 95.44 386 ALA A C 1
ATOM 2970 O O . ALA A 1 386 ? -20.25 28.797 0.611 1 95.44 386 ALA A O 1
ATOM 2971 N N . ALA A 1 387 ? -18.094 29 0.204 1 96.12 387 ALA A N 1
ATOM 2972 C CA . ALA A 1 387 ? -17.672 28.531 1.524 1 96.12 387 ALA A CA 1
ATOM 2973 C C . ALA A 1 387 ? -17.75 29.656 2.551 1 96.12 387 ALA A C 1
ATOM 2975 O O . ALA A 1 387 ? -17.656 29.422 3.756 1 96.12 387 ALA A O 1
ATOM 2976 N N . PHE A 1 388 ? -17.828 30.906 2.004 1 96.44 388 PHE A N 1
ATOM 2977 C CA . PHE A 1 388 ? -17.844 32.062 2.887 1 96.44 388 PHE A CA 1
ATOM 2978 C C . PHE A 1 388 ? -19.234 32.25 3.512 1 96.44 388 PHE A C 1
ATOM 2980 O O . PHE A 1 388 ? -19.344 32.531 4.703 1 96.44 388 PHE A O 1
ATOM 2987 N N . MET B 1 1 ? -15.25 -5.988 17.531 1 24.64 1 MET B N 1
ATOM 2988 C CA . MET B 1 1 ? -14.469 -5.41 16.438 1 24.64 1 MET B CA 1
ATOM 2989 C C . MET B 1 1 ? -12.977 -5.621 16.672 1 24.64 1 MET B C 1
ATOM 2991 O O . MET B 1 1 ? -12.453 -5.266 17.734 1 24.64 1 MET B O 1
ATOM 2995 N N . PRO B 1 2 ? -12.312 -6.527 16.109 1 28.45 2 PRO B N 1
ATOM 2996 C CA . PRO B 1 2 ? -10.984 -6.938 16.562 1 28.45 2 PRO B CA 1
ATOM 2997 C C . PRO B 1 2 ? -10.047 -5.758 16.812 1 28.45 2 PRO B C 1
ATOM 2999 O O . PRO B 1 2 ? -10.164 -4.727 16.141 1 28.45 2 PRO B O 1
ATOM 3002 N N . VAL B 1 3 ? -9.625 -5.641 18.031 1 31.77 3 VAL B N 1
ATOM 3003 C CA . VAL B 1 3 ? -8.461 -4.875 18.469 1 31.77 3 VAL B CA 1
ATOM 3004 C C . VAL B 1 3 ? -7.367 -4.949 17.406 1 31.77 3 VAL B C 1
ATOM 3006 O O . VAL B 1 3 ? -7.113 -6.016 16.844 1 31.77 3 VAL B O 1
ATOM 3009 N N . LEU B 1 4 ? -7.258 -4.008 16.578 1 42.88 4 LEU B N 1
ATOM 3010 C CA . LEU B 1 4 ? -6.07 -4 15.727 1 42.88 4 LEU B CA 1
ATOM 3011 C C . LEU B 1 4 ? -4.98 -4.895 16.312 1 42.88 4 LEU B C 1
ATOM 3013 O O . LEU B 1 4 ? -4.816 -4.961 17.531 1 42.88 4 LEU B O 1
ATOM 3017 N N . PRO B 1 5 ? -4.723 -5.941 15.758 1 47 5 PRO B N 1
ATOM 3018 C CA . PRO B 1 5 ? -3.527 -6.57 16.328 1 47 5 PRO B CA 1
ATOM 3019 C C . PRO B 1 5 ? -2.582 -5.562 16.969 1 47 5 PRO B C 1
ATOM 3021 O O . PRO B 1 5 ? -2.561 -4.391 16.594 1 47 5 PRO B O 1
ATOM 3024 N N . GLU B 1 6 ? -2.166 -5.785 18.219 1 50 6 GLU B N 1
ATOM 3025 C CA . GLU B 1 6 ? -1.281 -4.957 19.031 1 50 6 GLU B CA 1
ATOM 3026 C C . GLU B 1 6 ? -0.265 -4.219 18.156 1 50 6 GLU B C 1
ATOM 3028 O O . GLU B 1 6 ? 0.1 -3.078 18.453 1 50 6 GLU B O 1
ATOM 3033 N N . TRP B 1 7 ? 0.166 -4.934 16.906 1 58.06 7 TRP B N 1
ATOM 3034 C CA . TRP B 1 7 ? 1.194 -4.215 16.156 1 58.06 7 TRP B CA 1
ATOM 3035 C C . TRP B 1 7 ? 0.935 -4.285 14.656 1 58.06 7 TRP B C 1
ATOM 3037 O O . TRP B 1 7 ? 0.336 -5.246 14.172 1 58.06 7 TRP B O 1
ATOM 3047 N N . ILE B 1 8 ? 0.749 -3.246 13.961 1 73 8 ILE B N 1
ATOM 3048 C CA . ILE B 1 8 ? 0.771 -3.227 12.5 1 73 8 ILE B CA 1
ATOM 3049 C C . ILE B 1 8 ? 2.199 -3.008 12.008 1 73 8 ILE B C 1
ATOM 3051 O O . ILE B 1 8 ? 2.854 -2.035 12.391 1 73 8 ILE B O 1
ATOM 3055 N N . ASN B 1 9 ? 2.764 -4.004 11.477 1 86.62 9 ASN B N 1
ATOM 3056 C CA . ASN B 1 9 ? 3.951 -3.803 10.656 1 86.62 9 ASN B CA 1
ATOM 3057 C C . ASN B 1 9 ? 3.619 -3.891 9.164 1 86.62 9 ASN B C 1
ATOM 3059 O O . ASN B 1 9 ? 2.83 -4.738 8.75 1 86.62 9 ASN B O 1
ATOM 3063 N N . PHE B 1 10 ? 4.039 -2.918 8.484 1 91.56 10 PHE B N 1
ATOM 3064 C CA . PHE B 1 10 ? 3.832 -2.941 7.039 1 91.56 10 PHE B CA 1
ATOM 3065 C C . PHE B 1 10 ? 5.098 -2.512 6.305 1 91.56 10 PHE B C 1
ATOM 3067 O O . PHE B 1 10 ? 5.766 -1.558 6.715 1 91.56 10 PHE B O 1
ATOM 3074 N N . GLN B 1 11 ? 5.359 -3.271 5.238 1 92.44 11 GLN B N 1
ATOM 3075 C CA . GLN B 1 11 ? 6.457 -2.918 4.344 1 92.44 11 GLN B CA 1
ATOM 3076 C C . GLN B 1 11 ? 6.156 -3.346 2.91 1 92.44 11 GLN B C 1
ATOM 3078 O O . GLN B 1 11 ? 5.645 -4.441 2.678 1 92.44 11 GLN B O 1
ATOM 3083 N N . PHE B 1 12 ? 6.344 -2.482 1.992 1 93.88 12 PHE B N 1
ATOM 3084 C CA . PHE B 1 12 ? 6.277 -2.738 0.559 1 93.88 12 PHE B CA 1
ATOM 3085 C C . PHE B 1 12 ? 7.227 -1.816 -0.201 1 93.88 12 PHE B C 1
ATOM 3087 O O . PHE B 1 12 ? 6.867 -0.685 -0.533 1 93.88 12 PHE B O 1
ATOM 3094 N N . THR B 1 13 ? 8.297 -2.311 -0.668 1 92.62 13 THR B N 1
ATOM 3095 C CA . THR B 1 13 ? 9.359 -1.441 -1.146 1 92.62 13 THR B CA 1
ATOM 3096 C C . THR B 1 13 ? 9.359 -1.365 -2.67 1 92.62 13 THR B C 1
ATOM 3098 O O . THR B 1 13 ? 10 -0.487 -3.254 1 92.62 13 THR B O 1
ATOM 3101 N N . PRO B 1 14 ? 8.656 -2.291 -3.365 1 94.38 14 PRO B N 1
ATOM 3102 C CA . PRO B 1 14 ? 8.758 -2.289 -4.828 1 94.38 14 PRO B CA 1
ATOM 3103 C C . PRO B 1 14 ? 8.094 -1.068 -5.461 1 94.38 14 PRO B C 1
ATOM 3105 O O . PRO B 1 14 ? 7.137 -0.524 -4.91 1 94.38 14 PRO B O 1
ATOM 3108 N N . LYS B 1 15 ? 8.695 -0.704 -6.586 1 93.94 15 LYS B N 1
ATOM 3109 C CA . LYS B 1 15 ? 7.996 0.192 -7.504 1 93.94 15 LYS B CA 1
ATOM 3110 C C . LYS B 1 15 ? 7.141 -0.593 -8.492 1 93.94 15 LYS B C 1
ATOM 3112 O O . LYS B 1 15 ? 7.539 -1.668 -8.945 1 93.94 15 LYS B O 1
ATOM 3117 N N . ILE B 1 16 ? 5.977 -0.086 -8.781 1 94.44 16 ILE B N 1
ATOM 3118 C CA . ILE B 1 16 ? 5.09 -0.734 -9.742 1 94.44 16 ILE B CA 1
ATOM 3119 C C . ILE B 1 16 ? 4.848 0.196 -10.93 1 94.44 16 ILE B C 1
ATOM 3121 O O . ILE B 1 16 ? 4.469 1.355 -10.75 1 94.44 16 ILE B O 1
ATOM 3125 N N . HIS B 1 17 ? 5.168 -0.262 -12.07 1 92.94 17 HIS B N 1
ATOM 3126 C CA . HIS B 1 17 ? 4.773 0.38 -13.32 1 92.94 17 HIS B CA 1
ATOM 3127 C C . HIS B 1 17 ? 3.785 -0.484 -14.094 1 92.94 17 HIS B C 1
ATOM 3129 O O . HIS B 1 17 ? 4.129 -1.583 -14.539 1 92.94 17 HIS B O 1
ATOM 3135 N N . PHE B 1 18 ? 2.578 -0.017 -14.203 1 91.38 18 PHE B N 1
ATOM 3136 C CA . PHE B 1 18 ? 1.493 -0.721 -14.875 1 91.38 18 PHE B CA 1
ATOM 3137 C C . PHE B 1 18 ? 0.982 0.082 -16.062 1 91.38 18 PHE B C 1
ATOM 3139 O O . PHE B 1 18 ? 0.384 1.146 -15.891 1 91.38 18 PHE B O 1
ATOM 3146 N N . GLU B 1 19 ? 1.295 -0.422 -17.281 1 88.94 19 GLU B N 1
ATOM 3147 C CA . GLU B 1 19 ? 1.003 0.344 -18.5 1 88.94 19 GLU B CA 1
ATOM 3148 C C . GLU B 1 19 ? 1.006 -0.552 -19.734 1 88.94 19 GLU B C 1
ATOM 3150 O O . GLU B 1 19 ? 1.848 -1.444 -19.859 1 88.94 19 GLU B O 1
ATOM 3155 N N . ILE B 1 20 ? 0.101 -0.187 -20.656 1 87.38 20 ILE B N 1
ATOM 3156 C CA . ILE B 1 20 ? 0.025 -0.91 -21.922 1 87.38 20 ILE B CA 1
ATOM 3157 C C . ILE B 1 20 ? 1.286 -0.649 -22.75 1 87.38 20 ILE B C 1
ATOM 3159 O O . ILE B 1 20 ? 1.725 0.497 -22.875 1 87.38 20 ILE B O 1
ATOM 3163 N N . ASP B 1 21 ? 1.975 -1.651 -23.203 1 88 21 ASP B N 1
ATOM 3164 C CA . ASP B 1 21 ? 3.098 -1.613 -24.125 1 88 21 ASP B CA 1
ATOM 3165 C C . ASP B 1 21 ? 4.348 -1.042 -23.453 1 88 21 ASP B C 1
ATOM 3167 O O . ASP B 1 21 ? 5.207 -0.465 -24.125 1 88 21 ASP B O 1
ATOM 3171 N N . CYS B 1 22 ? 4.367 -1.223 -22.203 1 90.31 22 CYS B N 1
ATOM 3172 C CA . CYS B 1 22 ? 5.488 -0.628 -21.484 1 90.31 22 CYS B CA 1
ATOM 3173 C C . CYS B 1 22 ? 6.762 -1.437 -21.688 1 90.31 22 CYS B C 1
ATOM 3175 O O . CYS B 1 22 ? 7.855 -0.985 -21.344 1 90.31 22 CYS B O 1
ATOM 3177 N N . GLY B 1 23 ? 6.684 -2.584 -22.344 1 89.38 23 GLY B N 1
ATOM 3178 C CA . GLY B 1 23 ? 7.871 -3.35 -22.688 1 89.38 23 GLY B CA 1
ATOM 3179 C C . GLY B 1 23 ? 8.859 -2.572 -23.531 1 89.38 23 GLY B C 1
ATOM 3180 O O . GLY B 1 23 ? 10.07 -2.74 -23.391 1 89.38 23 GLY B O 1
ATOM 3181 N N . TYR B 1 24 ? 8.344 -1.659 -24.328 1 92.44 24 TYR B N 1
ATOM 3182 C CA . TYR B 1 24 ? 9.164 -0.843 -25.203 1 92.44 24 TYR B CA 1
ATOM 3183 C C . TYR B 1 24 ? 10.016 0.139 -24.422 1 92.44 24 TYR B C 1
ATOM 3185 O O . TYR B 1 24 ? 11 0.679 -24.938 1 92.44 24 TYR B O 1
ATOM 3193 N N . LYS B 1 25 ? 9.617 0.32 -23.188 1 93.31 25 LYS B N 1
ATOM 3194 C CA . LYS B 1 25 ? 10.266 1.343 -22.375 1 93.31 25 LYS B CA 1
ATOM 3195 C C . LYS B 1 25 ? 11.086 0.714 -21.25 1 93.31 25 LYS B C 1
ATOM 3197 O O . LYS B 1 25 ? 11.648 1.423 -20.422 1 93.31 25 LYS B O 1
ATOM 3202 N N . LEU B 1 26 ? 11.156 -0.579 -21.203 1 94.44 26 LEU B N 1
ATOM 3203 C CA . LEU B 1 26 ? 11.742 -1.258 -20.047 1 94.44 26 LEU B CA 1
ATOM 3204 C C . LEU B 1 26 ? 13.164 -0.776 -19.797 1 94.44 26 LEU B C 1
ATOM 3206 O O . LEU B 1 26 ? 13.562 -0.564 -18.656 1 94.44 26 LEU B O 1
ATOM 3210 N N . GLY B 1 27 ? 13.945 -0.613 -20.906 1 95.38 27 GLY B N 1
ATOM 3211 C CA . GLY B 1 27 ? 15.312 -0.141 -20.766 1 95.38 27 GLY B CA 1
ATOM 3212 C C . GLY B 1 27 ? 15.414 1.186 -20.031 1 95.38 27 GLY B C 1
ATOM 3213 O O . GLY B 1 27 ? 16.312 1.379 -19.203 1 95.38 27 GLY B O 1
ATOM 3214 N N . SER B 1 28 ? 14.531 2.053 -20.266 1 93.56 28 SER B N 1
ATOM 3215 C CA . SER B 1 28 ? 14.539 3.371 -19.641 1 93.56 28 SER B CA 1
ATOM 3216 C C . SER B 1 28 ? 14.219 3.275 -18.156 1 93.56 28 SER B C 1
ATOM 3218 O O . SER B 1 28 ? 14.703 4.078 -17.359 1 93.56 28 SER B O 1
ATOM 3220 N N . PHE B 1 29 ? 13.383 2.291 -17.766 1 91.94 29 PHE B N 1
ATOM 3221 C CA . PHE B 1 29 ? 13.055 2.096 -16.359 1 91.94 29 PHE B CA 1
ATOM 3222 C C . PHE B 1 29 ? 14.242 1.517 -15.594 1 91.94 29 PHE B C 1
ATOM 3224 O O . PHE B 1 29 ? 14.469 1.86 -14.438 1 91.94 29 PHE B O 1
ATOM 3231 N N . VAL B 1 30 ? 15.016 0.714 -16.266 1 93.5 30 VAL B N 1
ATOM 3232 C CA . VAL B 1 30 ? 16.047 -0.097 -15.633 1 93.5 30 VAL B CA 1
ATOM 3233 C C . VAL B 1 30 ? 17.344 0.702 -15.539 1 93.5 30 VAL B C 1
ATOM 3235 O O . VAL B 1 30 ? 18.188 0.432 -14.68 1 93.5 30 VAL B O 1
ATOM 3238 N N . LYS B 1 31 ? 17.516 1.72 -16.344 1 90.69 31 LYS B N 1
ATOM 3239 C CA . LYS B 1 31 ? 18.766 2.436 -16.484 1 90.69 31 LYS B CA 1
ATOM 3240 C C . LYS B 1 31 ? 19.219 3.029 -15.156 1 90.69 31 LYS B C 1
ATOM 3242 O O . LYS B 1 31 ? 20.422 3.113 -14.883 1 90.69 31 LYS B O 1
ATOM 3247 N N . ASN B 1 32 ? 18.297 3.369 -14.273 1 84.25 32 ASN B N 1
ATOM 3248 C CA . ASN B 1 32 ? 18.641 3.963 -12.984 1 84.25 32 ASN B CA 1
ATOM 3249 C C . ASN B 1 32 ? 18.781 2.902 -11.898 1 84.25 32 ASN B C 1
ATOM 3251 O O . ASN B 1 32 ? 19.094 3.223 -10.75 1 84.25 32 ASN B O 1
ATOM 3255 N N . ILE B 1 33 ? 18.562 1.677 -12.258 1 91.12 33 ILE B N 1
ATOM 3256 C CA . ILE B 1 33 ? 18.641 0.562 -11.32 1 91.12 33 ILE B CA 1
ATOM 3257 C C . ILE B 1 33 ? 19.938 -0.221 -11.562 1 91.12 33 ILE B C 1
ATOM 3259 O O . ILE B 1 33 ? 20.656 -0.534 -10.617 1 91.12 33 ILE B O 1
ATOM 3263 N N . GLY B 1 34 ? 20.219 -0.491 -12.773 1 86.81 34 GLY B N 1
ATOM 3264 C CA . GLY B 1 34 ? 21.391 -1.175 -13.273 1 86.81 34 GLY B CA 1
ATOM 3265 C C . GLY B 1 34 ? 21.578 -1.027 -14.773 1 86.81 34 GLY B C 1
ATOM 3266 O O . GLY B 1 34 ? 20.641 -1.246 -15.547 1 86.81 34 GLY B O 1
ATOM 3267 N N . SER B 1 35 ? 22.781 -0.582 -15.156 1 83.38 35 SER B N 1
ATOM 3268 C CA . SER B 1 35 ? 22.969 -0.312 -16.578 1 83.38 35 SER B CA 1
ATOM 3269 C C . SER B 1 35 ? 24.25 -0.951 -17.094 1 83.38 35 SER B C 1
ATOM 3271 O O . SER B 1 35 ? 24.578 -0.821 -18.281 1 83.38 35 SER B O 1
ATOM 3273 N N . ARG B 1 36 ? 24.906 -1.688 -16.375 1 89.88 36 ARG B N 1
ATOM 3274 C CA . ARG B 1 36 ? 26.125 -2.336 -16.891 1 89.88 36 ARG B CA 1
ATOM 3275 C C . ARG B 1 36 ? 25.781 -3.631 -17.609 1 89.88 36 ARG B C 1
ATOM 3277 O O . ARG B 1 36 ? 25.594 -3.631 -18.828 1 89.88 36 ARG B O 1
ATOM 3284 N N . VAL B 1 37 ? 25.484 -4.711 -16.922 1 88.75 37 VAL B N 1
ATOM 3285 C CA . VAL B 1 37 ? 25.062 -5.961 -17.547 1 88.75 37 VAL B CA 1
ATOM 3286 C C . VAL B 1 37 ? 23.734 -6.414 -16.922 1 88.75 37 VAL B C 1
ATOM 3288 O O . VAL B 1 37 ? 23.625 -6.562 -15.703 1 88.75 37 VAL B O 1
ATOM 3291 N N . VAL B 1 38 ? 22.734 -6.586 -17.828 1 92.94 38 VAL B N 1
ATOM 3292 C CA . VAL B 1 38 ? 21.422 -7.066 -17.406 1 92.94 38 VAL B CA 1
ATOM 3293 C C . VAL B 1 38 ? 21.25 -8.523 -17.828 1 92.94 38 VAL B C 1
ATOM 3295 O O . VAL B 1 38 ? 21.5 -8.875 -18.984 1 92.94 38 VAL B O 1
ATOM 3298 N N . LEU B 1 39 ? 20.922 -9.32 -16.938 1 93.81 39 LEU B N 1
ATOM 3299 C CA . LEU B 1 39 ? 20.562 -10.703 -17.266 1 93.81 39 LEU B CA 1
ATOM 3300 C C . LEU B 1 39 ? 19.062 -10.906 -17.234 1 93.81 39 LEU B C 1
ATOM 3302 O O . LEU B 1 39 ? 18.391 -10.57 -16.25 1 93.81 39 LEU B O 1
ATOM 3306 N N . ILE B 1 40 ? 18.578 -11.352 -18.328 1 95.06 40 ILE B N 1
ATOM 3307 C CA . ILE B 1 40 ? 17.172 -11.75 -18.406 1 95.06 40 ILE B CA 1
ATOM 3308 C C . ILE B 1 40 ? 17.031 -13.234 -18.078 1 95.06 40 ILE B C 1
ATOM 3310 O O . ILE B 1 40 ? 17.609 -14.078 -18.766 1 95.06 40 ILE B O 1
ATOM 3314 N N . ALA B 1 41 ? 16.344 -13.523 -17.062 1 94.19 41 ALA B N 1
ATOM 3315 C CA . ALA B 1 41 ? 16.047 -14.906 -16.703 1 94.19 41 ALA B CA 1
ATOM 3316 C C . ALA B 1 41 ? 14.625 -15.281 -17.141 1 94.19 41 ALA B C 1
ATOM 3318 O O . ALA B 1 41 ? 13.664 -14.602 -16.781 1 94.19 41 ALA B O 1
ATOM 3319 N N . THR B 1 42 ? 14.5 -16.344 -17.906 1 93.44 42 THR B N 1
ATOM 3320 C CA . THR B 1 42 ? 13.195 -16.75 -18.406 1 93.44 42 THR B CA 1
ATOM 3321 C C . THR B 1 42 ? 13.164 -18.266 -18.656 1 93.44 42 THR B C 1
ATOM 3323 O O . THR B 1 42 ? 14.211 -18.906 -18.656 1 93.44 42 THR B O 1
ATOM 3326 N N . GLN B 1 43 ? 11.961 -18.781 -18.719 1 91.12 43 GLN B N 1
ATOM 3327 C CA . GLN B 1 43 ? 11.797 -20.188 -19.078 1 91.12 43 GLN B CA 1
ATOM 3328 C C . GLN B 1 43 ? 12.039 -20.422 -20.562 1 91.12 43 GLN B C 1
ATOM 3330 O O . GLN B 1 43 ? 11.844 -19.516 -21.375 1 91.12 43 GLN B O 1
ATOM 3335 N N . ARG B 1 44 ? 12.461 -21.656 -20.828 1 85.38 44 ARG B N 1
ATOM 3336 C CA . ARG B 1 44 ? 12.789 -22.031 -22.188 1 85.38 44 ARG B CA 1
ATOM 3337 C C . ARG B 1 44 ? 11.586 -21.875 -23.109 1 85.38 44 ARG B C 1
ATOM 3339 O O . ARG B 1 44 ? 11.711 -21.312 -24.203 1 85.38 44 ARG B O 1
ATOM 3346 N N . GLU B 1 45 ? 10.531 -22.453 -22.703 1 79.44 45 GLU B N 1
ATOM 3347 C CA . GLU B 1 45 ? 9.312 -22.266 -23.484 1 79.44 45 GLU B CA 1
ATOM 3348 C C . GLU B 1 45 ? 8.617 -20.953 -23.125 1 79.44 45 GLU B C 1
ATOM 3350 O O . GLU B 1 45 ? 8.109 -20.797 -22.016 1 79.44 45 GLU B O 1
ATOM 3355 N N 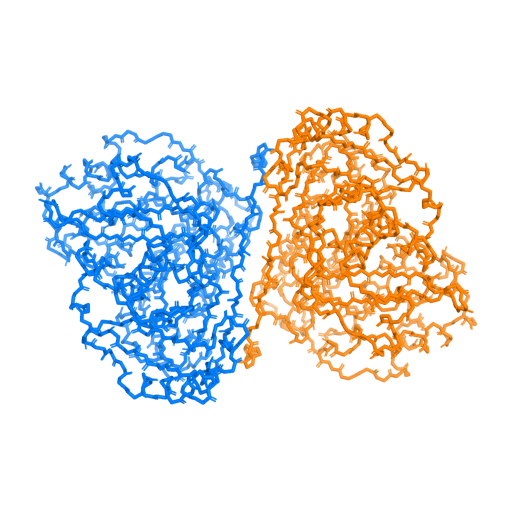. LEU B 1 46 ? 8.953 -19.969 -23.906 1 67.44 46 LEU B N 1
ATOM 3356 C CA . LEU B 1 46 ? 8.375 -18.656 -23.656 1 67.44 46 LEU B CA 1
ATOM 3357 C C . LEU B 1 46 ? 6.965 -18.562 -24.219 1 67.44 46 LEU B C 1
ATOM 3359 O O . LEU B 1 46 ? 6.684 -19.109 -25.297 1 67.44 46 LEU B O 1
ATOM 3363 N N . GLU B 1 47 ? 6.188 -17.938 -23.359 1 65.75 47 GLU B N 1
ATOM 3364 C CA . GLU B 1 47 ? 4.82 -17.766 -23.844 1 65.75 47 GLU B CA 1
ATOM 3365 C C . GLU B 1 47 ? 4.738 -16.641 -24.875 1 65.75 47 GLU B C 1
ATOM 3367 O O . GLU B 1 47 ? 3.971 -16.734 -25.828 1 65.75 47 GLU B O 1
ATOM 3372 N N . ASN B 1 48 ? 5.633 -15.688 -24.812 1 80.38 48 ASN B N 1
ATOM 3373 C CA . ASN B 1 48 ? 5.574 -14.531 -25.703 1 80.38 48 ASN B CA 1
ATOM 3374 C C . ASN B 1 48 ? 6.965 -14.117 -26.188 1 80.38 48 ASN B C 1
ATOM 3376 O O . ASN B 1 48 ? 7.527 -13.133 -25.703 1 80.38 48 ASN B O 1
ATOM 3380 N N . ALA B 1 49 ? 7.48 -14.75 -27.219 1 82.94 49 ALA B N 1
ATOM 3381 C CA . ALA B 1 49 ? 8.828 -14.539 -27.734 1 82.94 49 ALA B CA 1
ATOM 3382 C C . ALA B 1 49 ? 8.977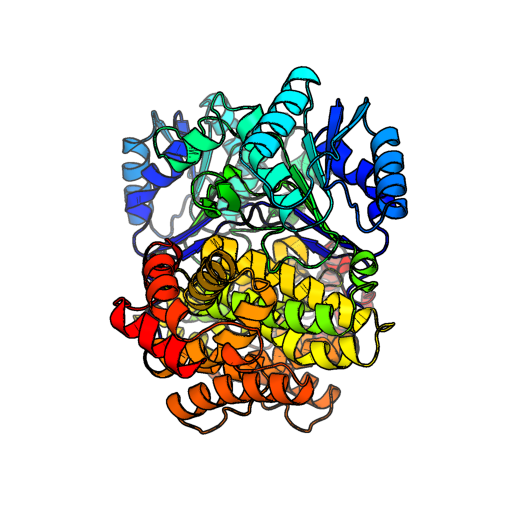 -13.141 -28.328 1 82.94 49 ALA B C 1
ATOM 3384 O O . ALA B 1 49 ? 10.047 -12.531 -28.234 1 82.94 49 ALA B O 1
ATOM 3385 N N . GLU B 1 50 ? 7.977 -12.656 -28.938 1 86.81 50 GLU B N 1
ATOM 3386 C CA . GLU B 1 50 ? 8 -11.312 -29.516 1 86.81 50 GLU B CA 1
ATOM 3387 C C . GLU B 1 50 ? 8.188 -10.25 -28.422 1 86.81 50 GLU B C 1
ATOM 3389 O O . GLU B 1 50 ? 8.977 -9.32 -28.594 1 86.81 50 GLU B O 1
ATOM 3394 N N . GLU B 1 51 ? 7.48 -10.461 -27.375 1 89.06 51 GLU B N 1
ATOM 3395 C CA . GLU B 1 51 ? 7.605 -9.523 -26.266 1 89.06 51 GLU B CA 1
ATOM 3396 C C . GLU B 1 51 ? 9.016 -9.531 -25.688 1 89.06 51 GLU B C 1
ATOM 3398 O O . GLU B 1 51 ? 9.562 -8.484 -25.344 1 89.06 51 GLU B O 1
ATOM 3403 N N . LEU B 1 52 ? 9.57 -10.688 -25.594 1 91.44 52 LEU B N 1
ATOM 3404 C CA . LEU B 1 52 ? 10.93 -10.805 -25.078 1 91.44 52 LEU B CA 1
ATOM 3405 C C . LEU B 1 52 ? 11.914 -10.07 -25.969 1 91.44 52 LEU B C 1
ATOM 3407 O O . LEU B 1 52 ? 12.844 -9.43 -25.484 1 91.44 52 LEU B O 1
ATOM 3411 N N . SER B 1 53 ? 11.672 -10.148 -27.281 1 93.44 53 SER B N 1
ATOM 3412 C CA . SER B 1 53 ? 12.531 -9.453 -28.234 1 93.44 53 SER B CA 1
ATOM 3413 C C . SER B 1 53 ? 12.438 -7.941 -28.062 1 93.44 53 SER B C 1
ATOM 3415 O O . SER B 1 53 ? 13.445 -7.234 -28.125 1 93.44 53 SER B O 1
ATOM 3417 N N . ILE B 1 54 ? 11.242 -7.496 -27.875 1 94 54 ILE B N 1
ATOM 3418 C CA . ILE B 1 54 ? 11 -6.07 -27.672 1 94 54 ILE B CA 1
ATOM 3419 C C . ILE B 1 54 ? 11.719 -5.602 -26.406 1 94 54 ILE B C 1
ATOM 3421 O O . ILE B 1 54 ? 12.391 -4.57 -26.406 1 94 54 ILE B O 1
ATOM 3425 N N . ILE B 1 55 ? 11.594 -6.359 -25.375 1 94.44 55 ILE B N 1
ATOM 3426 C CA . ILE B 1 55 ? 12.195 -6.051 -24.078 1 94.44 55 ILE B CA 1
ATOM 3427 C C . ILE B 1 55 ? 13.719 -6.035 -24.219 1 94.44 55 ILE B C 1
ATOM 3429 O O . ILE B 1 55 ? 14.375 -5.098 -23.766 1 94.44 55 ILE B O 1
ATOM 3433 N N . LYS B 1 56 ? 14.25 -7.059 -24.875 1 95.69 56 LYS B N 1
ATOM 3434 C CA . LYS B 1 56 ? 15.695 -7.156 -25.062 1 95.69 56 LYS B CA 1
ATOM 3435 C C . LYS B 1 56 ? 16.234 -5.949 -25.828 1 95.69 56 LYS B C 1
ATOM 3437 O O . LYS B 1 56 ? 17.25 -5.375 -25.453 1 95.69 56 LYS B O 1
ATOM 3442 N N . THR B 1 57 ? 15.547 -5.578 -26.859 1 96.5 57 THR B N 1
ATOM 3443 C CA . THR B 1 57 ? 15.945 -4.438 -27.688 1 96.5 57 THR B CA 1
ATOM 3444 C C . THR B 1 57 ? 15.945 -3.152 -26.859 1 96.5 57 THR B C 1
ATOM 3446 O O . THR B 1 57 ? 16.859 -2.342 -26.969 1 96.5 57 THR B O 1
ATOM 3449 N N . SER B 1 58 ? 14.875 -3.002 -26.109 1 96.5 58 SER B N 1
ATOM 3450 C CA . SER B 1 58 ? 14.789 -1.821 -25.25 1 96.5 58 SER B CA 1
ATOM 3451 C C . SER B 1 58 ? 15.938 -1.77 -24.25 1 96.5 58 SER B C 1
ATOM 3453 O O . SER B 1 58 ? 16.531 -0.711 -24.047 1 96.5 58 SER B O 1
ATOM 3455 N N . LEU B 1 59 ? 16.266 -2.908 -23.625 1 96.69 59 LEU B N 1
ATOM 3456 C CA . LEU B 1 59 ? 17.328 -2.986 -22.641 1 96.69 59 LEU B CA 1
ATOM 3457 C C . LEU B 1 59 ? 18.688 -2.693 -23.281 1 96.69 59 LEU B C 1
ATOM 3459 O O . LEU B 1 59 ? 19.516 -2.008 -22.688 1 96.69 59 LEU B O 1
ATOM 3463 N N . GLU B 1 60 ? 18.891 -3.182 -24.469 1 96.69 60 GLU B N 1
ATOM 3464 C CA . GLU B 1 60 ? 20.172 -3.023 -25.188 1 96.69 60 GLU B CA 1
ATOM 3465 C C . GLU B 1 60 ? 20.453 -1.554 -25.484 1 96.69 60 GLU B C 1
ATOM 3467 O O . GLU B 1 60 ? 21.609 -1.144 -25.578 1 96.69 60 GLU B O 1
ATOM 3472 N N . LYS B 1 61 ? 19.453 -0.725 -25.516 1 95.75 61 LYS B N 1
ATOM 3473 C CA . LYS B 1 61 ? 19.609 0.702 -25.797 1 95.75 61 LYS B CA 1
ATOM 3474 C C . LYS B 1 61 ? 20.125 1.446 -24.562 1 95.75 61 LYS B C 1
ATOM 3476 O O . LYS B 1 61 ? 20.656 2.557 -24.672 1 95.75 61 LYS B O 1
ATOM 3481 N N . HIS B 1 62 ? 19.969 0.82 -23.406 1 94.88 62 HIS B N 1
ATOM 3482 C CA . HIS B 1 62 ? 20.266 1.571 -22.188 1 94.88 62 HIS B CA 1
ATOM 3483 C C . HIS B 1 62 ? 21.266 0.834 -21.312 1 94.88 62 HIS B C 1
ATOM 3485 O O . HIS B 1 62 ? 21.547 1.275 -20.188 1 94.88 62 HIS B O 1
ATOM 3491 N N . SER B 1 63 ? 21.688 -0.354 -21.734 1 94.62 63 SER B N 1
ATOM 3492 C CA . SER B 1 63 ? 22.641 -1.154 -20.953 1 94.62 63 SER B CA 1
ATOM 3493 C C . SER B 1 63 ? 23.875 -1.494 -21.781 1 94.62 63 SER B C 1
ATOM 3495 O O . SER B 1 63 ? 23.828 -1.505 -23.016 1 94.62 63 SER B O 1
ATOM 3497 N N . GLU B 1 64 ? 24.953 -1.751 -21.094 1 94.81 64 GLU B N 1
ATOM 3498 C CA . GLU B 1 64 ? 26.203 -2.104 -21.766 1 94.81 64 GLU B CA 1
ATOM 3499 C C . GLU B 1 64 ? 26.141 -3.527 -22.312 1 94.81 64 GLU B C 1
ATOM 3501 O O . GLU B 1 64 ? 26.828 -3.85 -23.281 1 94.81 64 GLU B O 1
ATOM 3506 N N . GLY B 1 65 ? 25.344 -4.395 -21.719 1 95.38 65 GLY B N 1
ATOM 3507 C CA . GLY B 1 65 ? 25.172 -5.773 -22.141 1 95.38 65 GLY B CA 1
ATOM 3508 C C . GLY B 1 65 ? 23.859 -6.383 -21.672 1 95.38 65 GLY B C 1
ATOM 3509 O O . GLY B 1 65 ? 23.375 -6.059 -20.578 1 95.38 65 GLY B O 1
ATOM 3510 N N . VAL B 1 66 ? 23.359 -7.211 -22.531 1 96.5 66 VAL B N 1
ATOM 3511 C CA . VAL B 1 66 ? 22.156 -7.949 -22.188 1 96.5 66 VAL B CA 1
ATOM 3512 C C . VAL B 1 66 ? 22.359 -9.438 -22.469 1 96.5 66 VAL B C 1
ATOM 3514 O O . VAL B 1 66 ? 22.734 -9.82 -23.578 1 96.5 66 VAL B O 1
ATOM 3517 N N . ILE B 1 67 ? 22.219 -10.211 -21.453 1 94.69 67 ILE B N 1
ATOM 3518 C CA . ILE B 1 67 ? 22.359 -11.664 -21.562 1 94.69 67 ILE B CA 1
ATOM 3519 C C . ILE B 1 67 ? 21.031 -12.336 -21.25 1 94.69 67 ILE B C 1
ATOM 3521 O O . ILE B 1 67 ? 20.312 -11.938 -20.328 1 94.69 67 ILE B O 1
ATOM 3525 N N . ILE B 1 68 ? 20.719 -13.352 -22.031 1 94.75 68 ILE B N 1
ATOM 3526 C CA . ILE B 1 68 ? 19.484 -14.109 -21.812 1 94.75 68 ILE B CA 1
ATOM 3527 C C . ILE B 1 68 ? 19.828 -15.492 -21.266 1 94.75 68 ILE B C 1
ATOM 3529 O O . ILE B 1 68 ? 20.641 -16.203 -21.844 1 94.75 68 ILE B O 1
ATOM 3533 N N . TYR B 1 69 ? 19.344 -15.766 -20.141 1 94.31 69 TYR B N 1
ATOM 3534 C CA . TYR B 1 69 ? 19.297 -17.125 -19.641 1 94.31 69 TYR B CA 1
ATOM 3535 C C . TYR B 1 69 ? 17.906 -17.734 -19.797 1 94.31 69 TYR B C 1
ATOM 3537 O O . TYR B 1 69 ? 16.984 -17.391 -19.047 1 94.31 69 TYR B O 1
ATOM 3545 N N . ASP B 1 70 ? 17.734 -18.703 -20.641 1 92.75 70 ASP B N 1
ATOM 3546 C CA . ASP B 1 70 ? 16.422 -19.25 -20.969 1 92.75 70 ASP B CA 1
ATOM 3547 C C . ASP B 1 70 ? 16.375 -20.75 -20.734 1 92.75 70 ASP B C 1
ATOM 3549 O O . ASP B 1 70 ? 15.586 -21.469 -21.375 1 92.75 70 ASP B O 1
ATOM 3553 N N . ASP B 1 71 ? 17.156 -21.203 -19.812 1 91 71 ASP B N 1
ATOM 3554 C CA . ASP B 1 71 ? 17.281 -22.656 -19.656 1 91 71 ASP B CA 1
ATOM 3555 C C . ASP B 1 71 ? 16.516 -23.156 -18.438 1 91 71 ASP B C 1
ATOM 3557 O O . ASP B 1 71 ? 16.875 -24.156 -17.828 1 91 71 ASP B O 1
ATOM 3561 N N . ILE B 1 72 ? 15.578 -22.406 -18.016 1 91.56 72 ILE B N 1
ATOM 3562 C CA . ILE B 1 72 ? 14.648 -22.906 -17.016 1 91.56 72 ILE B CA 1
ATOM 3563 C C . ILE B 1 72 ? 13.555 -23.734 -17.688 1 91.56 72 ILE B C 1
ATOM 3565 O O . ILE B 1 72 ? 12.727 -23.188 -18.422 1 91.56 72 ILE B O 1
ATOM 3569 N N . VAL B 1 73 ? 13.438 -24.953 -17.656 1 86.12 73 VAL B N 1
ATOM 3570 C CA . VAL B 1 73 ? 12.648 -25.844 -18.516 1 86.12 73 VAL B CA 1
ATOM 3571 C C . VAL B 1 73 ? 11.234 -25.969 -17.953 1 86.12 73 VAL B C 1
ATOM 3573 O O . VAL B 1 73 ? 10.258 -25.891 -18.703 1 86.12 73 VAL B O 1
ATOM 3576 N N . ASP B 1 74 ? 10.969 -26.297 -16.75 1 85.5 74 ASP B N 1
ATOM 3577 C CA . ASP B 1 74 ? 9.648 -26.453 -16.156 1 85.5 74 ASP B CA 1
ATOM 3578 C C . ASP B 1 74 ? 9.547 -25.719 -14.82 1 85.5 74 ASP B C 1
ATOM 3580 O O . ASP B 1 74 ? 9.555 -24.5 -14.781 1 85.5 74 ASP B O 1
ATOM 3584 N N . LYS B 1 75 ? 9.617 -26.406 -13.828 1 89.81 75 LYS B N 1
ATOM 3585 C CA . LYS B 1 75 ? 9.633 -25.812 -12.5 1 89.81 75 LYS B CA 1
ATOM 3586 C C . LYS B 1 75 ? 11.039 -25.359 -12.109 1 89.81 75 LYS B C 1
ATOM 3588 O O . LYS B 1 75 ? 12.023 -25.891 -12.617 1 89.81 75 LYS B O 1
ATOM 3593 N N . ALA B 1 76 ? 11.109 -24.297 -11.422 1 92.56 76 ALA B N 1
ATOM 3594 C CA . ALA B 1 76 ? 12.398 -23.828 -10.922 1 92.56 76 ALA B CA 1
ATOM 3595 C C . ALA B 1 76 ? 12.953 -24.781 -9.867 1 92.56 76 ALA B C 1
ATOM 3597 O O . ALA B 1 76 ? 12.352 -24.953 -8.797 1 92.56 76 ALA B O 1
ATOM 3598 N N . HIS B 1 77 ? 14.031 -25.406 -10.234 1 94.38 77 HIS B N 1
ATOM 3599 C CA . HIS B 1 77 ? 14.719 -26.312 -9.305 1 94.38 77 HIS B CA 1
ATOM 3600 C C . HIS B 1 77 ? 15.992 -25.672 -8.758 1 94.38 77 HIS B C 1
ATOM 3602 O O . HIS B 1 77 ? 16.422 -24.609 -9.242 1 94.38 77 HIS B O 1
ATOM 3608 N N . PHE B 1 78 ? 16.562 -26.312 -7.73 1 93.69 78 PHE B N 1
ATOM 3609 C CA . PHE B 1 78 ? 17.75 -25.766 -7.086 1 93.69 78 PHE B CA 1
ATOM 3610 C C . PHE B 1 78 ? 18.859 -25.516 -8.102 1 93.69 78 PHE B C 1
ATOM 3612 O O . PHE B 1 78 ? 19.484 -24.453 -8.109 1 93.69 78 PHE B O 1
ATOM 3619 N N . LYS B 1 79 ? 19 -26.422 -8.969 1 92.75 79 LYS B N 1
ATOM 3620 C CA . LYS B 1 79 ? 20.062 -26.328 -9.953 1 92.75 79 LYS B CA 1
ATOM 3621 C C . LYS B 1 79 ? 19.875 -25.141 -10.891 1 92.75 79 LYS B C 1
ATOM 3623 O O . LYS B 1 79 ? 20.844 -24.516 -11.312 1 92.75 79 LYS B O 1
ATOM 3628 N N . ASP B 1 80 ? 18.641 -24.859 -11.273 1 94.06 80 ASP B N 1
ATOM 3629 C CA . ASP B 1 80 ? 18.344 -23.734 -12.148 1 94.06 80 ASP B CA 1
ATOM 3630 C C . ASP B 1 80 ? 18.75 -22.406 -11.508 1 94.06 80 ASP B C 1
ATOM 3632 O O . ASP B 1 80 ? 19.375 -21.562 -12.148 1 94.06 80 ASP B O 1
ATOM 3636 N N . ILE B 1 81 ? 18.438 -22.328 -10.266 1 94.94 81 ILE B N 1
ATOM 3637 C CA . ILE B 1 81 ? 18.719 -21.094 -9.523 1 94.94 81 ILE B CA 1
ATOM 3638 C C . ILE B 1 81 ? 20.219 -20.906 -9.375 1 94.94 81 ILE B C 1
ATOM 3640 O O . ILE B 1 81 ? 20.734 -19.812 -9.586 1 94.94 81 ILE B O 1
ATOM 3644 N N . ASP B 1 82 ? 20.844 -21.984 -8.992 1 95.81 82 ASP B N 1
ATOM 3645 C CA . ASP B 1 82 ? 22.281 -21.922 -8.828 1 95.81 82 ASP B CA 1
ATOM 3646 C C . ASP B 1 82 ? 22.969 -21.562 -10.148 1 95.81 82 ASP B C 1
ATOM 3648 O O . ASP B 1 82 ? 23.953 -20.812 -10.164 1 95.81 82 ASP B O 1
ATOM 3652 N N . SER B 1 83 ? 22.438 -22.094 -11.203 1 95.12 83 SER B N 1
ATOM 3653 C CA . SER B 1 83 ? 22.969 -21.781 -12.523 1 95.12 83 SER B CA 1
ATOM 3654 C C . SER B 1 83 ? 22.781 -20.312 -12.875 1 95.12 83 SER B C 1
ATOM 3656 O O . SER B 1 83 ? 23.703 -19.641 -13.328 1 95.12 83 SER B O 1
ATOM 3658 N N . VAL B 1 84 ? 21.562 -19.797 -12.711 1 95.38 84 VAL B N 1
ATOM 3659 C CA . VAL B 1 84 ? 21.297 -18.391 -13.008 1 95.38 84 VAL B CA 1
ATOM 3660 C C . VAL B 1 84 ? 22.203 -17.5 -12.172 1 95.38 84 VAL B C 1
ATOM 3662 O O . VAL B 1 84 ? 22.781 -16.531 -12.68 1 95.38 84 VAL B O 1
ATOM 3665 N N . ALA B 1 85 ? 22.344 -17.844 -10.898 1 96.44 85 ALA B N 1
ATOM 3666 C CA . ALA B 1 85 ? 23.203 -17.062 -10 1 96.44 85 ALA B CA 1
ATOM 3667 C C . ALA B 1 85 ? 24.656 -17.094 -10.469 1 96.44 85 ALA B C 1
ATOM 3669 O O . ALA B 1 85 ? 25.344 -16.078 -10.414 1 96.44 85 ALA B O 1
ATOM 3670 N N . HIS B 1 86 ? 25.062 -18.281 -10.875 1 95.5 86 HIS B N 1
ATOM 3671 C CA . HIS B 1 86 ? 26.406 -18.422 -11.406 1 95.5 86 HIS B CA 1
ATOM 3672 C C . HIS B 1 86 ? 26.641 -17.531 -12.617 1 95.5 86 HIS B C 1
ATOM 3674 O O . HIS B 1 86 ? 27.641 -16.828 -12.703 1 95.5 86 HIS B O 1
ATOM 3680 N N . PHE B 1 87 ? 25.688 -17.484 -13.516 1 94.94 87 PHE B N 1
ATOM 3681 C CA . PHE B 1 87 ? 25.797 -16.656 -14.703 1 94.94 87 PHE B CA 1
ATOM 3682 C C . PHE B 1 87 ? 25.812 -15.172 -14.336 1 94.94 87 PHE B C 1
ATOM 3684 O O . PHE B 1 87 ? 26.516 -14.375 -14.961 1 94.94 87 PHE B O 1
ATOM 3691 N N . LEU B 1 88 ? 25.016 -14.828 -13.344 1 96.44 88 LEU B N 1
ATOM 3692 C CA . LEU B 1 88 ? 25.016 -13.445 -12.859 1 96.44 88 LEU B CA 1
ATOM 3693 C C . LEU B 1 88 ? 26.391 -13.031 -12.367 1 96.44 88 LEU B C 1
ATOM 3695 O O . LEU B 1 88 ? 26.859 -11.93 -12.672 1 96.44 88 LEU B O 1
ATOM 3699 N N . ARG B 1 89 ? 27.031 -13.93 -11.711 1 95.75 89 ARG B N 1
ATOM 3700 C CA . ARG B 1 89 ? 28.344 -13.648 -11.133 1 95.75 89 ARG B CA 1
ATOM 3701 C C . ARG B 1 89 ? 29.406 -13.531 -12.227 1 95.75 89 ARG B C 1
ATOM 3703 O O . ARG B 1 89 ? 30.156 -12.555 -12.266 1 95.75 89 ARG B O 1
ATOM 3710 N N . ILE B 1 90 ? 29.422 -14.484 -13.07 1 95 90 ILE B N 1
ATOM 3711 C CA . ILE B 1 90 ? 30.5 -14.539 -14.055 1 95 90 ILE B CA 1
ATOM 3712 C C . ILE B 1 90 ? 30.328 -13.398 -15.062 1 95 90 ILE B C 1
ATOM 3714 O O . ILE B 1 90 ? 31.312 -12.883 -15.586 1 95 90 ILE B O 1
ATOM 3718 N N . ALA B 1 91 ? 29.109 -12.992 -15.312 1 94.38 91 ALA B N 1
ATOM 3719 C CA . ALA B 1 91 ? 28.844 -11.898 -16.25 1 94.38 91 ALA B CA 1
ATOM 3720 C C . ALA B 1 91 ? 29.047 -10.547 -15.562 1 94.38 91 ALA B C 1
ATOM 3722 O O . ALA B 1 91 ? 29.016 -9.5 -16.219 1 94.38 91 ALA B O 1
ATOM 3723 N N . ASN B 1 92 ? 29.188 -10.547 -14.281 1 94.94 92 ASN B N 1
ATOM 3724 C CA . ASN B 1 92 ? 29.25 -9.32 -13.492 1 94.94 92 ASN B CA 1
ATOM 3725 C C . ASN B 1 92 ? 28.016 -8.461 -13.711 1 94.94 92 ASN B C 1
ATOM 3727 O O . ASN B 1 92 ? 28.125 -7.262 -13.984 1 94.94 92 ASN B O 1
ATOM 3731 N N . ALA B 1 93 ? 26.891 -9.156 -13.727 1 96.19 93 ALA B N 1
ATOM 3732 C CA . ALA B 1 93 ? 25.609 -8.461 -13.898 1 96.19 93 ALA B CA 1
ATOM 3733 C C . ALA B 1 93 ? 25.281 -7.598 -12.688 1 96.19 93 ALA B C 1
ATOM 3735 O O . ALA B 1 93 ? 25.656 -7.941 -11.555 1 96.19 93 ALA B O 1
ATOM 3736 N N . ASP B 1 94 ? 24.609 -6.449 -12.969 1 96.69 94 ASP B N 1
ATOM 3737 C CA . ASP B 1 94 ?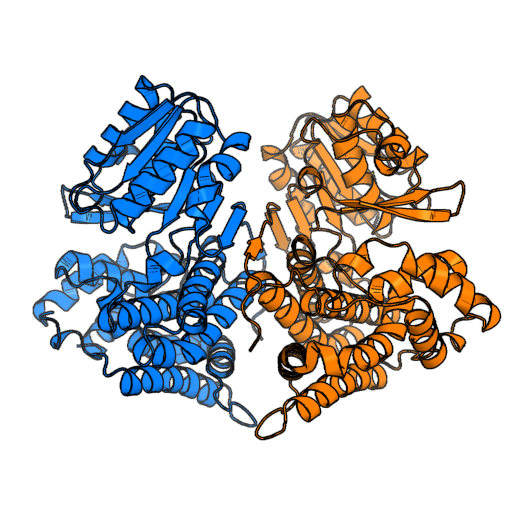 24.25 -5.582 -11.844 1 96.69 94 ASP B CA 1
ATOM 3738 C C . ASP B 1 94 ? 22.734 -5.523 -11.656 1 96.69 94 ASP B C 1
ATOM 3740 O O . ASP B 1 94 ? 22.25 -4.805 -10.789 1 96.69 94 ASP B O 1
ATOM 3744 N N . CYS B 1 95 ? 22.047 -6.266 -12.43 1 96.19 95 CYS B N 1
ATOM 3745 C CA . CYS B 1 95 ? 20.609 -6.418 -12.227 1 96.19 95 CYS B CA 1
ATOM 3746 C C . CYS B 1 95 ? 20.078 -7.645 -12.961 1 96.19 95 CYS B C 1
ATOM 3748 O O . CYS B 1 95 ? 20.734 -8.156 -13.867 1 96.19 95 CYS B O 1
ATOM 3750 N N . VAL B 1 96 ? 18.953 -8.094 -12.555 1 97.5 96 VAL B N 1
ATOM 3751 C CA . VAL B 1 96 ? 18.266 -9.25 -13.141 1 97.5 96 VAL B CA 1
ATOM 3752 C C . VAL B 1 96 ? 16.859 -8.852 -13.578 1 97.5 96 VAL B C 1
ATOM 3754 O O . VAL B 1 96 ? 16.141 -8.188 -12.828 1 97.5 96 VAL B O 1
ATOM 3757 N N . VAL B 1 97 ? 16.5 -9.188 -14.789 1 96.94 97 VAL B N 1
ATOM 3758 C CA . VAL B 1 97 ? 15.117 -9.086 -15.25 1 96.94 97 VAL B CA 1
ATOM 3759 C C . VAL B 1 97 ? 14.484 -10.477 -15.266 1 96.94 97 VAL B C 1
ATOM 3761 O O . VAL B 1 97 ? 14.836 -11.32 -16.094 1 96.94 97 VAL B O 1
ATOM 3764 N N . ALA B 1 98 ? 13.625 -10.703 -14.32 1 96.69 98 ALA B N 1
ATOM 3765 C CA . ALA B 1 98 ? 12.836 -11.938 -14.32 1 96.69 98 ALA B CA 1
ATOM 3766 C C . ALA B 1 98 ? 11.594 -11.789 -15.203 1 96.69 98 ALA B C 1
ATOM 3768 O O . ALA B 1 98 ? 10.617 -11.148 -14.805 1 96.69 98 ALA B O 1
ATOM 3769 N N . TYR B 1 99 ? 11.664 -12.445 -16.375 1 95 99 TYR B N 1
ATOM 3770 C CA . TYR B 1 99 ? 10.602 -12.328 -17.359 1 95 99 TYR B CA 1
ATOM 3771 C C . TYR B 1 99 ? 9.828 -13.633 -17.5 1 95 99 TYR B C 1
ATOM 3773 O O . TYR B 1 99 ? 10.422 -14.695 -17.688 1 95 99 TYR B O 1
ATOM 3781 N N . GLY B 1 100 ? 8.539 -13.461 -17.297 1 91.62 100 GLY B N 1
ATOM 3782 C CA . GLY B 1 100 ? 7.766 -14.625 -17.703 1 91.62 100 GLY B CA 1
ATOM 3783 C C . GLY B 1 100 ? 6.809 -15.102 -16.625 1 91.62 100 GLY B C 1
ATOM 3784 O O . GLY B 1 100 ? 6.055 -14.305 -16.062 1 91.62 100 GLY B O 1
ATOM 3785 N N . SER B 1 101 ? 6.828 -16.469 -16.438 1 88.75 101 SER B N 1
ATOM 3786 C CA . SER B 1 101 ? 5.848 -17.156 -15.602 1 88.75 101 SER B CA 1
ATOM 3787 C C . SER B 1 101 ? 6.262 -17.125 -14.141 1 88.75 101 SER B C 1
ATOM 3789 O O . SER B 1 101 ? 7.273 -16.516 -13.781 1 88.75 101 SER B O 1
ATOM 3791 N N . PHE B 1 102 ? 5.395 -17.844 -13.375 1 90.75 102 PHE B N 1
ATOM 3792 C CA . PHE B 1 102 ? 5.609 -18.031 -11.945 1 90.75 102 PHE B CA 1
ATOM 3793 C C . PHE B 1 102 ? 6.996 -18.594 -11.672 1 90.75 102 PHE B C 1
ATOM 3795 O O . PHE B 1 102 ? 7.703 -18.125 -10.781 1 90.75 102 PHE B O 1
ATOM 3802 N N . GLU B 1 103 ? 7.473 -19.516 -12.477 1 92.31 103 GLU B N 1
ATOM 3803 C CA . GLU B 1 103 ? 8.75 -20.188 -12.273 1 92.31 103 GLU B CA 1
ATOM 3804 C C . GLU B 1 103 ? 9.922 -19.266 -12.594 1 92.31 103 GLU B C 1
ATOM 3806 O O . GLU B 1 103 ? 10.914 -19.234 -11.867 1 92.31 103 GLU B O 1
ATOM 3811 N N . SER B 1 104 ? 9.82 -18.5 -13.688 1 93.44 104 SER B N 1
ATOM 3812 C CA . SER B 1 104 ? 10.883 -17.578 -14.07 1 93.44 104 SER B CA 1
ATOM 3813 C C . SER B 1 104 ? 11.055 -16.484 -13.031 1 93.44 104 SER B C 1
ATOM 3815 O O . SER B 1 104 ? 12.18 -16.078 -12.727 1 93.44 104 SER B O 1
ATOM 3817 N N . ILE B 1 105 ? 9.93 -16.031 -12.469 1 95.56 105 ILE B N 1
ATOM 3818 C CA . ILE B 1 105 ? 9.969 -14.961 -11.484 1 95.56 105 ILE B CA 1
ATOM 3819 C C . ILE B 1 105 ? 10.609 -15.469 -10.195 1 95.56 105 ILE B C 1
ATOM 3821 O O . ILE B 1 105 ? 11.484 -14.812 -9.625 1 95.56 105 ILE B O 1
ATOM 3825 N N . ASN B 1 106 ? 10.227 -16.656 -9.805 1 95.44 106 ASN B N 1
ATOM 3826 C CA . ASN B 1 106 ? 10.844 -17.25 -8.625 1 95.44 106 ASN B CA 1
ATOM 3827 C C . ASN B 1 106 ? 12.352 -17.438 -8.812 1 95.44 106 ASN B C 1
ATOM 3829 O O . ASN B 1 106 ? 13.133 -17.109 -7.922 1 95.44 106 ASN B O 1
ATOM 3833 N N . ALA B 1 107 ? 12.688 -17.922 -9.969 1 95.69 107 ALA B N 1
ATOM 3834 C CA . ALA B 1 107 ? 14.094 -18.156 -10.258 1 95.69 107 ALA B CA 1
ATOM 3835 C C . ALA B 1 107 ? 14.891 -16.859 -10.258 1 95.69 107 ALA B C 1
ATOM 3837 O O . ALA B 1 107 ? 15.984 -16.797 -9.703 1 95.69 107 ALA B O 1
ATOM 3838 N N . GLY B 1 108 ? 14.336 -15.844 -10.914 1 96.44 108 GLY B N 1
ATOM 3839 C CA . GLY B 1 108 ? 15.008 -14.555 -10.961 1 96.44 108 GLY B CA 1
ATOM 3840 C C . GLY B 1 108 ? 15.219 -13.938 -9.594 1 96.44 108 GLY B C 1
ATOM 3841 O O . GLY B 1 108 ? 16.312 -13.445 -9.289 1 96.44 108 GLY B O 1
ATOM 3842 N N . LYS B 1 109 ? 14.188 -13.953 -8.75 1 96.81 109 LYS B N 1
ATOM 3843 C CA . LYS B 1 109 ? 14.273 -13.398 -7.402 1 96.81 109 LYS B CA 1
ATOM 3844 C C . LYS B 1 109 ? 15.312 -14.141 -6.57 1 96.81 109 LYS B C 1
ATOM 3846 O O . LYS B 1 109 ? 16.156 -13.516 -5.922 1 96.81 109 LYS B O 1
ATOM 3851 N N . ALA B 1 110 ? 15.25 -15.453 -6.625 1 96.44 110 ALA B N 1
ATOM 3852 C CA . ALA B 1 110 ? 16.188 -16.281 -5.859 1 96.44 110 ALA B CA 1
ATOM 3853 C C . ALA B 1 110 ? 17.625 -16.062 -6.332 1 96.44 110 ALA B C 1
ATOM 3855 O O . ALA B 1 110 ? 18.531 -15.883 -5.516 1 96.44 110 ALA B O 1
ATOM 3856 N N . ALA B 1 111 ? 17.781 -16.031 -7.629 1 96.81 111 ALA B N 1
ATOM 3857 C CA . ALA B 1 111 ? 19.109 -15.883 -8.195 1 96.81 111 ALA B CA 1
ATOM 3858 C C . ALA B 1 111 ? 19.703 -14.523 -7.84 1 96.81 111 ALA B C 1
ATOM 3860 O O . ALA B 1 111 ? 20.906 -14.414 -7.586 1 96.81 111 ALA B O 1
ATOM 3861 N N . GLY B 1 112 ? 18.875 -13.461 -7.883 1 96.94 112 GLY B N 1
ATOM 3862 C CA . GLY B 1 112 ? 19.344 -12.148 -7.469 1 96.94 112 GLY B CA 1
ATOM 3863 C C . GLY B 1 112 ? 19.906 -12.133 -6.066 1 96.94 112 GLY B C 1
ATOM 3864 O O . GLY B 1 112 ? 20.938 -11.508 -5.816 1 96.94 112 GLY B O 1
ATOM 3865 N N . LEU B 1 113 ? 19.25 -12.82 -5.176 1 96.31 113 LEU B N 1
ATOM 3866 C CA . LEU B 1 113 ? 19.688 -12.906 -3.789 1 96.31 113 LEU B CA 1
ATOM 3867 C C . LEU B 1 113 ? 20.953 -13.734 -3.674 1 96.31 113 LEU B C 1
ATOM 3869 O O . LEU B 1 113 ? 21.891 -13.359 -2.945 1 96.31 113 LEU B O 1
ATOM 3873 N N . LEU B 1 114 ? 21.078 -14.805 -4.438 1 95.69 114 LEU B N 1
ATOM 3874 C CA . LEU B 1 114 ? 22.219 -15.719 -4.355 1 95.69 114 LEU B CA 1
ATOM 3875 C C . LEU B 1 114 ? 23.453 -15.109 -5 1 95.69 114 LEU B C 1
ATOM 3877 O O . LEU B 1 114 ? 24.578 -15.438 -4.625 1 95.69 114 LEU B O 1
ATOM 3881 N N . ALA B 1 115 ? 23.234 -14.25 -5.941 1 96.19 115 ALA B N 1
ATOM 3882 C CA . ALA B 1 115 ? 24.328 -13.68 -6.715 1 96.19 115 ALA B CA 1
ATOM 3883 C C . ALA B 1 115 ? 25.297 -12.922 -5.809 1 96.19 115 ALA B C 1
ATOM 3885 O O . ALA B 1 115 ? 26.5 -12.852 -6.094 1 96.19 115 ALA B O 1
ATOM 3886 N N . THR B 1 116 ? 24.828 -12.367 -4.734 1 96.44 116 THR B N 1
ATOM 3887 C CA . THR B 1 116 ? 25.656 -11.531 -3.869 1 96.44 116 THR B CA 1
ATOM 3888 C C . THR B 1 116 ? 25.969 -12.25 -2.559 1 96.44 116 THR B C 1
ATOM 3890 O O . THR B 1 116 ? 26.672 -11.719 -1.702 1 96.44 116 THR B O 1
ATOM 3893 N N . ASN B 1 117 ? 25.328 -13.414 -2.398 1 95.25 117 ASN B N 1
ATOM 3894 C CA . ASN B 1 117 ? 25.516 -14.203 -1.189 1 95.25 117 ASN B CA 1
ATOM 3895 C C . ASN B 1 117 ? 26.156 -15.555 -1.504 1 95.25 117 ASN B C 1
ATOM 3897 O O . ASN B 1 117 ? 25.781 -16.219 -2.475 1 95.25 117 ASN B O 1
ATOM 3901 N N . ASP B 1 118 ? 27.109 -15.938 -0.705 1 88.75 118 ASP B N 1
ATOM 3902 C CA . ASP B 1 118 ? 27.938 -17.109 -0.994 1 88.75 118 ASP B CA 1
ATOM 3903 C C . ASP B 1 118 ? 27.312 -18.375 -0.414 1 88.75 118 ASP B C 1
ATOM 3905 O O . ASP B 1 118 ? 27.859 -18.969 0.524 1 88.75 118 ASP B O 1
ATOM 3909 N N . PHE B 1 119 ? 26.219 -18.781 -0.916 1 90.25 119 PHE B N 1
ATOM 3910 C CA . PHE B 1 119 ? 25.625 -20.062 -0.544 1 90.25 119 PHE B CA 1
ATOM 3911 C C . PHE B 1 119 ? 24.828 -20.656 -1.703 1 90.25 119 PHE B C 1
ATOM 3913 O O . PHE B 1 119 ? 24.5 -19.938 -2.656 1 90.25 119 PHE B O 1
ATOM 3920 N N . PHE B 1 120 ? 24.625 -21.906 -1.679 1 91.38 120 PHE B N 1
ATOM 3921 C CA . PHE B 1 120 ? 23.781 -22.578 -2.652 1 91.38 120 PHE B CA 1
ATOM 3922 C C . PHE B 1 120 ? 22.328 -22.531 -2.229 1 91.38 120 PHE B C 1
ATOM 3924 O O . PHE B 1 120 ? 22.016 -22.344 -1.05 1 91.38 120 PHE B O 1
ATOM 3931 N N . THR B 1 121 ? 21.453 -22.672 -3.186 1 92.31 121 THR B N 1
ATOM 3932 C CA . THR B 1 121 ? 20.016 -22.578 -2.967 1 92.31 121 THR B CA 1
ATOM 3933 C C . THR B 1 121 ? 19.562 -23.531 -1.865 1 92.31 121 THR B C 1
ATOM 3935 O O . THR B 1 121 ? 18.75 -23.172 -1.015 1 92.31 121 THR B O 1
ATOM 3938 N N . GLU B 1 122 ? 20.062 -24.719 -1.845 1 89.81 122 GLU B N 1
ATOM 3939 C CA . GLU B 1 122 ? 19.656 -25.734 -0.88 1 89.81 122 GLU B CA 1
ATOM 3940 C C . GLU B 1 122 ? 19.969 -25.297 0.548 1 89.81 122 GLU B C 1
ATOM 3942 O O . GLU B 1 122 ? 19.234 -25.641 1.478 1 89.81 122 GLU B O 1
ATOM 3947 N N . ASP B 1 123 ? 20.984 -24.516 0.704 1 90.25 123 ASP B N 1
ATOM 3948 C CA . ASP B 1 123 ? 21.406 -24.047 2.021 1 90.25 123 ASP B CA 1
ATOM 3949 C C . ASP B 1 123 ? 20.391 -23.062 2.605 1 90.25 123 ASP B C 1
ATOM 3951 O O . ASP B 1 123 ? 20.25 -22.953 3.826 1 90.25 123 ASP B O 1
ATOM 3955 N N . LEU B 1 124 ? 19.734 -22.406 1.785 1 87.5 124 LEU B N 1
ATOM 3956 C CA . LEU B 1 124 ? 18.75 -21.438 2.229 1 87.5 124 LEU B CA 1
ATOM 3957 C C . LEU B 1 124 ? 17.625 -22.109 2.996 1 87.5 124 LEU B C 1
ATOM 3959 O O . LEU B 1 124 ? 17.109 -21.578 3.98 1 87.5 124 LEU B O 1
ATOM 3963 N N . TYR B 1 125 ? 17.25 -23.266 2.604 1 84.75 125 TYR B N 1
ATOM 3964 C CA . TYR B 1 125 ? 16.062 -23.922 3.154 1 84.75 125 TYR B CA 1
ATOM 3965 C C . TYR B 1 125 ? 16.438 -24.812 4.332 1 84.75 125 TYR B C 1
ATOM 3967 O O . TYR B 1 125 ? 15.57 -25.25 5.094 1 84.75 125 TYR B O 1
ATOM 3975 N N . SER B 1 126 ? 17.672 -25.078 4.484 1 79.94 126 SER B N 1
ATOM 3976 C CA . SER B 1 126 ? 18.125 -25.875 5.621 1 79.94 126 SER B CA 1
ATOM 3977 C C . SER B 1 126 ? 18.188 -25.031 6.895 1 79.94 126 SER B C 1
ATOM 3979 O O . SER B 1 126 ? 18.266 -25.562 8 1 79.94 126 SER B O 1
ATOM 3981 N N . GLY B 1 127 ? 18.047 -23.734 6.734 1 77.75 127 GLY B N 1
ATOM 3982 C CA . GLY B 1 127 ? 18.156 -22.828 7.875 1 77.75 127 GLY B CA 1
ATOM 3983 C C . GLY B 1 127 ? 19.594 -22.609 8.312 1 77.75 127 GLY B C 1
ATOM 3984 O O . GLY B 1 127 ? 19.859 -21.844 9.242 1 77.75 127 GLY B O 1
ATOM 3985 N N . LYS B 1 128 ? 20.5 -23.219 7.609 1 79.25 128 LYS B N 1
ATOM 3986 C CA . LYS B 1 128 ? 21.906 -23.156 7.977 1 79.25 128 LYS B CA 1
ATOM 3987 C C . LYS B 1 128 ? 22.5 -21.797 7.633 1 79.25 128 LYS B C 1
ATOM 3989 O O . LYS B 1 128 ? 23.484 -21.359 8.25 1 79.25 128 LYS B O 1
ATOM 3994 N N . VAL B 1 129 ? 21.859 -21.188 6.633 1 87 129 VAL B N 1
ATOM 3995 C CA . VAL B 1 129 ? 22.438 -19.922 6.184 1 87 129 VAL B CA 1
ATOM 3996 C C . VAL B 1 129 ? 21.328 -18.875 6.051 1 87 129 VAL B C 1
ATOM 3998 O O . VAL B 1 129 ? 20.156 -19.203 5.891 1 87 129 VAL B O 1
ATOM 4001 N N . SER B 1 130 ? 21.719 -17.625 6.27 1 89 130 SER B N 1
ATOM 4002 C CA . SER B 1 130 ? 20.859 -16.453 6.031 1 89 130 SER B CA 1
ATOM 4003 C C . SER B 1 130 ? 21.594 -15.406 5.195 1 89 130 SER B C 1
ATOM 4005 O O . SER B 1 130 ? 22.812 -15.258 5.293 1 89 130 SER B O 1
ATOM 4007 N N . PRO B 1 131 ? 20.781 -14.797 4.32 1 92.94 131 PRO B N 1
ATOM 4008 C CA . PRO B 1 131 ? 21.422 -13.727 3.551 1 92.94 131 PRO B CA 1
ATOM 4009 C C . PRO B 1 131 ? 22.078 -12.672 4.438 1 92.94 131 PRO B C 1
ATOM 4011 O O . PRO B 1 131 ? 21.5 -12.273 5.453 1 92.94 131 PRO B O 1
ATOM 4014 N N . LYS B 1 132 ? 23.266 -12.273 4.074 1 92.06 132 LYS B N 1
ATOM 4015 C CA . LYS B 1 132 ? 24 -11.258 4.816 1 92.06 132 LYS B CA 1
ATOM 4016 C C . LYS B 1 132 ? 24.078 -9.945 4.035 1 92.06 132 LYS B C 1
ATOM 4018 O O . LYS B 1 132 ? 24.391 -8.898 4.602 1 92.06 132 LYS B O 1
ATOM 4023 N N . LYS B 1 133 ? 23.828 -10.094 2.783 1 93.62 133 LYS B N 1
ATOM 4024 C CA . LYS B 1 133 ? 23.859 -8.93 1.907 1 93.62 133 LYS B CA 1
ATOM 4025 C C . LYS B 1 133 ? 22.578 -8.828 1.084 1 93.62 133 LYS B C 1
ATOM 4027 O O . LYS B 1 133 ? 21.969 -9.844 0.736 1 93.62 133 LYS B O 1
ATOM 4032 N N . LYS B 1 134 ? 22.297 -7.551 0.81 1 93.69 134 LYS B N 1
ATOM 4033 C CA . LYS B 1 134 ? 21.203 -7.34 -0.139 1 93.69 134 LYS B CA 1
ATOM 4034 C C . LYS B 1 134 ? 21.547 -7.934 -1.504 1 93.69 134 LYS B C 1
ATOM 4036 O O . LYS B 1 134 ? 22.688 -7.871 -1.948 1 93.69 134 LYS B O 1
ATOM 4041 N N . GLY B 1 135 ? 20.562 -8.555 -2.178 1 96.25 135 GLY B N 1
ATOM 4042 C CA . GLY B 1 135 ? 20.734 -9.133 -3.498 1 96.25 135 GLY B CA 1
ATOM 4043 C C . GLY B 1 135 ? 20.812 -8.094 -4.602 1 96.25 135 GLY B C 1
ATOM 4044 O O . GLY B 1 135 ? 20.641 -6.902 -4.352 1 96.25 135 GLY B O 1
ATOM 4045 N N . LEU B 1 136 ? 21.141 -8.578 -5.832 1 97.06 136 LEU B N 1
ATOM 4046 C CA . LEU B 1 136 ? 21.016 -7.707 -7 1 97.06 136 LEU B CA 1
ATOM 4047 C C . LEU B 1 136 ? 19.578 -7.242 -7.184 1 97.06 136 LEU B C 1
ATOM 4049 O O . LEU B 1 136 ? 18.641 -7.98 -6.879 1 97.06 136 LEU B O 1
ATOM 4053 N N . PRO B 1 137 ? 19.422 -6.004 -7.668 1 97.38 137 PRO B N 1
ATOM 4054 C CA . PRO B 1 137 ? 18.047 -5.57 -7.965 1 97.38 137 PRO B CA 1
ATOM 4055 C C . PRO B 1 137 ? 17.359 -6.457 -9 1 97.38 137 PRO B C 1
ATOM 4057 O O . PRO B 1 137 ? 17.969 -6.828 -10 1 97.38 137 PRO B O 1
ATOM 4060 N N . VAL B 1 138 ? 16.141 -6.848 -8.734 1 97.94 138 VAL B N 1
ATOM 4061 C CA . VAL B 1 138 ? 15.344 -7.691 -9.617 1 97.94 138 VAL B CA 1
ATOM 4062 C C . VAL B 1 138 ? 14.195 -6.883 -10.211 1 97.94 138 VAL B C 1
ATOM 4064 O O . VAL B 1 138 ? 13.453 -6.219 -9.484 1 97.94 138 VAL B O 1
ATOM 4067 N N . ILE B 1 139 ? 14.109 -6.844 -11.492 1 97.44 139 ILE B N 1
ATOM 4068 C CA . ILE B 1 139 ? 12.969 -6.309 -12.227 1 97.44 139 ILE B CA 1
ATOM 4069 C C . ILE B 1 139 ? 12.07 -7.449 -12.688 1 97.44 139 ILE B C 1
ATOM 4071 O O . ILE B 1 139 ? 12.516 -8.359 -13.383 1 97.44 139 ILE B O 1
ATOM 4075 N N . VAL B 1 140 ? 10.859 -7.371 -12.25 1 97.12 140 VAL B N 1
ATOM 4076 C CA . VAL B 1 140 ? 9.914 -8.438 -12.586 1 97.12 140 VAL B CA 1
ATOM 4077 C C . VAL B 1 140 ? 9.008 -7.984 -13.727 1 97.12 140 VAL B C 1
ATOM 4079 O O . VAL B 1 140 ? 8.414 -6.906 -13.664 1 97.12 140 VAL B O 1
ATOM 4082 N N . VAL B 1 141 ? 8.953 -8.766 -14.781 1 95.12 141 VAL B N 1
ATOM 4083 C CA . VAL B 1 141 ? 8.07 -8.562 -15.922 1 95.12 141 VAL B CA 1
ATOM 4084 C C . VAL B 1 141 ? 7.207 -9.805 -16.125 1 95.12 141 VAL B C 1
ATOM 4086 O O . VAL B 1 141 ? 7.512 -10.648 -16.984 1 95.12 141 VAL B O 1
ATOM 4089 N N . PRO B 1 142 ? 6.129 -9.852 -15.438 1 93.5 142 PRO B N 1
ATOM 4090 C CA . PRO B 1 142 ? 5.293 -11.047 -15.547 1 93.5 142 PRO B CA 1
ATOM 4091 C C . PRO B 1 142 ? 4.504 -11.094 -16.859 1 93.5 142 PRO B C 1
ATOM 4093 O O . PRO B 1 142 ? 4.035 -10.062 -17.344 1 93.5 142 PRO B O 1
ATOM 4096 N N . THR B 1 143 ? 4.309 -12.289 -17.406 1 90.06 143 THR B N 1
ATOM 4097 C CA . THR B 1 143 ? 3.557 -12.453 -18.641 1 90.06 143 THR B CA 1
ATOM 4098 C C . THR B 1 143 ? 2.076 -12.68 -18.344 1 90.06 143 THR B C 1
ATOM 4100 O O . THR B 1 143 ? 1.253 -12.711 -19.266 1 90.06 143 THR B O 1
ATOM 4103 N N . LYS B 1 144 ? 1.714 -12.852 -17.188 1 89.69 144 LYS B N 1
ATOM 4104 C CA . LYS B 1 144 ? 0.349 -12.945 -16.688 1 89.69 144 LYS B CA 1
ATOM 4105 C C . LYS B 1 144 ? 0.295 -12.641 -15.195 1 89.69 144 LYS B C 1
ATOM 4107 O O . LYS B 1 144 ? 1.332 -12.57 -14.531 1 89.69 144 LYS B O 1
ATOM 4112 N N . PRO B 1 145 ? -0.905 -12.43 -14.648 1 92.25 145 PRO B N 1
ATOM 4113 C CA . PRO B 1 145 ? -0.996 -12.258 -13.195 1 92.25 145 PRO B CA 1
ATOM 4114 C C . PRO B 1 145 ? -0.56 -13.508 -12.422 1 92.25 145 PRO B C 1
ATOM 4116 O O . PRO B 1 145 ? -0.903 -14.625 -12.812 1 92.25 145 PRO B O 1
ATOM 4119 N N . LEU B 1 146 ? 0.172 -13.281 -11.367 1 92.75 146 LEU B N 1
ATOM 4120 C CA . LEU B 1 146 ? 0.764 -14.406 -10.656 1 92.75 146 LEU B CA 1
ATOM 4121 C C . LEU B 1 146 ? 0.309 -14.438 -9.203 1 92.75 146 LEU B C 1
ATOM 4123 O O . LEU B 1 146 ? 1.104 -14.719 -8.305 1 92.75 146 LEU B O 1
ATOM 4127 N N . LEU B 1 147 ? -0.922 -13.977 -8.961 1 91.94 147 LEU B N 1
ATOM 4128 C CA . LEU B 1 147 ? -1.604 -14.016 -7.668 1 91.94 147 LEU B CA 1
ATOM 4129 C C . LEU B 1 147 ? -0.825 -13.227 -6.621 1 91.94 147 LEU B C 1
ATOM 4131 O O . LEU B 1 147 ? -0.85 -13.562 -5.438 1 91.94 147 LEU B O 1
ATOM 4135 N N . GLY B 1 148 ? -0.025 -12.336 -7.066 1 93.81 148 GLY B N 1
ATOM 4136 C CA . GLY B 1 148 ? 0.674 -11.461 -6.137 1 93.81 148 GLY B CA 1
ATOM 4137 C C . GLY B 1 148 ? 2.139 -11.82 -5.969 1 93.81 148 GLY B C 1
ATOM 4138 O O . GLY B 1 148 ? 2.928 -11.016 -5.477 1 93.81 148 GLY B O 1
ATOM 4139 N N . ASN B 1 149 ? 2.562 -12.945 -6.387 1 93.5 149 ASN B N 1
ATOM 4140 C CA . ASN B 1 149 ? 3.955 -13.367 -6.266 1 93.5 149 ASN B CA 1
ATOM 4141 C C . ASN B 1 149 ? 4.898 -12.375 -6.941 1 93.5 149 ASN B C 1
ATOM 4143 O O . ASN B 1 149 ? 6.031 -12.18 -6.496 1 93.5 149 ASN B O 1
ATOM 4147 N N . GLU B 1 150 ? 4.465 -11.695 -7.953 1 94.5 150 GLU B N 1
ATOM 4148 C CA . GLU B 1 150 ? 5.277 -10.773 -8.742 1 94.5 150 GLU B CA 1
ATOM 4149 C C . GLU B 1 150 ? 5.703 -9.57 -7.91 1 94.5 150 GLU B C 1
ATOM 4151 O O . GLU B 1 150 ? 6.652 -8.867 -8.266 1 94.5 150 GLU B O 1
ATOM 4156 N N . CYS B 1 151 ? 5.008 -9.289 -6.797 1 93.44 151 CYS B N 1
ATOM 4157 C CA . CYS B 1 151 ? 5.422 -8.117 -6.035 1 93.44 151 CYS B CA 1
ATOM 4158 C C . CYS B 1 151 ? 5.633 -8.469 -4.57 1 93.44 151 CYS B C 1
ATOM 4160 O O . CYS B 1 151 ? 5.688 -7.578 -3.717 1 93.44 151 CYS B O 1
ATOM 4162 N N . SER B 1 152 ? 5.738 -9.711 -4.27 1 93.75 152 SER B N 1
ATOM 4163 C CA . SER B 1 152 ? 5.906 -10.18 -2.895 1 93.75 152 SER B CA 1
ATOM 4164 C C . SER B 1 152 ? 7.371 -10.445 -2.576 1 93.75 152 SER B C 1
ATOM 4166 O O . SER B 1 152 ? 8.195 -10.578 -3.484 1 93.75 152 SER B O 1
ATOM 4168 N N . PRO B 1 153 ? 7.699 -10.484 -1.26 1 95.12 153 PRO B N 1
ATOM 4169 C CA . PRO B 1 153 ? 9.086 -10.75 -0.874 1 95.12 153 PRO B CA 1
ATOM 4170 C C . PRO B 1 153 ? 9.375 -12.234 -0.676 1 95.12 153 PRO B C 1
ATOM 4172 O O . PRO B 1 153 ? 10.078 -12.617 0.264 1 95.12 153 PRO B O 1
ATOM 4175 N N . PHE B 1 154 ? 8.758 -13.094 -1.484 1 93.19 154 PHE B N 1
ATOM 4176 C CA . PHE B 1 154 ? 8.961 -14.531 -1.348 1 93.19 154 PHE B CA 1
ATOM 4177 C C . PHE B 1 154 ? 9.219 -15.172 -2.705 1 93.19 154 PHE B C 1
ATOM 4179 O O . PHE B 1 154 ? 8.844 -14.617 -3.74 1 93.19 154 PHE B O 1
ATOM 4186 N N . PHE B 1 155 ? 9.883 -16.234 -2.633 1 93.62 155 PHE B N 1
ATOM 4187 C CA . PHE B 1 155 ? 10 -17.109 -3.791 1 93.62 155 PHE B CA 1
ATOM 4188 C C . PHE B 1 155 ? 9.969 -18.562 -3.369 1 93.62 155 PHE B C 1
ATOM 4190 O O . PHE B 1 155 ? 10.18 -18.891 -2.195 1 93.62 155 PHE B O 1
ATOM 4197 N N . SER B 1 156 ? 9.617 -19.406 -4.277 1 92.06 156 SER B N 1
ATOM 4198 C CA . SER B 1 156 ? 9.531 -20.828 -4.004 1 92.06 156 SER B CA 1
ATOM 4199 C C . SER B 1 156 ? 10.258 -21.641 -5.074 1 92.06 156 SER B C 1
ATOM 4201 O O . SER B 1 156 ? 10.281 -21.266 -6.246 1 92.06 156 SER B O 1
ATOM 4203 N N . ILE B 1 157 ? 10.859 -22.656 -4.625 1 93.19 157 ILE B N 1
ATOM 4204 C CA . ILE B 1 157 ? 11.656 -23.531 -5.488 1 93.19 157 ILE B CA 1
ATOM 4205 C C . ILE B 1 157 ? 11.32 -24.984 -5.195 1 93.19 157 ILE B C 1
ATOM 4207 O O . ILE B 1 157 ? 11.086 -25.359 -4.047 1 93.19 157 ILE B O 1
ATOM 4211 N N . VAL B 1 158 ? 11.32 -25.781 -6.242 1 92.62 158 VAL B N 1
ATOM 4212 C CA . VAL B 1 158 ? 10.984 -27.188 -6.086 1 92.62 158 VAL B CA 1
ATOM 4213 C C . VAL B 1 158 ? 12.242 -27.984 -5.707 1 92.62 158 VAL B C 1
ATOM 4215 O O . VAL B 1 158 ? 13.273 -27.859 -6.367 1 92.62 158 VAL B O 1
ATOM 4218 N N . ASP B 1 159 ? 12.141 -28.688 -4.648 1 91.56 159 ASP B N 1
ATOM 4219 C CA . ASP B 1 159 ? 13.188 -29.625 -4.238 1 91.56 159 ASP B CA 1
ATOM 4220 C C . ASP B 1 159 ? 13.047 -30.969 -4.969 1 91.56 159 ASP B C 1
ATOM 4222 O O . ASP B 1 159 ? 12.078 -31.703 -4.758 1 91.56 159 ASP B O 1
ATOM 4226 N N . ASP B 1 160 ? 14.055 -31.219 -5.715 1 86.38 160 ASP B N 1
ATOM 4227 C CA . ASP B 1 160 ? 13.992 -32.438 -6.547 1 86.38 160 ASP B CA 1
ATOM 4228 C C . ASP B 1 160 ? 13.953 -33.688 -5.688 1 86.38 160 ASP B C 1
ATOM 4230 O O . ASP B 1 160 ? 13.531 -34.75 -6.152 1 86.38 160 ASP B O 1
ATOM 4234 N N . ARG B 1 161 ? 14.492 -33.812 -4.434 1 88.38 161 ARG B N 1
ATOM 4235 C CA . ARG B 1 161 ? 14.594 -35 -3.576 1 88.38 161 ARG B CA 1
ATOM 4236 C C . ARG B 1 161 ? 13.211 -35.469 -3.154 1 88.38 161 ARG B C 1
ATOM 4238 O O . ARG B 1 161 ? 12.969 -36.688 -3.107 1 88.38 161 ARG B O 1
ATOM 4245 N N . ASP B 1 162 ? 12.172 -34.438 -3.029 1 84 162 ASP B N 1
ATOM 4246 C CA . ASP B 1 162 ? 10.852 -34.844 -2.549 1 84 162 ASP B CA 1
ATOM 4247 C C . ASP B 1 162 ? 9.742 -34.188 -3.369 1 84 162 ASP B C 1
ATOM 4249 O O . ASP B 1 162 ? 8.562 -34.344 -3.057 1 84 162 ASP B O 1
ATOM 4253 N N . LYS B 1 163 ? 10.125 -33.406 -4.297 1 86.31 163 LYS B N 1
ATOM 4254 C CA . LYS B 1 163 ? 9.211 -32.719 -5.215 1 86.31 163 LYS B CA 1
ATOM 4255 C C . LYS B 1 163 ? 8.359 -31.688 -4.484 1 86.31 163 LYS B C 1
ATOM 4257 O O . LYS B 1 163 ? 7.375 -31.188 -5.027 1 86.31 163 LYS B O 1
ATOM 4262 N N . ASN B 1 164 ? 8.82 -31.406 -3.316 1 89.31 164 ASN B N 1
ATOM 4263 C CA . ASN B 1 164 ? 8.125 -30.391 -2.543 1 89.31 164 ASN B CA 1
ATOM 4264 C C . ASN B 1 164 ? 8.586 -28.984 -2.926 1 89.31 164 ASN B C 1
ATOM 4266 O O . ASN B 1 164 ? 9.773 -28.75 -3.156 1 89.31 164 ASN B O 1
ATOM 4270 N N . ARG B 1 165 ? 7.633 -28.109 -2.973 1 89.94 165 ARG B N 1
ATOM 4271 C CA . ARG B 1 165 ? 7.953 -26.703 -3.199 1 89.94 165 ARG B CA 1
ATOM 4272 C C . ARG B 1 165 ? 8.328 -26.016 -1.893 1 89.94 165 ARG B C 1
ATOM 4274 O O . ARG B 1 165 ? 7.523 -25.969 -0.958 1 89.94 165 ARG B O 1
ATOM 4281 N N . LYS B 1 166 ? 9.516 -25.547 -1.883 1 89.94 166 LYS B N 1
ATOM 4282 C CA . LYS B 1 166 ? 10.023 -24.875 -0.691 1 89.94 166 LYS B CA 1
ATOM 4283 C C . LYS B 1 166 ? 9.922 -23.359 -0.829 1 89.94 166 LYS B C 1
ATOM 4285 O O . LYS B 1 166 ? 10.195 -22.797 -1.896 1 89.94 166 LYS B O 1
ATOM 4290 N N . TYR B 1 167 ? 9.492 -22.781 0.261 1 88.31 167 TYR B N 1
ATOM 4291 C CA . TYR B 1 167 ? 9.266 -21.344 0.257 1 88.31 167 TYR B CA 1
ATOM 4292 C C . TYR B 1 167 ? 10.312 -20.625 1.093 1 88.31 167 TYR B C 1
ATOM 4294 O O . TYR B 1 167 ? 10.727 -21.125 2.141 1 88.31 167 TYR B O 1
ATOM 4302 N N . PHE B 1 168 ? 10.711 -19.5 0.6 1 91.25 168 PHE B N 1
ATOM 4303 C CA . PHE B 1 168 ? 11.625 -18.625 1.324 1 91.25 168 PHE B CA 1
ATOM 4304 C C . PHE B 1 168 ? 11.141 -17.188 1.288 1 91.25 168 PHE B C 1
ATOM 4306 O O . PHE B 1 168 ? 10.766 -16.672 0.229 1 91.25 168 PHE B O 1
ATOM 4313 N N . ALA B 1 169 ? 11.039 -16.578 2.469 1 91.5 169 ALA B N 1
ATOM 4314 C CA . ALA B 1 169 ? 10.633 -15.188 2.596 1 91.5 169 ALA B CA 1
ATOM 4315 C C . ALA B 1 169 ? 11.734 -14.344 3.227 1 91.5 169 ALA B C 1
ATOM 4317 O O . ALA B 1 169 ? 12.344 -14.75 4.223 1 91.5 169 ALA B O 1
ATOM 4318 N N . HIS B 1 170 ? 12.023 -13.266 2.645 1 92.88 170 HIS B N 1
ATOM 4319 C CA . HIS B 1 170 ? 13 -12.312 3.162 1 92.88 170 HIS B CA 1
ATOM 4320 C C . HIS B 1 170 ? 12.766 -10.914 2.604 1 92.88 170 HIS B C 1
ATOM 4322 O O . HIS B 1 170 ? 12.367 -10.766 1.443 1 92.88 170 HIS B O 1
ATOM 4328 N N . GLU B 1 171 ? 13.023 -9.898 3.385 1 91.38 171 GLU B N 1
ATOM 4329 C CA . GLU B 1 171 ? 12.766 -8.523 2.957 1 91.38 171 GLU B CA 1
ATOM 4330 C C . GLU B 1 171 ? 13.602 -8.164 1.732 1 91.38 171 GLU B C 1
ATOM 4332 O O . GLU B 1 171 ? 13.203 -7.309 0.936 1 91.38 171 GLU B O 1
ATOM 4337 N N . TRP B 1 172 ? 14.742 -8.875 1.522 1 94 172 TRP B N 1
ATOM 4338 C CA . TRP B 1 172 ? 15.617 -8.57 0.396 1 94 172 TRP B CA 1
ATOM 4339 C C . TRP B 1 172 ? 15.18 -9.328 -0.854 1 94 172 TRP B C 1
ATOM 4341 O O . TRP B 1 172 ? 15.805 -9.195 -1.911 1 94 172 TRP B O 1
ATOM 4351 N N . ALA B 1 173 ? 14.062 -10.062 -0.715 1 95.19 173 ALA B N 1
ATOM 4352 C CA . ALA B 1 173 ? 13.539 -10.781 -1.871 1 95.19 173 ALA B CA 1
ATOM 4353 C C . ALA B 1 173 ? 12.484 -9.953 -2.602 1 95.19 173 ALA B C 1
ATOM 4355 O O . ALA B 1 173 ? 12 -10.359 -3.662 1 95.19 173 ALA B O 1
ATOM 4356 N N . PHE B 1 174 ? 12.156 -8.742 -2.082 1 96.62 174 PHE B N 1
ATOM 4357 C CA . PHE B 1 174 ? 11.297 -7.836 -2.838 1 96.62 174 PHE B CA 1
ATOM 4358 C C . PHE B 1 174 ? 11.938 -7.473 -4.176 1 96.62 174 PHE B C 1
ATOM 4360 O O . PHE B 1 174 ? 13.125 -7.168 -4.238 1 96.62 174 PHE B O 1
ATOM 4367 N N . PRO B 1 175 ? 11.141 -7.52 -5.262 1 96.94 175 PRO B N 1
ATOM 4368 C CA . PRO B 1 175 ? 11.672 -6.91 -6.48 1 96.94 175 PRO B CA 1
ATOM 4369 C C . PRO B 1 175 ? 11.875 -5.402 -6.348 1 96.94 175 PRO B C 1
ATOM 4371 O O . PRO B 1 175 ? 11.25 -4.766 -5.496 1 96.94 175 PRO B O 1
ATOM 4374 N N . GLU B 1 176 ? 12.812 -4.957 -7.129 1 96.31 176 GLU B N 1
ATOM 4375 C CA . GLU B 1 176 ? 13.023 -3.512 -7.176 1 96.31 176 GLU B CA 1
ATOM 4376 C C . GLU B 1 176 ? 11.922 -2.818 -7.969 1 96.31 176 GLU B C 1
ATOM 4378 O O . GLU B 1 176 ? 11.484 -1.72 -7.609 1 96.31 176 GLU B O 1
ATOM 4383 N N . LEU B 1 177 ? 11.484 -3.449 -8.969 1 96.06 177 LEU B N 1
ATOM 4384 C CA . LEU B 1 177 ? 10.531 -2.873 -9.906 1 96.06 177 LEU B CA 1
ATOM 4385 C C . LEU B 1 177 ? 9.68 -3.963 -10.555 1 96.06 177 LEU B C 1
ATOM 4387 O O . LEU B 1 177 ? 10.195 -5.016 -10.938 1 96.06 177 LEU B O 1
ATOM 4391 N N . ILE B 1 178 ? 8.398 -3.736 -10.539 1 96.19 178 ILE B N 1
ATOM 4392 C CA . ILE B 1 178 ? 7.473 -4.57 -11.297 1 96.19 178 ILE B CA 1
ATOM 4393 C C . ILE B 1 178 ? 6.957 -3.799 -12.508 1 96.19 178 ILE B C 1
ATOM 4395 O O . ILE B 1 178 ? 6.418 -2.699 -12.367 1 96.19 178 ILE B O 1
ATOM 4399 N N . VAL B 1 179 ? 7.203 -4.32 -13.656 1 94.31 179 VAL B N 1
ATOM 4400 C CA . VAL B 1 179 ? 6.676 -3.766 -14.898 1 94.31 179 VAL B CA 1
ATOM 4401 C C . VAL B 1 179 ? 5.613 -4.703 -15.477 1 94.31 179 VAL B C 1
ATOM 4403 O O . VAL B 1 179 ? 5.941 -5.754 -16.031 1 94.31 179 VAL B O 1
ATOM 4406 N N . ALA B 1 180 ? 4.418 -4.27 -15.32 1 91.31 180 ALA B N 1
ATOM 4407 C CA . ALA B 1 180 ? 3.293 -5.105 -15.734 1 91.31 180 ALA B CA 1
ATOM 4408 C C . ALA B 1 180 ? 2.584 -4.508 -16.953 1 91.31 180 ALA B C 1
ATOM 4410 O O . ALA B 1 180 ? 2.178 -3.342 -16.922 1 91.31 180 ALA B O 1
ATOM 4411 N N . ASP B 1 181 ? 2.557 -5.227 -17.984 1 87.56 181 ASP B N 1
ATOM 4412 C CA . ASP B 1 181 ? 1.823 -4.863 -19.188 1 87.56 181 ASP B CA 1
ATOM 4413 C C . ASP B 1 181 ? 0.529 -5.664 -19.312 1 87.56 181 ASP B C 1
ATOM 4415 O O . ASP B 1 181 ? 0.561 -6.859 -19.609 1 87.56 181 ASP B O 1
ATOM 4419 N N . PRO B 1 182 ? -0.583 -4.988 -19.188 1 81.19 182 PRO B N 1
ATOM 4420 C CA . PRO B 1 182 ? -1.838 -5.746 -19.203 1 81.19 182 PRO B CA 1
ATOM 4421 C C . PRO B 1 182 ? -2.143 -6.352 -20.562 1 81.19 182 PRO B C 1
ATOM 4423 O O . PRO B 1 182 ? -2.965 -7.266 -20.672 1 81.19 182 PRO B O 1
ATOM 4426 N N . LYS B 1 183 ? -1.496 -5.871 -21.578 1 80.38 183 LYS B N 1
ATOM 4427 C CA . LYS B 1 183 ? -1.699 -6.445 -22.906 1 80.38 183 LYS B CA 1
ATOM 4428 C C . LYS B 1 183 ? -1.126 -7.859 -23 1 80.38 183 LYS B C 1
ATOM 4430 O O . LYS B 1 183 ? -1.633 -8.695 -23.734 1 80.38 183 LYS B O 1
ATOM 4435 N N . ILE B 1 184 ? -0.151 -8.094 -22.219 1 74.75 184 ILE B N 1
ATOM 4436 C CA . ILE B 1 184 ? 0.508 -9.391 -22.266 1 74.75 184 ILE B CA 1
ATOM 4437 C C . ILE B 1 184 ? -0.413 -10.461 -21.688 1 74.75 184 ILE B C 1
ATOM 4439 O O . ILE B 1 184 ? -0.514 -11.57 -22.234 1 74.75 184 ILE B O 1
ATOM 4443 N N . GLY B 1 185 ? -1.147 -10.133 -20.688 1 69.62 185 GLY B N 1
ATOM 4444 C CA . GLY B 1 185 ? -2.092 -11.039 -20.062 1 69.62 185 GLY B CA 1
ATOM 4445 C C . GLY B 1 185 ? -3.389 -11.188 -20.844 1 69.62 185 GLY B C 1
ATOM 4446 O O . GLY B 1 185 ? -4.203 -12.062 -20.547 1 69.62 185 GLY B O 1
ATOM 4447 N N . ALA B 1 186 ? -3.426 -10.398 -21.875 1 70.12 186 ALA B N 1
ATOM 4448 C CA . ALA B 1 186 ? -4.656 -10.398 -22.672 1 70.12 186 ALA B CA 1
ATOM 4449 C C . ALA B 1 186 ? -4.762 -11.664 -23.516 1 70.12 186 ALA B C 1
ATOM 4451 O O . ALA B 1 186 ? -5.859 -12.055 -23.922 1 70.12 186 ALA B O 1
ATOM 4452 N N . GLY B 1 187 ? -3.701 -12.375 -23.594 1 77.94 187 GLY B N 1
ATOM 4453 C CA . GLY B 1 187 ? -3.703 -13.578 -24.406 1 77.94 187 GLY B CA 1
ATOM 4454 C C . GLY B 1 187 ? -4.137 -14.812 -23.641 1 77.94 187 GLY B C 1
ATOM 4455 O O . GLY B 1 187 ? -4.258 -15.898 -24.219 1 77.94 187 GLY B O 1
ATOM 4456 N N . MET B 1 188 ? -4.582 -14.633 -22.406 1 85.69 188 MET B N 1
ATOM 4457 C CA . MET B 1 188 ? -5 -15.773 -21.594 1 85.69 188 MET B CA 1
ATOM 4458 C C . MET B 1 188 ? -6.32 -16.344 -22.109 1 85.69 188 MET B C 1
ATOM 4460 O O . MET B 1 188 ? -7.219 -15.594 -22.484 1 85.69 188 MET B O 1
ATOM 4464 N N . SER B 1 189 ? -6.414 -17.719 -22.156 1 89.06 189 SER B N 1
ATOM 4465 C CA . SER B 1 189 ? -7.672 -18.375 -22.484 1 89.06 189 SER B CA 1
ATOM 4466 C C . SER B 1 189 ? -8.742 -18.094 -21.438 1 89.06 189 SER B C 1
ATOM 4468 O O . SER B 1 189 ? -8.438 -17.578 -20.344 1 89.06 189 SER B O 1
ATOM 4470 N N . SER B 1 190 ? -9.969 -18.391 -21.781 1 90.75 190 SER B N 1
ATOM 4471 C CA . SER B 1 190 ? -11.07 -18.219 -20.828 1 90.75 190 SER B CA 1
ATOM 4472 C C . SER B 1 190 ? -10.852 -19.062 -19.578 1 90.75 190 SER B C 1
ATOM 4474 O O . SER B 1 190 ? -11.07 -18.578 -18.453 1 90.75 190 SER B O 1
ATOM 4476 N N . SER B 1 191 ? -10.383 -20.234 -19.828 1 90.12 191 SER B N 1
ATOM 4477 C CA . SER B 1 191 ? -10.125 -21.141 -18.703 1 90.12 191 SER B CA 1
ATOM 4478 C C . SER B 1 191 ? -9 -20.609 -17.812 1 90.12 191 SER B C 1
ATOM 4480 O O . SER B 1 191 ? -9.109 -20.641 -16.594 1 90.12 191 SER B O 1
ATOM 4482 N N . ASP B 1 192 ? -7.977 -20.062 -18.391 1 89.56 192 ASP B N 1
ATOM 4483 C CA . ASP B 1 192 ? -6.855 -19.5 -17.625 1 89.56 192 ASP B CA 1
ATOM 4484 C C . ASP B 1 192 ? -7.273 -18.25 -16.859 1 89.56 192 ASP B C 1
ATOM 4486 O O . ASP B 1 192 ? -6.844 -18.047 -15.727 1 89.56 192 ASP B O 1
ATOM 4490 N N . THR B 1 193 ? -8.102 -17.531 -17.547 1 92 193 THR B N 1
ATOM 4491 C CA . THR B 1 193 ? -8.602 -16.328 -16.906 1 92 193 THR B CA 1
ATOM 4492 C C . THR B 1 193 ? -9.43 -16.672 -15.672 1 92 193 THR B C 1
ATOM 4494 O O . THR B 1 193 ? -9.281 -16.031 -14.625 1 92 193 THR B O 1
ATOM 4497 N N . ALA B 1 194 ? -10.219 -17.688 -15.805 1 93.12 194 ALA B N 1
ATOM 4498 C CA . ALA B 1 194 ? -11.086 -18.109 -14.703 1 93.12 194 ALA B CA 1
ATOM 4499 C C . ALA B 1 194 ? -10.266 -18.609 -13.523 1 93.12 194 ALA B C 1
ATOM 4501 O O . ALA B 1 194 ? -10.422 -18.141 -12.398 1 93.12 194 ALA B O 1
ATOM 4502 N N . LYS B 1 195 ? -9.391 -19.531 -13.75 1 91.56 195 LYS B N 1
ATOM 4503 C CA . LYS B 1 195 ? -8.641 -20.109 -12.641 1 91.56 195 LYS B CA 1
ATOM 4504 C C . LYS B 1 195 ? -7.699 -19.094 -12.016 1 91.56 195 LYS B C 1
ATOM 4506 O O . LYS B 1 195 ? -7.547 -19.047 -10.797 1 91.56 195 LYS B O 1
ATOM 4511 N N . THR B 1 196 ? -7.098 -18.219 -12.859 1 92.69 196 THR B N 1
ATOM 4512 C CA . THR B 1 196 ? -6.207 -17.188 -12.344 1 92.69 196 THR B CA 1
ATOM 4513 C C . THR B 1 196 ? -6.977 -16.188 -11.492 1 92.69 196 THR B C 1
ATOM 4515 O O . THR B 1 196 ? -6.535 -15.82 -10.398 1 92.69 196 THR B O 1
ATOM 4518 N N . GLY B 1 197 ? -8.117 -15.758 -12.023 1 95.12 197 GLY B N 1
ATOM 4519 C CA . GLY B 1 197 ? -8.945 -14.82 -11.289 1 95.12 197 GLY B CA 1
ATOM 4520 C C . GLY B 1 197 ? -9.383 -15.352 -9.93 1 95.12 197 GLY B C 1
ATOM 4521 O O . GLY B 1 197 ? -9.289 -14.641 -8.922 1 95.12 197 GLY B O 1
ATOM 4522 N N . ILE B 1 198 ? -9.758 -16.578 -9.883 1 95.25 198 ILE B N 1
ATOM 4523 C CA . ILE B 1 198 ? -10.227 -17.172 -8.633 1 95.25 198 ILE B CA 1
ATOM 4524 C C . ILE B 1 198 ? -9.039 -17.391 -7.695 1 95.25 198 ILE B C 1
ATOM 4526 O O . ILE B 1 198 ? -9.164 -17.25 -6.477 1 95.25 198 ILE B O 1
ATOM 4530 N N . ALA B 1 199 ? -7.98 -17.734 -8.266 1 95.5 199 ALA B N 1
ATOM 4531 C CA . ALA B 1 199 ? -6.785 -17.891 -7.441 1 95.5 199 ALA B CA 1
ATOM 4532 C C . ALA B 1 199 ? -6.41 -16.562 -6.77 1 95.5 199 ALA B C 1
ATOM 4534 O O . ALA B 1 199 ? -6.004 -16.547 -5.605 1 95.5 199 ALA B O 1
ATOM 4535 N N . ILE B 1 200 ? -6.508 -15.477 -7.508 1 96.5 200 ILE B N 1
ATOM 4536 C CA . ILE B 1 200 ? -6.246 -14.148 -6.949 1 96.5 200 ILE B CA 1
ATOM 4537 C C . ILE B 1 200 ? -7.238 -13.859 -5.828 1 96.5 200 ILE B C 1
ATOM 4539 O O . ILE B 1 200 ? -6.863 -13.344 -4.773 1 96.5 200 ILE B O 1
ATOM 4543 N N . LEU B 1 201 ? -8.461 -14.258 -6.07 1 97.19 201 LEU B N 1
ATOM 4544 C CA . LEU B 1 201 ? -9.484 -14.117 -5.047 1 97.19 201 LEU B CA 1
ATOM 4545 C C . LEU B 1 201 ? -9.117 -14.898 -3.791 1 97.19 201 LEU B C 1
ATOM 4547 O O . LEU B 1 201 ? -9.273 -14.406 -2.674 1 97.19 201 LEU B O 1
ATOM 4551 N N . SER B 1 202 ? -8.68 -16.062 -4.016 1 96.94 202 SER B N 1
ATOM 4552 C CA . SER B 1 202 ? -8.266 -16.922 -2.91 1 96.94 202 SER B CA 1
ATOM 4553 C C . SER B 1 202 ? -7.121 -16.312 -2.119 1 96.94 202 SER B C 1
ATOM 4555 O O . SER B 1 202 ? -7.137 -16.312 -0.887 1 96.94 202 SER B O 1
ATOM 4557 N N . ALA B 1 203 ? -6.195 -15.773 -2.832 1 97.25 203 ALA B N 1
ATOM 4558 C CA . ALA B 1 203 ? -5.062 -15.117 -2.186 1 97.25 203 ALA B CA 1
ATOM 4559 C C . ALA B 1 203 ? -5.52 -13.922 -1.354 1 97.25 203 ALA B C 1
ATOM 4561 O O . ALA B 1 203 ? -5.027 -13.711 -0.244 1 97.25 203 ALA B O 1
ATOM 4562 N N . ALA B 1 204 ? -6.414 -13.164 -1.902 1 97.94 204 ALA B N 1
ATOM 4563 C CA . ALA B 1 204 ? -6.957 -12.008 -1.192 1 97.94 204 ALA B CA 1
ATOM 4564 C C . ALA B 1 204 ? -7.664 -12.43 0.09 1 97.94 204 ALA B C 1
ATOM 4566 O O . ALA B 1 204 ? -7.457 -11.836 1.149 1 97.94 204 ALA B O 1
ATOM 4567 N N . VAL B 1 205 ? -8.438 -13.477 0.012 1 97.69 205 VAL B N 1
ATOM 4568 C CA . VAL B 1 205 ? -9.18 -13.977 1.167 1 97.69 205 VAL B CA 1
ATOM 4569 C C . VAL B 1 205 ? -8.203 -14.484 2.225 1 97.69 205 VAL B C 1
ATOM 4571 O O . VAL B 1 205 ? -8.336 -14.164 3.408 1 97.69 205 VAL B O 1
ATOM 4574 N N . ASP B 1 206 ? -7.191 -15.258 1.79 1 96.69 206 ASP B N 1
ATOM 4575 C CA . ASP B 1 206 ? -6.148 -15.727 2.705 1 96.69 206 ASP B CA 1
ATOM 4576 C C . ASP B 1 206 ? -5.504 -14.555 3.441 1 96.69 206 ASP B C 1
ATOM 4578 O O . ASP B 1 206 ? -5.277 -14.625 4.652 1 96.69 206 ASP B O 1
ATOM 4582 N N . SER B 1 207 ? -5.25 -13.523 2.717 1 95.81 207 SER B N 1
ATOM 4583 C CA . SER B 1 207 ? -4.586 -12.352 3.279 1 95.81 207 SER B CA 1
ATOM 4584 C C . SER B 1 207 ? -5.461 -11.672 4.328 1 95.81 207 SER B C 1
ATOM 4586 O O . SER B 1 207 ? -4.961 -11.234 5.367 1 95.81 207 SER B O 1
ATOM 4588 N N . ILE B 1 208 ? -6.723 -11.578 4.066 1 96.19 208 ILE B N 1
ATOM 4589 C CA . ILE B 1 208 ? -7.656 -10.922 4.973 1 96.19 208 ILE B CA 1
ATOM 4590 C C . ILE B 1 208 ? -7.793 -11.742 6.254 1 96.19 208 ILE B C 1
ATOM 4592 O O . ILE B 1 208 ? -7.871 -11.18 7.352 1 96.19 208 ILE B O 1
ATOM 4596 N N . LEU B 1 209 ? -7.738 -13.062 6.148 1 95.06 209 LEU B N 1
ATOM 4597 C CA . LEU B 1 209 ? -7.992 -13.945 7.281 1 95.06 209 LEU B CA 1
ATOM 4598 C C . LEU B 1 209 ? -6.734 -14.133 8.117 1 95.06 209 LEU B C 1
ATOM 4600 O O . LEU B 1 209 ? -6.793 -14.648 9.234 1 95.06 209 LEU B O 1
ATOM 4604 N N . SER B 1 210 ? -5.617 -13.688 7.633 1 94.19 210 SER B N 1
ATOM 4605 C CA . SER B 1 210 ? -4.34 -13.82 8.328 1 94.19 210 SER B CA 1
ATOM 4606 C C . SER B 1 210 ? -4.359 -13.07 9.656 1 94.19 210 SER B C 1
ATOM 4608 O O . SER B 1 210 ? -4.938 -11.984 9.758 1 94.19 210 SER B O 1
ATOM 4610 N N . LYS B 1 211 ? -3.742 -13.648 10.648 1 90.5 211 LYS B N 1
ATOM 4611 C CA . LYS B 1 211 ? -3.623 -12.945 11.922 1 90.5 211 LYS B CA 1
ATOM 4612 C C . LYS B 1 211 ? -2.705 -11.734 11.805 1 90.5 211 LYS B C 1
ATOM 4614 O O . LYS B 1 211 ? -2.705 -10.859 12.672 1 90.5 211 LYS B O 1
ATOM 4619 N N . TYR B 1 212 ? -1.97 -11.602 10.719 1 90.88 212 TYR B N 1
ATOM 4620 C CA . TYR B 1 212 ? -1.074 -10.477 10.5 1 90.88 212 TYR B CA 1
ATOM 4621 C C . TYR B 1 212 ? -1.741 -9.406 9.633 1 90.88 212 TYR B C 1
ATOM 4623 O O . TYR B 1 212 ? -1.119 -8.398 9.289 1 90.88 212 TYR B O 1
ATOM 4631 N N . ALA B 1 213 ? -2.996 -9.68 9.305 1 92.81 213 ALA B N 1
ATOM 4632 C CA . ALA B 1 213 ? -3.734 -8.695 8.516 1 92.81 213 ALA B CA 1
ATOM 4633 C C . ALA B 1 213 ? -3.873 -7.375 9.273 1 92.81 213 ALA B C 1
ATOM 4635 O O . ALA B 1 213 ? -3.988 -7.371 10.508 1 92.81 213 ALA B O 1
ATOM 4636 N N . ASN B 1 214 ? -3.791 -6.262 8.625 1 91.94 214 ASN B N 1
ATOM 4637 C CA . ASN B 1 214 ? -4.027 -4.922 9.141 1 91.94 214 ASN B CA 1
ATOM 4638 C C . ASN B 1 214 ? -4.84 -4.074 8.172 1 91.94 214 ASN B C 1
ATOM 4640 O O . ASN B 1 214 ? -5.309 -4.578 7.145 1 91.94 214 ASN B O 1
ATOM 4644 N N . GLU B 1 215 ? -5.039 -2.852 8.445 1 92 215 GLU B N 1
ATOM 4645 C CA . GLU B 1 215 ? -5.941 -2.025 7.652 1 92 215 GLU B CA 1
ATOM 4646 C C . GLU B 1 215 ? -5.395 -1.802 6.246 1 92 215 GLU B C 1
ATOM 4648 O O . GLU B 1 215 ? -6.156 -1.696 5.285 1 92 215 GLU B O 1
ATOM 4653 N N . ILE B 1 216 ? -4.098 -1.771 6.141 1 92.94 216 ILE B N 1
ATOM 4654 C CA . ILE B 1 216 ? -3.48 -1.542 4.836 1 92.94 216 ILE B CA 1
ATOM 4655 C C . ILE B 1 216 ? -3.633 -2.789 3.967 1 92.94 216 ILE B C 1
ATOM 4657 O O . ILE B 1 216 ? -4.133 -2.711 2.842 1 92.94 216 ILE B O 1
ATOM 4661 N N . THR B 1 217 ? -3.264 -3.977 4.523 1 94.81 217 THR B N 1
ATOM 4662 C CA . THR B 1 217 ? -3.348 -5.219 3.758 1 94.81 217 THR B CA 1
ATOM 4663 C C . THR B 1 217 ? -4.801 -5.574 3.467 1 94.81 217 THR B C 1
ATOM 4665 O O . THR B 1 217 ? -5.129 -6.016 2.361 1 94.81 217 THR B O 1
ATOM 4668 N N . SER B 1 218 ? -5.684 -5.305 4.438 1 94.94 218 SER B N 1
ATOM 4669 C CA . SER B 1 218 ? -7.094 -5.617 4.238 1 94.94 218 SER B CA 1
ATOM 4670 C C . SER B 1 218 ? -7.711 -4.734 3.16 1 94.94 218 SER B C 1
ATOM 4672 O O . SER B 1 218 ? -8.523 -5.195 2.359 1 94.94 218 SER B O 1
ATOM 4674 N N . SER B 1 219 ? -7.285 -3.488 3.127 1 95.25 219 SER B N 1
ATOM 4675 C CA . SER B 1 219 ? -7.863 -2.57 2.15 1 95.25 219 SER B CA 1
ATOM 4676 C C . SER B 1 219 ? -7.504 -2.98 0.727 1 95.25 219 SER B C 1
ATOM 4678 O O . SER B 1 219 ? -8.359 -2.979 -0.16 1 95.25 219 SER B O 1
ATOM 4680 N N . THR B 1 220 ? -6.281 -3.35 0.51 1 96.62 220 THR B N 1
ATOM 4681 C CA . THR B 1 220 ? -5.863 -3.74 -0.832 1 96.62 220 THR B CA 1
ATOM 4682 C C . THR B 1 220 ? -6.445 -5.098 -1.207 1 96.62 220 THR B C 1
ATOM 4684 O O . THR B 1 220 ? -6.863 -5.309 -2.348 1 96.62 220 THR B O 1
ATOM 4687 N N . ALA B 1 221 ? -6.516 -6.004 -0.243 1 97.75 221 ALA B N 1
ATOM 4688 C CA . ALA B 1 221 ? -7.105 -7.316 -0.502 1 97.75 221 ALA B CA 1
ATOM 4689 C C . ALA B 1 221 ? -8.586 -7.191 -0.836 1 97.75 221 ALA B C 1
ATOM 4691 O O . ALA B 1 221 ? -9.078 -7.855 -1.752 1 97.75 221 ALA B O 1
ATOM 4692 N N . LEU B 1 222 ? -9.297 -6.355 -0.104 1 97.38 222 LEU B N 1
ATOM 4693 C CA . LEU B 1 222 ? -10.719 -6.148 -0.36 1 97.38 222 LEU B CA 1
ATOM 4694 C C . LEU B 1 222 ? -10.938 -5.539 -1.74 1 97.38 222 LEU B C 1
ATOM 4696 O O . LEU B 1 222 ? -11.875 -5.926 -2.451 1 97.38 222 LEU B O 1
ATOM 4700 N N . ARG B 1 223 ? -10.086 -4.617 -2.105 1 96.81 223 ARG B N 1
ATOM 4701 C CA . ARG B 1 223 ? -10.195 -4.031 -3.438 1 96.81 223 ARG B CA 1
ATOM 4702 C C . ARG B 1 223 ? -9.938 -5.078 -4.52 1 96.81 223 ARG B C 1
ATOM 4704 O O . ARG B 1 223 ? -10.586 -5.062 -5.566 1 96.81 223 ARG B O 1
ATOM 4711 N N . ALA B 1 224 ? -8.984 -5.953 -4.289 1 97.25 224 ALA B N 1
ATOM 4712 C CA . ALA B 1 224 ? -8.727 -7.043 -5.23 1 97.25 224 ALA B CA 1
ATOM 4713 C C . ALA B 1 224 ? -9.977 -7.898 -5.43 1 97.25 224 ALA B C 1
ATOM 4715 O O . ALA B 1 224 ? -10.336 -8.219 -6.566 1 97.25 224 ALA B O 1
ATOM 4716 N N . ILE B 1 225 ? -10.648 -8.227 -4.34 1 97.94 225 ILE B N 1
ATOM 4717 C CA . ILE B 1 225 ? -11.859 -9.031 -4.398 1 97.94 225 ILE B CA 1
ATOM 4718 C C . ILE B 1 225 ? -12.922 -8.297 -5.219 1 97.94 225 ILE B C 1
ATOM 4720 O O . ILE B 1 225 ? -13.555 -8.891 -6.09 1 97.94 225 ILE B O 1
ATOM 4724 N N . GLU B 1 226 ? -13.047 -7.047 -4.969 1 96.19 226 GLU B N 1
ATOM 4725 C CA . GLU B 1 226 ? -14.039 -6.238 -5.684 1 96.19 226 GLU B CA 1
ATOM 4726 C C . GLU B 1 226 ? -13.758 -6.23 -7.184 1 96.19 226 GLU B C 1
ATOM 4728 O O . GLU B 1 226 ? -14.672 -6.406 -7.992 1 96.19 226 GLU B O 1
ATOM 4733 N N . LEU B 1 227 ? -12.523 -6.004 -7.551 1 95.38 227 LEU B N 1
ATOM 4734 C CA . LEU B 1 227 ? -12.141 -5.938 -8.961 1 95.38 227 LEU B CA 1
ATOM 4735 C C . LEU B 1 227 ? -12.414 -7.262 -9.656 1 95.38 227 LEU B C 1
ATOM 4737 O O . LEU B 1 227 ? -12.938 -7.285 -10.773 1 95.38 227 LEU B O 1
ATOM 4741 N N . ILE B 1 228 ? -12.055 -8.367 -9 1 96.69 228 ILE B N 1
ATOM 4742 C CA . ILE B 1 228 ? -12.273 -9.672 -9.609 1 96.69 228 ILE B CA 1
ATOM 4743 C C . ILE B 1 228 ? -13.773 -9.93 -9.758 1 96.69 228 ILE B C 1
ATOM 4745 O O . ILE B 1 228 ? -14.234 -10.32 -10.836 1 96.69 228 ILE B O 1
ATOM 4749 N N . SER B 1 229 ? -14.477 -9.719 -8.688 1 96.56 229 SER B N 1
ATOM 4750 C CA . SER B 1 229 ? -15.914 -10 -8.688 1 96.56 229 SER B CA 1
ATOM 4751 C C . SER B 1 229 ? -16.625 -9.227 -9.789 1 96.56 229 SER B C 1
ATOM 4753 O O . SER B 1 229 ? -17.531 -9.75 -10.438 1 96.56 229 SER B O 1
ATOM 4755 N N . LYS B 1 230 ? -16.234 -8.039 -10.078 1 94.12 230 LYS B N 1
ATOM 4756 C CA . LYS B 1 230 ? -16.922 -7.156 -11.008 1 94.12 230 LYS B CA 1
ATOM 4757 C C . LYS B 1 230 ? -16.484 -7.41 -12.445 1 94.12 230 LYS B C 1
ATOM 4759 O O . LYS B 1 230 ? -17.203 -7.062 -13.391 1 94.12 230 LYS B O 1
ATOM 4764 N N . ASN B 1 231 ? -15.305 -8.078 -12.609 1 94.88 231 ASN B N 1
ATOM 4765 C CA . ASN B 1 231 ? -14.75 -8.023 -13.961 1 94.88 231 ASN B CA 1
ATOM 4766 C C . ASN B 1 231 ? -14.469 -9.422 -14.508 1 94.88 231 ASN B C 1
ATOM 4768 O O . ASN B 1 231 ? -14.281 -9.594 -15.711 1 94.88 231 ASN B O 1
ATOM 4772 N N . ILE B 1 232 ? -14.43 -10.43 -13.672 1 96.19 232 ILE B N 1
ATOM 4773 C CA . ILE B 1 232 ? -13.93 -11.727 -14.102 1 96.19 232 ILE B CA 1
ATOM 4774 C C . ILE B 1 232 ? -14.859 -12.312 -15.164 1 96.19 232 ILE B C 1
ATOM 4776 O O . ILE B 1 232 ? -14.398 -12.859 -16.172 1 96.19 232 ILE B O 1
ATOM 4780 N N . VAL B 1 233 ? -16.172 -12.211 -15.023 1 96.12 233 VAL B N 1
ATOM 4781 C CA . VAL B 1 233 ? -17.125 -12.742 -15.992 1 96.12 233 VAL B CA 1
ATOM 4782 C C . VAL B 1 233 ? -17 -11.992 -17.312 1 96.12 233 VAL B C 1
ATOM 4784 O O . VAL B 1 233 ? -16.906 -12.602 -18.375 1 96.12 233 VAL B O 1
ATOM 4787 N N . THR B 1 234 ? -16.922 -10.664 -17.234 1 94.75 234 THR B N 1
ATOM 4788 C CA . THR B 1 234 ? -16.781 -9.836 -18.422 1 94.75 234 THR B CA 1
ATOM 4789 C C . THR B 1 234 ? -15.461 -10.148 -19.125 1 94.75 234 THR B C 1
ATOM 4791 O O . THR B 1 234 ? -15.414 -10.172 -20.359 1 94.75 234 THR B O 1
ATOM 4794 N N . SER B 1 235 ? -14.391 -10.391 -18.359 1 92.5 235 SER B N 1
ATOM 4795 C CA . SER B 1 235 ? -13.086 -10.688 -18.953 1 92.5 235 SER B CA 1
ATOM 4796 C C . SER B 1 235 ? -13.117 -11.992 -19.734 1 92.5 235 SER B C 1
ATOM 4798 O O . SER B 1 235 ? -12.367 -12.164 -20.688 1 92.5 235 SER B O 1
ATOM 4800 N N . ILE B 1 236 ? -13.961 -12.875 -19.391 1 93.19 236 ILE B N 1
ATOM 4801 C CA . ILE B 1 236 ? -14.078 -14.18 -20.031 1 93.19 236 ILE B CA 1
ATOM 4802 C C . ILE B 1 236 ? -15.016 -14.078 -21.234 1 93.19 236 ILE B C 1
ATOM 4804 O O . ILE B 1 236 ? -14.719 -14.586 -22.312 1 93.19 236 ILE B O 1
ATOM 4808 N N . ARG B 1 237 ? -16.094 -13.344 -21.125 1 93.69 237 ARG B N 1
ATOM 4809 C CA . ARG B 1 237 ? -17.109 -13.227 -22.156 1 93.69 237 ARG B CA 1
ATOM 4810 C C . ARG B 1 237 ? -16.656 -12.281 -23.266 1 93.69 237 ARG B C 1
ATOM 4812 O O . ARG B 1 237 ? -17.062 -12.43 -24.422 1 93.69 237 ARG B O 1
ATOM 4819 N N . GLU B 1 238 ? -15.867 -11.305 -22.859 1 92.81 238 GLU B N 1
ATOM 4820 C CA . GLU B 1 238 ? -15.328 -10.32 -23.797 1 92.81 238 GLU B CA 1
ATOM 4821 C C . GLU B 1 238 ? -13.805 -10.312 -23.781 1 92.81 238 GLU B C 1
ATOM 4823 O O . GLU B 1 238 ? -13.195 -9.352 -23.297 1 92.81 238 GLU B O 1
ATOM 4828 N N . PRO B 1 239 ? -13.227 -11.234 -24.453 1 86 239 PRO B N 1
ATOM 4829 C CA . PRO B 1 239 ? -11.773 -11.414 -24.359 1 86 239 PRO B CA 1
ATOM 4830 C C . PRO B 1 239 ? -10.992 -10.211 -24.875 1 86 239 PRO B C 1
ATOM 4832 O O . PRO B 1 239 ? -9.797 -10.078 -24.578 1 86 239 PRO B O 1
ATOM 4835 N N . ARG B 1 240 ? -11.625 -9.305 -25.656 1 86.69 240 ARG B N 1
ATOM 4836 C CA . ARG B 1 240 ? -10.938 -8.133 -26.203 1 86.69 240 ARG B CA 1
ATOM 4837 C C . ARG B 1 240 ? -11.156 -6.914 -25.312 1 86.69 240 ARG B C 1
ATOM 4839 O O . ARG B 1 240 ? -10.648 -5.828 -25.594 1 86.69 240 ARG B O 1
ATOM 4846 N N . ASN B 1 241 ? -11.867 -7.156 -24.156 1 89.06 241 ASN B N 1
ATOM 4847 C CA . ASN B 1 241 ? -12.102 -6.066 -23.219 1 89.06 241 ASN B CA 1
ATOM 4848 C C . ASN B 1 241 ? -10.891 -5.82 -22.328 1 89.06 241 ASN B C 1
ATOM 4850 O O . ASN B 1 241 ? -10.766 -6.418 -21.266 1 89.06 241 ASN B O 1
ATOM 4854 N N . LEU B 1 242 ? -10.109 -4.879 -22.688 1 85.06 242 LEU B N 1
ATOM 4855 C CA . LEU B 1 242 ? -8.852 -4.613 -22 1 85.06 242 LEU B CA 1
ATOM 4856 C C . LEU B 1 242 ? -9.102 -4.094 -20.578 1 85.06 242 LEU B C 1
ATOM 4858 O O . LEU B 1 242 ? -8.328 -4.379 -19.672 1 85.06 242 LEU B O 1
ATOM 4862 N N . GLY B 1 243 ? -10.18 -3.324 -20.453 1 87.12 243 GLY B N 1
ATOM 4863 C CA . GLY B 1 243 ? -10.523 -2.824 -19.141 1 87.12 243 GLY B CA 1
ATOM 4864 C C . GLY B 1 243 ? -10.742 -3.93 -18.125 1 87.12 243 GLY B C 1
ATOM 4865 O O . GLY B 1 243 ? -10.211 -3.875 -17.016 1 87.12 243 GLY B O 1
ATOM 4866 N N . ALA B 1 244 ? -11.5 -4.941 -18.562 1 90.12 244 ALA B N 1
ATOM 4867 C CA . ALA B 1 244 ? -11.781 -6.078 -17.688 1 90.12 244 ALA B CA 1
ATOM 4868 C C . ALA B 1 244 ? -10.516 -6.879 -17.406 1 90.12 244 ALA B C 1
ATOM 4870 O O . ALA B 1 244 ? -10.289 -7.305 -16.266 1 90.12 244 ALA B O 1
ATOM 4871 N N . LYS B 1 245 ? -9.734 -7.051 -18.375 1 86.94 245 LYS B N 1
ATOM 4872 C CA . LYS B 1 245 ? -8.5 -7.801 -18.219 1 86.94 245 LYS B CA 1
ATOM 4873 C C . LYS B 1 245 ? -7.52 -7.059 -17.312 1 86.94 245 LYS B C 1
ATOM 4875 O O . LYS B 1 245 ? -6.859 -7.668 -16.469 1 86.94 245 LYS B O 1
ATOM 4880 N N . ASN B 1 246 ? -7.469 -5.77 -17.469 1 87.62 246 ASN B N 1
ATOM 4881 C CA . ASN B 1 246 ? -6.613 -4.926 -16.641 1 87.62 246 ASN B CA 1
ATOM 4882 C C . ASN B 1 246 ? -7.008 -5 -15.164 1 87.62 246 ASN B C 1
ATOM 4884 O O . ASN B 1 246 ? -6.152 -4.934 -14.281 1 87.62 246 ASN B O 1
ATOM 4888 N N . SER B 1 247 ? -8.242 -5.137 -14.969 1 91 247 SER B N 1
ATOM 4889 C CA . SER B 1 247 ? -8.734 -5.215 -13.602 1 91 247 SER B CA 1
ATOM 4890 C C . SER B 1 247 ? -8.242 -6.48 -12.906 1 91 247 SER B C 1
ATOM 4892 O O . SER B 1 247 ? -7.957 -6.469 -11.711 1 91 247 SER B O 1
ATOM 4894 N N . ILE B 1 248 ? -8.141 -7.508 -13.703 1 91.75 248 ILE B N 1
ATOM 4895 C CA . ILE B 1 248 ? -7.652 -8.766 -13.148 1 91.75 248 ILE B CA 1
ATOM 4896 C C . ILE B 1 248 ? -6.18 -8.617 -12.766 1 91.75 248 ILE B C 1
ATOM 4898 O O . ILE B 1 248 ? -5.77 -9.055 -11.688 1 91.75 248 ILE B O 1
ATOM 4902 N N . TYR B 1 249 ? -5.488 -7.977 -13.602 1 91.69 249 TYR B N 1
ATOM 4903 C CA . TYR B 1 249 ? -4.07 -7.77 -13.328 1 91.69 249 TYR B CA 1
ATOM 4904 C C . TYR B 1 249 ? -3.873 -6.836 -12.141 1 91.69 249 TYR B C 1
ATOM 4906 O O . TYR B 1 249 ? -3.027 -7.09 -11.281 1 91.69 249 TYR B O 1
ATOM 4914 N N . ALA B 1 250 ? -4.648 -5.809 -12.086 1 92 250 ALA B N 1
ATOM 4915 C CA . ALA B 1 250 ? -4.598 -4.895 -10.945 1 92 250 ALA B CA 1
ATOM 4916 C C . ALA B 1 250 ? -4.902 -5.621 -9.641 1 92 250 ALA B C 1
ATOM 4918 O O . ALA B 1 250 ? -4.262 -5.371 -8.617 1 92 250 ALA B O 1
ATOM 4919 N N . ALA B 1 251 ? -5.852 -6.512 -9.742 1 95.19 251 ALA B N 1
ATOM 4920 C CA . ALA B 1 251 ? -6.219 -7.293 -8.562 1 95.19 251 ALA B CA 1
ATOM 4921 C C . ALA B 1 251 ? -5.051 -8.148 -8.094 1 95.19 251 ALA B C 1
ATOM 4923 O O . ALA B 1 251 ? -4.848 -8.32 -6.887 1 95.19 251 ALA B O 1
ATOM 4924 N N . SER B 1 252 ? -4.34 -8.664 -9.016 1 95.31 252 SER B N 1
ATOM 4925 C CA . SER B 1 252 ? -3.174 -9.469 -8.664 1 95.31 252 SER B CA 1
ATOM 4926 C C . SER B 1 252 ? -2.137 -8.648 -7.914 1 95.31 252 SER B C 1
ATOM 4928 O O . SER B 1 252 ? -1.598 -9.094 -6.898 1 95.31 252 SER B O 1
ATOM 4930 N N . LEU B 1 253 ? -1.892 -7.473 -8.375 1 94.38 253 LEU B N 1
ATOM 4931 C CA . LEU B 1 253 ? -0.928 -6.586 -7.727 1 94.38 253 LEU B CA 1
ATOM 4932 C C . LEU B 1 253 ? -1.405 -6.188 -6.336 1 94.38 253 LEU B C 1
ATOM 4934 O O . LEU B 1 253 ? -0.617 -6.16 -5.387 1 94.38 253 LEU B O 1
ATOM 4938 N N . LEU B 1 254 ? -2.691 -5.926 -6.23 1 96.38 254 LEU B N 1
ATOM 4939 C CA . LEU B 1 254 ? -3.281 -5.578 -4.941 1 96.38 254 LEU B CA 1
ATOM 4940 C C . LEU B 1 254 ? -3.148 -6.734 -3.955 1 96.38 254 LEU B C 1
ATOM 4942 O O . LEU B 1 254 ? -2.781 -6.523 -2.795 1 96.38 254 LEU B O 1
ATOM 4946 N N . ALA B 1 255 ? -3.422 -7.914 -4.43 1 96.81 255 ALA B N 1
ATOM 4947 C CA . ALA B 1 255 ? -3.26 -9.094 -3.588 1 96.81 255 ALA B CA 1
ATOM 4948 C C . ALA B 1 255 ? -1.802 -9.281 -3.178 1 96.81 255 ALA B C 1
ATOM 4950 O O . ALA B 1 255 ? -1.517 -9.734 -2.066 1 96.81 255 ALA B O 1
ATOM 4951 N N . GLY B 1 256 ? -0.949 -8.984 -4.098 1 95.94 256 GLY B N 1
ATOM 4952 C CA . GLY B 1 256 ? 0.473 -9.062 -3.805 1 95.94 256 GLY B CA 1
ATOM 4953 C C . GLY B 1 256 ? 0.911 -8.117 -2.701 1 95.94 256 GLY B C 1
ATOM 4954 O O . GLY B 1 256 ? 1.676 -8.508 -1.814 1 95.94 256 GLY B O 1
ATOM 4955 N N . ILE B 1 257 ? 0.397 -6.91 -2.717 1 95.56 257 ILE B N 1
ATOM 4956 C CA . ILE B 1 257 ? 0.684 -5.938 -1.666 1 95.56 257 ILE B CA 1
ATOM 4957 C C . ILE B 1 257 ? 0.154 -6.453 -0.33 1 95.56 257 ILE B C 1
ATOM 4959 O O . ILE B 1 257 ? 0.85 -6.391 0.687 1 95.56 257 ILE B O 1
ATOM 4963 N N . ALA B 1 258 ? -0.99 -7.012 -0.323 1 96.25 258 ALA B N 1
ATOM 4964 C CA . ALA B 1 258 ? -1.613 -7.516 0.898 1 96.25 258 ALA B CA 1
ATOM 4965 C C . ALA B 1 258 ? -0.814 -8.672 1.483 1 96.25 258 ALA B C 1
ATOM 4967 O O . ALA B 1 258 ? -0.451 -8.656 2.662 1 96.25 258 ALA B O 1
ATOM 4968 N N . GLN B 1 259 ? -0.469 -9.609 0.668 1 94.81 259 GLN B N 1
ATOM 4969 C CA . GLN B 1 259 ? 0.151 -10.836 1.172 1 94.81 259 GLN B CA 1
ATOM 4970 C C . GLN B 1 259 ? 1.614 -10.602 1.534 1 94.81 259 GLN B C 1
ATOM 4972 O O . GLN B 1 259 ? 2.229 -11.414 2.223 1 94.81 259 GLN B O 1
ATOM 4977 N N . SER B 1 260 ? 2.168 -9.492 1.051 1 92.81 260 SER B N 1
ATOM 4978 C CA . SER B 1 260 ? 3.561 -9.195 1.368 1 92.81 260 SER B CA 1
ATOM 4979 C C . SER B 1 260 ? 3.766 -9.055 2.873 1 92.81 260 SER B C 1
ATOM 4981 O O . SER B 1 260 ? 4.863 -9.297 3.381 1 92.81 260 SER B O 1
ATOM 4983 N N . THR B 1 261 ? 2.688 -8.719 3.574 1 91.69 261 THR B N 1
ATOM 4984 C CA . THR B 1 261 ? 2.756 -8.547 5.02 1 91.69 261 THR B CA 1
ATOM 4985 C C . THR B 1 261 ? 1.877 -9.57 5.73 1 91.69 261 THR B C 1
ATOM 4987 O O . THR B 1 261 ? 2.277 -10.133 6.75 1 91.69 261 THR B O 1
ATOM 4990 N N . SER B 1 262 ? 0.754 -9.859 5.195 1 92.75 262 SER B N 1
ATOM 4991 C CA . SER B 1 262 ? -0.206 -10.711 5.887 1 92.75 262 SER B CA 1
ATOM 4992 C C . SER B 1 262 ? 0.023 -12.18 5.555 1 92.75 262 SER B C 1
ATOM 4994 O O . SER B 1 262 ? -0.459 -13.062 6.262 1 92.75 262 SER B O 1
ATOM 4996 N N . SER B 1 263 ? 0.647 -12.469 4.41 1 92 263 SER B N 1
ATOM 4997 C CA . SER B 1 263 ? 0.943 -13.836 3.994 1 92 263 SER B CA 1
ATOM 4998 C C . SER B 1 263 ? -0.29 -14.516 3.406 1 92 263 SER B C 1
ATOM 5000 O O . SER B 1 263 ? -1.411 -14.031 3.576 1 92 263 SER B O 1
ATOM 5002 N N . LEU B 1 264 ? -0.007 -15.555 2.678 1 94.5 264 LEU B N 1
ATOM 5003 C CA . LEU B 1 264 ? -1.077 -16.469 2.295 1 94.5 264 LEU B CA 1
ATOM 5004 C C . LEU B 1 264 ? -1.474 -17.359 3.467 1 94.5 264 LEU B C 1
ATOM 5006 O O . LEU B 1 264 ? -1.041 -17.141 4.602 1 94.5 264 LEU B O 1
ATOM 5010 N N . GLY B 1 265 ? -2.428 -18.328 3.232 1 94.94 265 GLY B N 1
ATOM 5011 C CA . GLY B 1 265 ? -2.949 -19.062 4.379 1 94.94 265 GLY B CA 1
ATOM 5012 C C . GLY B 1 265 ? -3.369 -20.484 4.043 1 94.94 265 GLY B C 1
ATOM 5013 O O . GLY B 1 265 ? -2.652 -21.188 3.344 1 94.94 265 GLY B O 1
ATOM 5014 N N . LEU B 1 266 ? -4.457 -20.844 4.617 1 96.06 266 LEU B N 1
ATOM 5015 C CA . LEU B 1 266 ? -4.918 -22.234 4.602 1 96.06 266 LEU B CA 1
ATOM 5016 C C . LEU B 1 266 ? -5.238 -22.688 3.182 1 96.06 266 LEU B C 1
ATOM 5018 O O . LEU B 1 266 ? -4.891 -23.797 2.783 1 96.06 266 LEU B O 1
ATOM 5022 N N . CYS B 1 267 ? -5.895 -21.875 2.439 1 96.81 267 CYS B N 1
ATOM 5023 C CA . CYS B 1 267 ? -6.258 -22.266 1.083 1 96.81 267 CYS B CA 1
ATOM 5024 C C . CYS B 1 267 ? -5.02 -22.547 0.241 1 96.81 267 CYS B C 1
ATOM 5026 O O . CYS B 1 267 ? -4.957 -23.547 -0.467 1 96.81 267 CYS B O 1
ATOM 5028 N N . TYR B 1 268 ? -4.086 -21.656 0.311 1 96.38 268 TYR B N 1
ATOM 5029 C CA . TYR B 1 268 ? -2.861 -21.859 -0.457 1 96.38 268 TYR B CA 1
ATOM 5030 C C . TYR B 1 268 ? -2.115 -23.094 0.007 1 96.38 268 TYR B C 1
ATOM 5032 O O . TYR B 1 268 ? -1.621 -23.875 -0.813 1 96.38 268 TYR B O 1
ATOM 5040 N N . ALA B 1 269 ? -1.99 -23.281 1.289 1 95.69 269 ALA B N 1
ATOM 5041 C CA . ALA B 1 269 ? -1.291 -24.438 1.839 1 95.69 269 ALA B CA 1
ATOM 5042 C C . ALA B 1 269 ? -1.909 -25.734 1.338 1 95.69 269 ALA B C 1
ATOM 5044 O O . ALA B 1 269 ? -1.195 -26.641 0.908 1 95.69 269 ALA B O 1
ATOM 5045 N N . LEU B 1 270 ? -3.207 -25.828 1.382 1 97.12 270 LEU B N 1
ATOM 5046 C CA . LEU B 1 270 ? -3.908 -27.016 0.911 1 97.12 270 LEU B CA 1
ATOM 5047 C C . LEU B 1 270 ? -3.711 -27.203 -0.59 1 97.12 270 LEU B C 1
ATOM 5049 O O . LEU B 1 270 ? -3.506 -28.328 -1.057 1 97.12 270 LEU B O 1
ATOM 5053 N N . SER B 1 271 ? -3.775 -26.109 -1.27 1 96.12 271 SER B N 1
ATOM 5054 C CA . SER B 1 271 ? -3.639 -26.172 -2.721 1 96.12 271 SER B CA 1
ATOM 5055 C C . SER B 1 271 ? -2.232 -26.594 -3.127 1 96.12 271 SER B C 1
ATOM 5057 O O . SER B 1 271 ? -2.064 -27.406 -4.039 1 96.12 271 SER B O 1
ATOM 5059 N N . LEU B 1 272 ? -1.3 -26.031 -2.453 1 94.62 272 LEU B N 1
ATOM 5060 C CA . LEU B 1 272 ? 0.087 -26.391 -2.732 1 94.62 272 LEU B CA 1
ATOM 5061 C C . LEU B 1 272 ? 0.333 -27.875 -2.465 1 94.62 272 LEU B C 1
ATOM 5063 O O . LEU B 1 272 ? 0.994 -28.547 -3.256 1 94.62 272 LEU B O 1
ATOM 5067 N N . SER B 1 273 ? -0.108 -28.328 -1.366 1 95.56 273 SER B N 1
ATOM 5068 C CA . SER B 1 273 ? 0.026 -29.734 -1.025 1 95.56 273 SER B CA 1
ATOM 5069 C C . SER B 1 273 ? -0.669 -30.625 -2.053 1 95.56 273 SER B C 1
ATOM 5071 O O . SER B 1 273 ? -0.12 -31.641 -2.477 1 95.56 273 SER B O 1
ATOM 5073 N N . THR B 1 274 ? -1.849 -30.25 -2.434 1 96.12 274 THR B N 1
ATOM 5074 C CA . THR B 1 274 ? -2.59 -31 -3.443 1 96.12 274 THR B CA 1
ATOM 5075 C C . THR B 1 274 ? -1.812 -31.047 -4.754 1 96.12 274 THR B C 1
ATOM 5077 O O . THR B 1 274 ? -1.7 -32.125 -5.371 1 96.12 274 THR B O 1
ATOM 5080 N N . THR B 1 275 ? -1.317 -29.906 -5.145 1 93 275 THR B N 1
ATOM 5081 C CA . THR B 1 275 ? -0.542 -29.828 -6.379 1 93 275 THR B CA 1
ATOM 5082 C C . THR B 1 275 ? 0.701 -30.719 -6.297 1 93 275 THR B C 1
ATOM 5084 O O . THR B 1 275 ? 1.028 -31.422 -7.25 1 93 275 THR B O 1
ATOM 5087 N N . THR B 1 276 ? 1.357 -30.688 -5.176 1 91.88 276 THR B N 1
ATOM 5088 C CA . THR B 1 276 ? 2.59 -31.453 -4.992 1 91.88 276 THR B CA 1
ATOM 5089 C C . THR B 1 276 ? 2.324 -32.938 -5.086 1 91.88 276 THR B C 1
ATOM 5091 O O . THR B 1 276 ? 3.096 -33.688 -5.707 1 91.88 276 THR B O 1
ATOM 5094 N N . ILE B 1 277 ? 1.236 -33.344 -4.586 1 93.31 277 ILE B N 1
ATOM 5095 C CA . ILE B 1 277 ? 0.953 -34.781 -4.465 1 93.31 277 ILE B CA 1
ATOM 5096 C C . ILE B 1 277 ? 0.283 -35.281 -5.742 1 93.31 277 ILE B C 1
ATOM 5098 O O . ILE B 1 277 ? 0.536 -36.406 -6.18 1 93.31 277 ILE B O 1
ATOM 5102 N N . THR B 1 278 ? -0.565 -34.531 -6.445 1 93.81 278 THR B N 1
ATOM 5103 C CA . THR B 1 278 ? -1.406 -35.062 -7.52 1 93.81 278 THR B CA 1
ATOM 5104 C C . THR B 1 278 ? -1.062 -34.406 -8.852 1 93.81 278 THR B C 1
ATOM 5106 O O . THR B 1 278 ? -1.614 -34.75 -9.891 1 93.81 278 THR B O 1
ATOM 5109 N N . ASN B 1 279 ? -0.249 -33.281 -8.836 1 88.5 279 ASN B N 1
ATOM 5110 C CA . ASN B 1 279 ? 0.154 -32.5 -10.008 1 88.5 279 ASN B CA 1
ATOM 5111 C C . ASN B 1 279 ? -0.983 -31.625 -10.516 1 88.5 279 ASN B C 1
ATOM 5113 O O . ASN B 1 279 ? -0.954 -31.172 -11.664 1 88.5 279 ASN B O 1
ATOM 5117 N N . LEU B 1 280 ? -2.045 -31.578 -9.719 1 92.12 280 LEU B N 1
ATOM 5118 C CA . LEU B 1 280 ? -3.104 -30.641 -10.055 1 92.12 280 LEU B CA 1
ATOM 5119 C C . LEU B 1 280 ? -2.562 -29.203 -10.125 1 92.12 280 LEU B C 1
ATOM 5121 O O . LEU B 1 280 ? -1.764 -28.812 -9.273 1 92.12 280 LEU B O 1
ATOM 5125 N N . ASP B 1 281 ? -2.904 -28.5 -11.141 1 89.25 281 ASP B N 1
ATOM 5126 C CA . ASP B 1 281 ? -2.48 -27.094 -11.266 1 89.25 281 ASP B CA 1
ATOM 5127 C C . ASP B 1 281 ? -2.836 -26.312 -10.008 1 89.25 281 ASP B C 1
ATOM 5129 O O . ASP B 1 281 ? -3.953 -26.406 -9.5 1 89.25 281 ASP B O 1
ATOM 5133 N N . ILE B 1 282 ? -1.965 -25.562 -9.531 1 91.25 282 ILE B N 1
ATOM 5134 C CA . ILE B 1 282 ? -2.129 -24.922 -8.234 1 91.25 282 ILE B CA 1
ATOM 5135 C C . ILE B 1 282 ? -3.281 -23.922 -8.297 1 91.25 282 ILE B C 1
ATOM 5137 O O . ILE B 1 282 ? -4.027 -23.766 -7.328 1 91.25 282 ILE B O 1
ATOM 5141 N N . PHE B 1 283 ? -3.426 -23.188 -9.383 1 91.38 283 PHE B N 1
ATOM 5142 C CA . PHE B 1 283 ? -4.52 -22.234 -9.492 1 91.38 283 PHE B CA 1
ATOM 5143 C C . PHE B 1 283 ? -5.867 -22.938 -9.5 1 91.38 283 PHE B C 1
ATOM 5145 O O . PHE B 1 283 ? -6.84 -22.453 -8.922 1 91.38 283 PHE B O 1
ATOM 5152 N N . GLN B 1 284 ? -5.875 -24.094 -10.125 1 91.25 284 GLN B N 1
ATOM 5153 C CA . GLN B 1 284 ? -7.078 -24.906 -10.125 1 91.25 284 GLN B CA 1
ATOM 5154 C C . GLN B 1 284 ? -7.387 -25.422 -8.719 1 91.25 284 GLN B C 1
ATOM 5156 O O . GLN B 1 284 ? -8.547 -25.422 -8.297 1 91.25 284 GLN B O 1
ATOM 5161 N N . ALA B 1 285 ? -6.371 -25.859 -8.07 1 94.25 285 ALA B N 1
ATOM 5162 C CA . ALA B 1 285 ? -6.547 -26.344 -6.707 1 94.25 285 ALA B CA 1
ATOM 5163 C C . ALA B 1 285 ? -7.109 -25.25 -5.801 1 94.25 285 ALA B C 1
ATOM 5165 O O . ALA B 1 285 ? -8.031 -25.5 -5.023 1 94.25 285 ALA B O 1
ATOM 5166 N N . MET B 1 286 ? -6.59 -24.078 -5.918 1 94.81 286 MET B N 1
ATOM 5167 C CA . MET B 1 286 ? -7.062 -22.953 -5.125 1 94.81 286 MET B CA 1
ATOM 5168 C C . MET B 1 286 ? -8.523 -22.641 -5.43 1 94.81 286 MET B C 1
ATOM 5170 O O . MET B 1 286 ? -9.305 -22.344 -4.523 1 94.81 286 MET B O 1
ATOM 5174 N N . SER B 1 287 ? -8.812 -22.703 -6.684 1 92.25 287 SER B N 1
ATOM 5175 C CA . SER B 1 287 ? -10.18 -22.422 -7.117 1 92.25 287 SER B CA 1
ATOM 5176 C C . SER B 1 287 ? -11.164 -23.406 -6.496 1 92.25 287 SER B C 1
ATOM 5178 O O . SER B 1 287 ? -12.273 -23.031 -6.117 1 92.25 287 SER B O 1
ATOM 5180 N N . ILE B 1 288 ? -10.781 -24.625 -6.402 1 93.62 288 ILE B N 1
ATOM 5181 C CA . ILE B 1 288 ? -11.664 -25.672 -5.891 1 93.62 288 ILE B CA 1
ATOM 5182 C C . ILE B 1 288 ? -11.789 -25.547 -4.371 1 93.62 288 ILE B C 1
ATOM 5184 O O . ILE B 1 288 ? -12.875 -25.703 -3.814 1 93.62 288 ILE B O 1
ATOM 5188 N N . LEU B 1 289 ? -10.766 -25.188 -3.713 1 96.31 289 LEU B N 1
ATOM 5189 C CA . LEU B 1 289 ? -10.695 -25.344 -2.266 1 96.31 289 LEU B CA 1
ATOM 5190 C C . LEU B 1 289 ? -11.203 -24.109 -1.551 1 96.31 289 LEU B C 1
ATOM 5192 O O . LEU B 1 289 ? -11.562 -24.156 -0.374 1 96.31 289 LEU B O 1
ATOM 5196 N N . LEU B 1 290 ? -11.242 -22.938 -2.207 1 96.56 290 LEU B N 1
ATOM 5197 C CA . LEU B 1 290 ? -11.508 -21.656 -1.576 1 96.56 290 LEU B CA 1
ATOM 5198 C C . LEU B 1 290 ? -12.828 -21.672 -0.816 1 96.56 290 LEU B C 1
ATOM 5200 O O . LEU B 1 290 ? -12.867 -21.375 0.38 1 96.56 290 LEU B O 1
ATOM 5204 N N . PRO B 1 291 ? -13.953 -22.109 -1.454 1 95.94 291 PRO B N 1
ATOM 5205 C CA . PRO B 1 291 ? -15.219 -22.047 -0.722 1 95.94 291 PRO B CA 1
ATOM 5206 C C . PRO B 1 291 ? -15.234 -22.969 0.499 1 95.94 291 PRO B C 1
ATOM 5208 O O . PRO B 1 291 ? -15.859 -22.641 1.512 1 95.94 291 PRO B O 1
ATOM 5211 N N . HIS B 1 292 ? -14.539 -24.078 0.428 1 95.44 292 HIS B N 1
ATOM 5212 C CA . HIS B 1 292 ? -14.5 -25.031 1.531 1 95.44 292 HIS B CA 1
ATOM 5213 C C . HIS B 1 292 ? -13.664 -24.484 2.691 1 95.44 292 HIS B C 1
ATOM 5215 O O . HIS B 1 292 ? -14.031 -24.672 3.857 1 95.44 292 HIS B O 1
ATOM 5221 N N . VAL B 1 293 ? -12.594 -23.891 2.352 1 95.44 293 VAL B N 1
ATOM 5222 C CA . VAL B 1 293 ? -11.758 -23.266 3.369 1 95.44 293 VAL B CA 1
ATOM 5223 C C . VAL B 1 293 ? -12.523 -22.125 4.035 1 95.44 293 VAL B C 1
ATOM 5225 O O . VAL B 1 293 ? -12.461 -21.953 5.258 1 95.44 293 VAL B O 1
ATOM 5228 N N . MET B 1 294 ? -13.242 -21.344 3.242 1 96.06 294 MET B N 1
ATOM 5229 C CA . MET B 1 294 ? -14.031 -20.234 3.775 1 96.06 294 MET B CA 1
ATOM 5230 C C . MET B 1 294 ? -15.117 -20.734 4.715 1 96.06 294 MET B C 1
ATOM 5232 O O . MET B 1 294 ? -15.359 -20.156 5.773 1 96.06 294 MET B O 1
ATOM 5236 N N . GLU B 1 295 ? -15.719 -21.812 4.297 1 94.38 295 GLU B N 1
ATOM 5237 C CA . GLU B 1 295 ? -16.75 -22.391 5.145 1 94.38 295 GLU B CA 1
ATOM 5238 C C . GLU B 1 295 ? -16.188 -22.844 6.488 1 94.38 295 GLU B C 1
ATOM 5240 O O . GLU B 1 295 ? -16.812 -22.625 7.531 1 94.38 295 GLU B O 1
ATOM 5245 N N . TYR B 1 296 ? -15.094 -23.391 6.41 1 91.25 296 TYR B N 1
ATOM 5246 C CA . TYR B 1 296 ? -14.453 -23.859 7.629 1 91.25 296 TYR B CA 1
ATOM 5247 C C . TYR B 1 296 ? -14.125 -22.703 8.562 1 91.25 296 TYR B C 1
ATOM 5249 O O . TYR B 1 296 ? -14.242 -22.828 9.781 1 91.25 296 TYR B O 1
ATOM 5257 N N . ASN B 1 297 ? -13.664 -21.547 8.008 1 91.75 297 ASN B N 1
ATOM 5258 C CA . ASN B 1 297 ? -13.18 -20.422 8.797 1 91.75 297 ASN B CA 1
ATOM 5259 C C . ASN B 1 297 ? -14.312 -19.453 9.133 1 91.75 297 ASN B C 1
ATOM 5261 O O . ASN B 1 297 ? -14.086 -18.453 9.812 1 91.75 297 ASN B O 1
ATOM 5265 N N . LEU B 1 298 ? -15.531 -19.719 8.742 1 92 298 LEU B N 1
ATOM 5266 C CA . LEU B 1 298 ? -16.641 -18.766 8.758 1 92 298 LEU B CA 1
ATOM 5267 C C . LEU B 1 298 ? -16.922 -18.266 10.172 1 92 298 LEU B C 1
ATOM 5269 O O . LEU B 1 298 ? -17.016 -17.062 10.398 1 92 298 LEU B O 1
ATOM 5273 N N . THR B 1 299 ? -16.906 -19.109 11.164 1 86.62 299 THR B N 1
ATOM 5274 C CA . THR B 1 299 ? -17.312 -18.734 12.516 1 86.62 299 THR B CA 1
ATOM 5275 C C . THR B 1 299 ? -16.188 -18.016 13.25 1 86.62 299 THR B C 1
ATOM 5277 O O . THR B 1 299 ? -16.438 -17.109 14.047 1 86.62 299 THR B O 1
ATOM 5280 N N . SER B 1 300 ? -14.969 -18.359 12.945 1 87 300 SER B N 1
ATOM 5281 C CA . SER B 1 300 ? -13.836 -17.812 13.672 1 87 300 SER B CA 1
ATOM 5282 C C . SER B 1 300 ? -13.461 -16.422 13.148 1 87 300 SER B C 1
ATOM 5284 O O . SER B 1 300 ? -12.734 -15.68 13.805 1 87 300 SER B O 1
ATOM 5286 N N . SER B 1 301 ? -13.992 -16.062 11.984 1 91.44 301 SER B N 1
ATOM 5287 C CA . SER B 1 301 ? -13.586 -14.797 11.375 1 91.44 301 SER B CA 1
ATOM 5288 C C . SER B 1 301 ? -14.797 -14.047 10.812 1 91.44 301 SER B C 1
ATOM 5290 O O . SER B 1 301 ? -14.688 -13.383 9.781 1 91.44 301 SER B O 1
ATOM 5292 N N . ALA B 1 302 ? -15.898 -14.133 11.43 1 91.5 302 ALA B N 1
ATOM 5293 C CA . ALA B 1 302 ? -17.172 -13.625 10.914 1 91.5 302 ALA B CA 1
ATOM 5294 C C . ALA B 1 302 ? -17.078 -12.141 10.586 1 91.5 302 ALA B C 1
ATOM 5296 O O . ALA B 1 302 ? -17.609 -11.688 9.57 1 91.5 302 ALA B O 1
ATOM 5297 N N . GLY B 1 303 ? -16.422 -11.398 11.422 1 91 303 GLY B N 1
ATOM 5298 C CA . GLY B 1 303 ? -16.266 -9.969 11.164 1 91 303 GLY B CA 1
ATOM 5299 C C . GLY B 1 303 ? -15.562 -9.672 9.852 1 91 303 GLY B C 1
ATOM 5300 O O . GLY B 1 303 ? -15.984 -8.805 9.094 1 91 303 GLY B O 1
ATOM 5301 N N . LYS B 1 304 ? -14.516 -10.383 9.602 1 94.31 304 LYS B N 1
ATOM 5302 C CA . LYS B 1 304 ? -13.766 -10.219 8.359 1 94.31 304 LYS B CA 1
ATOM 5303 C C . LYS B 1 304 ? -14.594 -10.641 7.152 1 94.31 304 LYS B C 1
ATOM 5305 O O . LYS B 1 304 ? -14.484 -10.055 6.074 1 94.31 304 LYS B O 1
ATOM 5310 N N . TYR B 1 305 ? -15.461 -11.633 7.371 1 96.5 305 TYR B N 1
ATOM 5311 C CA . TYR B 1 305 ? -16.312 -12.117 6.289 1 96.5 305 TYR B CA 1
ATOM 5312 C C . TYR B 1 305 ? -17.344 -11.062 5.895 1 96.5 305 TYR B C 1
ATOM 5314 O O . TYR B 1 305 ? -17.734 -10.977 4.73 1 96.5 305 TYR B O 1
ATOM 5322 N N . VAL B 1 306 ? -17.781 -10.289 6.812 1 94.31 306 VAL B N 1
ATOM 5323 C CA . VAL B 1 306 ? -18.703 -9.203 6.5 1 94.31 306 VAL B CA 1
ATOM 5324 C C . VAL B 1 306 ? -18.047 -8.25 5.496 1 94.31 306 VAL B C 1
ATOM 5326 O O . VAL B 1 306 ? -18.703 -7.812 4.543 1 94.31 306 VAL B O 1
ATOM 5329 N N . MET B 1 307 ? -16.797 -7.957 5.68 1 93.81 307 MET B N 1
ATOM 5330 C CA . MET B 1 307 ? -16.047 -7.102 4.758 1 93.81 307 MET B CA 1
ATOM 5331 C C . MET B 1 307 ? -15.961 -7.742 3.375 1 93.81 307 MET B C 1
ATOM 5333 O O . MET B 1 307 ? -16.125 -7.062 2.359 1 93.81 307 MET B O 1
ATOM 5337 N N . ILE B 1 308 ? -15.727 -9 3.369 1 97.25 308 ILE B N 1
ATOM 5338 C CA . ILE B 1 308 ? -15.617 -9.734 2.111 1 97.25 308 ILE B CA 1
ATOM 5339 C C . ILE B 1 308 ? -16.969 -9.727 1.391 1 97.25 308 ILE B C 1
ATOM 5341 O O . ILE B 1 308 ? -17.031 -9.508 0.178 1 97.25 308 ILE B O 1
ATOM 5345 N N . ALA B 1 309 ? -18.031 -9.914 2.154 1 96.88 309 ALA B N 1
ATOM 5346 C CA . ALA B 1 309 ? -19.375 -9.891 1.577 1 96.88 309 ALA B CA 1
ATOM 5347 C C . ALA B 1 309 ? -19.672 -8.539 0.917 1 96.88 309 ALA B C 1
ATOM 5349 O O . ALA B 1 309 ? -20.203 -8.492 -0.189 1 96.88 309 ALA B O 1
ATOM 5350 N N . ARG B 1 310 ? -19.281 -7.52 1.559 1 92.94 310 ARG B N 1
ATOM 5351 C CA . ARG B 1 310 ? -19.469 -6.18 1.012 1 92.94 310 ARG B CA 1
ATOM 5352 C C . ARG B 1 310 ? -18.656 -5.992 -0.268 1 92.94 310 ARG B C 1
ATOM 5354 O O . ARG B 1 310 ? -19.156 -5.43 -1.246 1 92.94 310 ARG B O 1
ATOM 5361 N N . ALA B 1 311 ? -17.438 -6.469 -0.231 1 94.56 311 ALA B N 1
ATOM 5362 C CA . ALA B 1 311 ? -16.578 -6.355 -1.397 1 94.56 311 ALA B CA 1
ATOM 5363 C C . ALA B 1 311 ? -17.141 -7.125 -2.586 1 94.56 311 ALA B C 1
ATOM 5365 O O . ALA B 1 311 ? -16.891 -6.77 -3.74 1 94.56 311 ALA B O 1
ATOM 5366 N N . LEU B 1 312 ? -17.922 -8.141 -2.305 1 96 312 LEU B N 1
ATOM 5367 C CA . LEU B 1 312 ? -18.547 -8.953 -3.338 1 96 312 LEU B CA 1
ATOM 5368 C C . LEU B 1 312 ? -19.906 -8.367 -3.74 1 96 312 LEU B C 1
ATOM 5370 O O . LEU B 1 312 ? -20.641 -8.984 -4.504 1 96 312 LEU B O 1
ATOM 5374 N N . ASP B 1 313 ? -20.203 -7.199 -3.158 1 90.62 313 ASP B N 1
ATOM 5375 C CA . ASP B 1 313 ? -21.422 -6.441 -3.443 1 90.62 313 ASP B CA 1
ATOM 5376 C C . ASP B 1 313 ? -22.656 -7.188 -2.951 1 90.62 313 ASP B C 1
ATOM 5378 O O . ASP B 1 313 ? -23.719 -7.098 -3.561 1 90.62 313 ASP B O 1
ATOM 5382 N N . GLU B 1 314 ? -22.469 -8.016 -1.964 1 92.81 314 GLU B N 1
ATOM 5383 C CA . GLU B 1 314 ? -23.625 -8.641 -1.314 1 92.81 314 GLU B CA 1
ATOM 5384 C C . GLU B 1 314 ? -24.328 -7.66 -0.385 1 92.81 314 GLU B C 1
ATOM 5386 O O . GLU B 1 314 ? -23.688 -6.809 0.237 1 92.81 314 GLU B O 1
ATOM 5391 N N . ASP B 1 315 ? -25.609 -7.758 -0.318 1 89.62 315 ASP B N 1
ATOM 5392 C CA . ASP B 1 315 ? -26.375 -6.91 0.596 1 89.62 315 ASP B CA 1
ATOM 5393 C C . ASP B 1 315 ? -26.281 -7.426 2.029 1 89.62 315 ASP B C 1
ATOM 5395 O O . ASP B 1 315 ? -26.828 -8.477 2.355 1 89.62 315 ASP B O 1
ATOM 5399 N N . VAL B 1 316 ? -25.578 -6.691 2.797 1 89.81 316 VAL B N 1
ATOM 5400 C CA . VAL B 1 316 ? -25.391 -7.121 4.18 1 89.81 316 VAL B CA 1
ATOM 5401 C C . VAL B 1 316 ? -26.109 -6.152 5.117 1 89.81 316 VAL B C 1
ATOM 5403 O O . VAL B 1 316 ? -25.766 -6.062 6.301 1 89.81 316 VAL B O 1
ATOM 5406 N N . THR B 1 317 ? -27.062 -5.43 4.594 1 86.94 317 THR B N 1
ATOM 5407 C CA . THR B 1 317 ? -27.781 -4.449 5.391 1 86.94 317 THR B CA 1
ATOM 5408 C C . THR B 1 317 ? -28.797 -5.141 6.293 1 86.94 317 THR B C 1
ATOM 5410 O O . THR B 1 317 ? -29.531 -6.023 5.844 1 86.94 317 THR B O 1
ATOM 5413 N N . ASN B 1 318 ? -28.859 -4.797 7.539 1 90.06 318 ASN B N 1
ATOM 5414 C CA . ASN B 1 318 ? -29.844 -5.223 8.523 1 90.06 318 ASN B CA 1
ATOM 5415 C C . ASN B 1 318 ? -29.844 -6.738 8.703 1 90.06 318 ASN B C 1
ATOM 5417 O O . ASN B 1 318 ? -30.906 -7.355 8.805 1 90.06 318 ASN B O 1
ATOM 5421 N N . ILE B 1 319 ? -28.75 -7.398 8.594 1 92.62 319 ILE B N 1
ATOM 5422 C CA . ILE B 1 319 ? -28.609 -8.82 8.875 1 92.62 319 ILE B CA 1
ATOM 5423 C C . ILE B 1 319 ? -27.5 -9.039 9.906 1 92.62 319 ILE B C 1
ATOM 5425 O O . ILE B 1 319 ? -26.703 -8.133 10.172 1 92.62 319 ILE B O 1
ATOM 5429 N N . SER B 1 320 ? -27.516 -10.203 10.492 1 94.75 320 SER B N 1
ATOM 5430 C CA . SER B 1 320 ? -26.516 -10.516 11.516 1 94.75 320 SER B CA 1
ATOM 5431 C C . SER B 1 320 ? -25.141 -10.727 10.898 1 94.75 320 SER B C 1
ATOM 5433 O O . SER B 1 320 ? -25.016 -10.945 9.695 1 94.75 320 SER B O 1
ATOM 5435 N N . VAL B 1 321 ? -24.125 -10.633 11.742 1 93.69 321 VAL B N 1
ATOM 5436 C CA . VAL B 1 321 ? -22.75 -10.82 11.328 1 93.69 321 VAL B CA 1
ATOM 5437 C C . VAL B 1 321 ? -22.578 -12.211 10.711 1 93.69 321 VAL B C 1
ATOM 5439 O O . VAL B 1 321 ? -21.922 -12.359 9.672 1 93.69 321 VAL B O 1
ATOM 5442 N N . ILE B 1 322 ? -23.234 -13.172 11.328 1 95.12 322 ILE B N 1
ATOM 5443 C CA . ILE B 1 322 ? -23.094 -14.547 10.859 1 95.12 322 ILE B CA 1
ATOM 5444 C C . ILE B 1 322 ? -23.781 -14.711 9.508 1 95.12 322 ILE B C 1
ATOM 5446 O O . ILE B 1 322 ? -23.281 -15.398 8.617 1 95.12 322 ILE B O 1
ATOM 5450 N N . GLU B 1 323 ? -24.922 -14.102 9.312 1 95.94 323 GLU B N 1
ATOM 5451 C CA . GLU B 1 323 ? -25.625 -14.141 8.031 1 95.94 323 GLU B CA 1
ATOM 5452 C C . GLU B 1 323 ? -24.797 -13.477 6.93 1 95.94 323 GLU B C 1
ATOM 5454 O O . GLU B 1 323 ? -24.75 -13.977 5.805 1 95.94 323 GLU B O 1
ATOM 5459 N N . ALA B 1 324 ? -24.203 -12.391 7.293 1 94.44 324 ALA B N 1
ATOM 5460 C CA . ALA B 1 324 ? -23.344 -11.695 6.336 1 94.44 324 ALA B CA 1
ATOM 5461 C C . ALA B 1 324 ? -22.141 -12.547 5.949 1 94.44 324 ALA B C 1
ATOM 5463 O O . ALA B 1 324 ? -21.719 -12.547 4.789 1 94.44 324 ALA B O 1
ATOM 5464 N N . ALA B 1 325 ? -21.641 -13.227 6.957 1 95.88 325 ALA B N 1
ATOM 5465 C CA . ALA B 1 325 ? -20.516 -14.117 6.695 1 95.88 325 ALA B CA 1
ATOM 5466 C C . ALA B 1 325 ? -20.906 -15.227 5.723 1 95.88 325 ALA B C 1
ATOM 5468 O O . ALA B 1 325 ? -20.125 -15.57 4.82 1 95.88 325 ALA B O 1
ATOM 5469 N N . ILE B 1 326 ? -22.078 -15.75 5.867 1 96.81 326 ILE B N 1
ATOM 5470 C CA . ILE B 1 326 ? -22.609 -16.781 4.98 1 96.81 326 ILE B CA 1
ATOM 5471 C C . ILE B 1 326 ? -22.75 -16.219 3.566 1 96.81 326 ILE B C 1
ATOM 5473 O O . ILE B 1 326 ? -22.422 -16.891 2.588 1 96.81 326 ILE B O 1
ATOM 5477 N N . LYS B 1 327 ? -23.125 -15 3.459 1 96.75 327 LYS B N 1
ATOM 5478 C CA . LYS B 1 327 ? -23.297 -14.352 2.164 1 96.75 327 LYS B CA 1
ATOM 5479 C C . LYS B 1 327 ? -21.953 -14.203 1.442 1 96.75 327 LYS B C 1
ATOM 5481 O O . LYS B 1 327 ? -21.906 -14.219 0.211 1 96.75 327 LYS B O 1
ATOM 5486 N N . ALA B 1 328 ? -20.922 -14.023 2.244 1 97.25 328 ALA B N 1
ATOM 5487 C CA . ALA B 1 328 ? -19.594 -13.953 1.627 1 97.25 328 ALA B CA 1
ATOM 5488 C C . ALA B 1 328 ? -19.266 -15.242 0.883 1 97.25 328 ALA B C 1
ATOM 5490 O O . ALA B 1 328 ? -18.812 -15.211 -0.264 1 97.25 328 ALA B O 1
ATOM 5491 N N . VAL B 1 329 ? -19.531 -16.375 1.521 1 96.75 329 VAL B N 1
ATOM 5492 C CA . VAL B 1 329 ? -19.266 -17.688 0.916 1 96.75 329 VAL B CA 1
ATOM 5493 C C . VAL B 1 329 ? -20.172 -17.891 -0.286 1 96.75 329 VAL B C 1
ATOM 5495 O O . VAL B 1 329 ? -19.734 -18.359 -1.34 1 96.75 329 VAL B O 1
ATOM 5498 N N . GLU B 1 330 ? -21.406 -17.484 -0.154 1 96.38 330 GLU B N 1
ATOM 5499 C CA . GLU B 1 330 ? -22.375 -17.594 -1.242 1 96.38 330 GLU B CA 1
ATOM 5500 C C . GLU B 1 330 ? -21.969 -16.719 -2.428 1 96.38 330 GLU B C 1
ATOM 5502 O O . GLU B 1 330 ? -22.156 -17.109 -3.582 1 96.38 330 GLU B O 1
ATOM 5507 N N . GLY B 1 331 ? -21.531 -15.516 -2.059 1 95.88 331 GLY B N 1
ATOM 5508 C CA . GLY B 1 331 ? -21.062 -14.625 -3.115 1 95.88 331 GLY B CA 1
ATOM 5509 C C . GLY B 1 331 ? -19.984 -15.234 -3.977 1 95.88 331 GLY B C 1
ATOM 5510 O O . GLY B 1 331 ? -20 -15.109 -5.203 1 95.88 331 GLY B O 1
ATOM 5511 N N . ILE B 1 332 ? -19.078 -15.938 -3.361 1 95.31 332 ILE B N 1
ATOM 5512 C CA . ILE B 1 332 ? -18 -16.609 -4.078 1 95.31 332 ILE B CA 1
ATOM 5513 C C . ILE B 1 332 ? -18.562 -17.75 -4.91 1 95.31 332 ILE B C 1
ATOM 5515 O O . ILE B 1 332 ? -18.203 -17.922 -6.082 1 95.31 332 ILE B O 1
ATOM 5519 N N . ARG B 1 333 ? -19.438 -18.5 -4.391 1 94.31 333 ARG B N 1
ATOM 5520 C CA . ARG B 1 333 ? -20.047 -19.625 -5.098 1 94.31 333 ARG B CA 1
ATOM 5521 C C . ARG B 1 333 ? -20.844 -19.156 -6.301 1 94.31 333 ARG B C 1
ATOM 5523 O O . ARG B 1 333 ? -20.906 -19.844 -7.324 1 94.31 333 ARG B O 1
ATOM 5530 N N . LYS B 1 334 ? -21.453 -17.984 -6.164 1 95.12 334 LYS B N 1
ATOM 5531 C CA . LYS B 1 334 ? -22.172 -17.406 -7.297 1 95.12 334 LYS B CA 1
ATOM 5532 C C . LYS B 1 334 ? -21.234 -17.188 -8.484 1 95.12 334 LYS B C 1
ATOM 5534 O O . LYS B 1 334 ? -21.625 -17.422 -9.633 1 95.12 334 LYS B O 1
ATOM 5539 N N . ILE B 1 335 ? -20.062 -16.766 -8.188 1 94.81 335 ILE B N 1
ATOM 5540 C CA . ILE B 1 335 ? -19.078 -16.562 -9.242 1 94.81 335 ILE B CA 1
ATOM 5541 C C . ILE B 1 335 ? -18.719 -17.891 -9.891 1 94.81 335 ILE B C 1
ATOM 5543 O O . ILE B 1 335 ? -18.594 -17.984 -11.109 1 94.81 335 ILE B O 1
ATOM 5547 N N . TYR B 1 336 ? -18.625 -18.922 -9.055 1 93.25 336 TYR B N 1
ATOM 5548 C CA . TYR B 1 336 ? -18.297 -20.266 -9.547 1 93.25 336 TYR B CA 1
ATOM 5549 C C . TYR B 1 336 ? -19.375 -20.766 -10.5 1 93.25 336 TYR B C 1
ATOM 5551 O O . TYR B 1 336 ? -19.078 -21.344 -11.547 1 93.25 336 TYR B O 1
ATOM 5559 N N . LEU B 1 337 ? -20.547 -20.531 -10.148 1 92.25 337 LEU B N 1
ATOM 5560 C CA . LEU B 1 337 ? -21.672 -20.969 -10.969 1 92.25 337 LEU B CA 1
ATOM 5561 C C . LEU B 1 337 ? -21.672 -20.25 -12.32 1 92.25 337 LEU B C 1
ATOM 5563 O O . LEU B 1 337 ? -21.891 -20.891 -13.359 1 92.25 337 LEU B O 1
ATOM 5567 N N . GLU B 1 338 ? -21.406 -19.016 -12.25 1 92.31 338 GLU B N 1
ATOM 5568 C CA . GLU B 1 338 ? -21.391 -18.219 -13.469 1 92.31 338 GLU B CA 1
ATOM 5569 C C . GLU B 1 338 ? -20.25 -18.656 -14.398 1 92.31 338 GLU B C 1
ATOM 5571 O O . GLU B 1 338 ? -20.406 -18.656 -15.617 1 92.31 338 GLU B O 1
ATOM 5576 N N . LEU B 1 339 ? -19.141 -19.109 -13.844 1 92.06 339 LEU B N 1
ATOM 5577 C CA . LEU B 1 339 ? -17.969 -19.453 -14.625 1 92.06 339 LEU B CA 1
ATOM 5578 C C . LEU B 1 339 ? -17.922 -20.953 -14.922 1 92.06 339 LEU B C 1
ATOM 5580 O O . LEU B 1 339 ? -17.078 -21.406 -15.695 1 92.06 339 LEU B O 1
ATOM 5584 N N . LYS B 1 340 ? -18.781 -21.688 -14.344 1 87.56 340 LYS B N 1
ATOM 5585 C CA . LYS B 1 340 ? -18.828 -23.141 -14.516 1 87.56 340 LYS B CA 1
ATOM 5586 C C . LYS B 1 340 ? -17.5 -23.781 -14.133 1 87.56 340 LYS B C 1
ATOM 5588 O O . LYS B 1 340 ? -16.953 -24.594 -14.883 1 87.56 340 LYS B O 1
ATOM 5593 N N . ILE B 1 341 ? -17 -23.344 -13.023 1 86.38 341 ILE B N 1
ATOM 5594 C CA . ILE B 1 341 ? -15.75 -23.859 -12.484 1 86.38 341 ILE B CA 1
ATOM 5595 C C . ILE B 1 341 ? -16.031 -25.125 -11.656 1 86.38 341 ILE B C 1
ATOM 5597 O O . ILE B 1 341 ? -17 -25.172 -10.898 1 86.38 341 ILE B O 1
ATOM 5601 N N . PRO B 1 342 ? -15.234 -26.109 -11.859 1 85.94 342 PRO B N 1
ATOM 5602 C CA . PRO B 1 342 ? -15.367 -27.297 -11.008 1 85.94 342 PRO B CA 1
ATOM 5603 C C . PRO B 1 342 ? -15.25 -26.969 -9.523 1 85.94 342 PRO B C 1
ATOM 5605 O O . PRO B 1 342 ? -14.43 -26.125 -9.141 1 85.94 342 PRO B O 1
ATOM 5608 N N . GLN B 1 343 ? -15.953 -27.766 -8.703 1 87.81 343 GLN B N 1
ATOM 5609 C CA . GLN B 1 343 ? -16.031 -27.391 -7.293 1 87.81 343 GLN B CA 1
ATOM 5610 C C . GLN B 1 343 ? -15.555 -28.531 -6.395 1 87.81 343 GLN B C 1
ATOM 5612 O O . GLN B 1 343 ? -15.531 -28.391 -5.172 1 87.81 343 GLN B O 1
ATOM 5617 N N . ARG B 1 344 ? -15.141 -29.609 -7.082 1 93.56 344 ARG B N 1
ATOM 5618 C CA . ARG B 1 344 ? -14.719 -30.75 -6.289 1 93.56 344 ARG B CA 1
ATOM 5619 C C . ARG B 1 344 ? -13.367 -31.281 -6.766 1 93.56 344 ARG B C 1
ATOM 5621 O O . ARG B 1 344 ? -13.086 -31.281 -7.965 1 93.56 344 ARG B O 1
ATOM 5628 N N . LEU B 1 345 ? -12.578 -31.797 -5.797 1 95.69 345 LEU B N 1
ATOM 5629 C CA . LEU B 1 345 ? -11.258 -32.375 -6.094 1 95.69 345 LEU B CA 1
ATOM 5630 C C . LEU B 1 345 ? -11.391 -33.625 -6.949 1 95.69 345 LEU B C 1
ATOM 5632 O O . LEU B 1 345 ? -10.531 -33.875 -7.789 1 95.69 345 LEU B O 1
ATOM 5636 N N . SER B 1 346 ? -12.523 -34.312 -6.824 1 93.69 346 SER B N 1
ATOM 5637 C CA . SER B 1 346 ? -12.75 -35.562 -7.539 1 93.69 346 SER B CA 1
ATOM 5638 C C . SER B 1 346 ? -12.977 -35.312 -9.023 1 93.69 346 SER B C 1
ATOM 5640 O O . SER B 1 346 ? -12.859 -36.219 -9.836 1 93.69 346 SER B O 1
ATOM 5642 N N . GLU B 1 347 ? -13.242 -34.094 -9.352 1 91.19 347 GLU B N 1
ATOM 5643 C CA . GLU B 1 347 ? -13.445 -33.75 -10.758 1 91.19 347 GLU B CA 1
ATOM 5644 C C . GLU B 1 347 ? -12.117 -33.656 -11.5 1 91.19 347 GLU B C 1
ATOM 5646 O O . GLU B 1 347 ? -12.086 -33.625 -12.734 1 91.19 347 GLU B O 1
ATOM 5651 N N . TYR B 1 348 ? -10.906 -33.562 -10.812 1 85.81 348 TYR B N 1
ATOM 5652 C CA . TYR B 1 348 ? -9.594 -33.406 -11.422 1 85.81 348 TYR B CA 1
ATOM 5653 C C . TYR B 1 348 ? -8.68 -34.562 -11.039 1 85.81 348 TYR B C 1
ATOM 5655 O O . TYR B 1 348 ? -7.473 -34.375 -10.844 1 85.81 348 TYR B O 1
ATOM 5663 N N . GLU B 1 349 ? -9 -35.656 -10.883 1 82.88 349 GLU B N 1
ATOM 5664 C CA . GLU B 1 349 ? -8.258 -36.906 -10.703 1 82.88 349 GLU B CA 1
ATOM 5665 C C . GLU B 1 349 ? -7.605 -36.969 -9.328 1 82.88 349 GLU B C 1
ATOM 5667 O O . GLU B 1 349 ? -6.535 -37.562 -9.172 1 82.88 349 GLU B O 1
ATOM 5672 N N . VAL B 1 350 ? -7.945 -36.188 -8.484 1 93.75 350 VAL B N 1
ATOM 5673 C CA . VAL B 1 350 ? -7.543 -36.375 -7.094 1 93.75 350 VAL B CA 1
ATOM 5674 C C . VAL B 1 350 ? -8.305 -37.562 -6.5 1 93.75 350 VAL B C 1
ATOM 5676 O O . VAL B 1 350 ? -9.523 -37.656 -6.641 1 93.75 350 VAL B O 1
ATOM 5679 N N . LYS B 1 351 ? -7.594 -38.469 -5.941 1 96 351 LYS B N 1
ATOM 5680 C CA . LYS B 1 351 ? -8.203 -39.656 -5.375 1 96 351 LYS B CA 1
ATOM 5681 C C . LYS B 1 351 ? -8.367 -39.531 -3.861 1 96 351 LYS B C 1
ATOM 5683 O O . LYS B 1 351 ? -7.605 -38.812 -3.211 1 96 351 LYS B O 1
ATOM 5688 N N . LYS B 1 352 ? -9.344 -40.25 -3.4 1 95.44 352 LYS B N 1
ATOM 5689 C CA . LYS B 1 352 ? -9.609 -40.219 -1.965 1 95.44 352 LYS B CA 1
ATOM 5690 C C . LYS B 1 352 ? -8.383 -40.688 -1.17 1 95.44 352 LYS B C 1
ATOM 5692 O O . LYS B 1 352 ? -8.125 -40.188 -0.078 1 95.44 352 LYS B O 1
ATOM 5697 N N . ILE B 1 353 ? -7.695 -41.594 -1.691 1 96.25 353 ILE B N 1
ATOM 5698 C CA . ILE B 1 353 ? -6.551 -42.188 -1.009 1 96.25 353 ILE B CA 1
ATOM 5699 C C . ILE B 1 353 ? -5.445 -41.156 -0.848 1 96.25 353 ILE B C 1
ATOM 5701 O O . ILE B 1 353 ? -4.547 -41.312 -0.02 1 96.25 353 ILE B O 1
ATOM 5705 N N . ASP B 1 354 ? -5.438 -40.062 -1.617 1 96.44 354 ASP B N 1
ATOM 5706 C CA . ASP B 1 354 ? -4.406 -39.031 -1.581 1 96.44 354 ASP B CA 1
ATOM 5707 C C . ASP B 1 354 ? -4.641 -38.062 -0.423 1 96.44 354 ASP B C 1
ATOM 5709 O O . ASP B 1 354 ? -3.727 -37.344 -0.016 1 96.44 354 ASP B O 1
ATOM 5713 N N . LEU B 1 355 ? -5.848 -38 0.122 1 97.06 355 LEU B N 1
ATOM 5714 C CA . LEU B 1 355 ? -6.289 -36.938 1.006 1 97.06 355 LEU B CA 1
ATOM 5715 C C . LEU B 1 355 ? -5.469 -36.906 2.291 1 97.06 355 LEU B C 1
ATOM 5717 O O . LEU B 1 355 ? -5.031 -35.844 2.736 1 97.06 355 LEU B O 1
ATOM 5721 N N . PRO B 1 356 ? -5.195 -38.094 2.951 1 96.38 356 PRO B N 1
ATOM 5722 C CA . PRO B 1 356 ? -4.363 -38.031 4.156 1 96.38 356 PRO B CA 1
ATOM 5723 C C . PRO B 1 356 ? -2.957 -37.531 3.881 1 96.38 356 PRO B C 1
ATOM 5725 O O . PRO B 1 356 ? -2.404 -36.781 4.688 1 96.38 356 PRO B O 1
ATOM 5728 N N . GLY B 1 357 ? -2.406 -37.938 2.783 1 96 357 GLY B N 1
ATOM 5729 C CA . GLY B 1 357 ? -1.096 -37.438 2.395 1 96 357 GLY B CA 1
ATOM 5730 C C . GLY B 1 357 ? -1.073 -35.938 2.152 1 96 357 GLY B C 1
ATOM 5731 O O . GLY B 1 357 ? -0.135 -35.25 2.562 1 96 357 GLY B O 1
ATOM 5732 N N . ILE B 1 358 ? -2.121 -35.438 1.501 1 96.44 358 ILE B N 1
ATOM 5733 C CA . ILE B 1 358 ? -2.254 -34.031 1.242 1 96.44 358 ILE B CA 1
ATOM 5734 C C . ILE B 1 358 ? -2.344 -33.25 2.564 1 96.44 358 ILE B C 1
ATOM 5736 O O . ILE B 1 358 ? -1.665 -32.25 2.756 1 96.44 358 ILE B O 1
ATOM 5740 N N . ALA B 1 359 ? -3.109 -33.781 3.453 1 96.94 359 ALA B N 1
ATOM 5741 C CA . ALA B 1 359 ? -3.287 -33.156 4.754 1 96.94 359 ALA B CA 1
ATOM 5742 C C . ALA B 1 359 ? -1.971 -33.094 5.523 1 96.94 359 ALA B C 1
ATOM 5744 O O . ALA B 1 359 ? -1.644 -32.094 6.141 1 96.94 359 ALA B O 1
ATOM 5745 N N . THR B 1 360 ? -1.242 -34.156 5.516 1 95.94 360 THR B N 1
ATOM 5746 C CA . THR B 1 360 ? 0.028 -34.25 6.227 1 95.94 360 THR B CA 1
ATOM 5747 C C . THR B 1 360 ? 1.028 -33.25 5.684 1 95.94 360 THR B C 1
ATOM 5749 O O . THR B 1 360 ? 1.677 -32.531 6.449 1 95.94 360 THR B O 1
ATOM 5752 N N . LEU B 1 361 ? 1.104 -33.156 4.43 1 94.88 361 LEU B N 1
ATOM 5753 C CA . LEU B 1 361 ? 2.039 -32.219 3.811 1 94.88 361 LEU B CA 1
ATOM 5754 C C . LEU B 1 361 ? 1.616 -30.781 4.066 1 94.88 361 LEU B C 1
ATOM 5756 O O . LEU B 1 361 ? 2.451 -29.938 4.387 1 94.88 361 LEU B O 1
ATOM 5760 N N . ALA B 1 362 ? 0.347 -30.5 3.908 1 95.38 362 ALA B N 1
ATOM 5761 C CA . ALA B 1 362 ? -0.169 -29.156 4.129 1 95.38 362 ALA B CA 1
ATOM 5762 C C . ALA B 1 362 ? 0.171 -28.656 5.531 1 95.38 362 ALA B C 1
ATOM 5764 O O . ALA B 1 362 ? 0.469 -27.484 5.727 1 95.38 362 ALA B O 1
ATOM 5765 N N . ALA B 1 363 ? 0.158 -29.531 6.477 1 94.38 363 ALA B N 1
ATOM 5766 C CA . ALA B 1 363 ? 0.374 -29.188 7.879 1 94.38 363 ALA B CA 1
ATOM 5767 C C . ALA B 1 363 ? 1.812 -28.75 8.117 1 94.38 363 ALA B C 1
ATOM 5769 O O . ALA B 1 363 ? 2.119 -28.156 9.156 1 94.38 363 ALA B O 1
ATOM 5770 N N . THR B 1 364 ? 2.656 -29 7.191 1 91.25 364 THR B N 1
ATOM 5771 C CA . THR B 1 364 ? 4.066 -28.672 7.375 1 91.25 364 THR B CA 1
ATOM 5772 C C . THR B 1 364 ? 4.367 -27.266 6.871 1 91.25 364 THR B C 1
ATOM 5774 O O . THR B 1 364 ? 5.434 -26.719 7.16 1 91.25 364 THR B O 1
ATOM 5777 N N . TYR B 1 365 ? 3.486 -26.703 6.117 1 91.62 365 TYR B N 1
ATOM 5778 C CA . TYR B 1 365 ? 3.768 -25.422 5.5 1 91.62 365 TYR B CA 1
ATOM 5779 C C . TYR B 1 365 ? 3.66 -24.297 6.523 1 91.62 365 TYR B C 1
ATOM 5781 O O . TYR B 1 365 ? 2.762 -24.297 7.367 1 91.62 365 TYR B O 1
ATOM 5789 N N . PRO B 1 366 ? 4.531 -23.312 6.418 1 89.5 366 PRO B N 1
ATOM 5790 C CA . PRO B 1 366 ? 4.539 -22.203 7.375 1 89.5 366 PRO B CA 1
ATOM 5791 C C . PRO B 1 366 ? 3.32 -21.297 7.234 1 89.5 366 PRO B C 1
ATOM 5793 O O . PRO B 1 366 ? 3.045 -20.484 8.125 1 89.5 366 PRO B O 1
ATOM 5796 N N . PHE B 1 367 ? 2.557 -21.422 6.203 1 92.25 367 PHE B N 1
ATOM 5797 C CA . PHE B 1 367 ? 1.363 -20.609 5.973 1 92.25 367 PHE B CA 1
ATOM 5798 C C . PHE B 1 367 ? 0.342 -20.828 7.086 1 92.25 367 PHE B C 1
ATOM 5800 O O . PHE B 1 367 ? -0.478 -19.953 7.359 1 92.25 367 PHE B O 1
ATOM 5807 N N . LEU B 1 368 ? 0.396 -21.984 7.715 1 92.94 368 LEU B N 1
ATOM 5808 C CA . LEU B 1 368 ? -0.575 -22.312 8.75 1 92.94 368 LEU B CA 1
ATOM 5809 C C . LEU B 1 368 ? -0.294 -21.531 10.031 1 92.94 368 LEU B C 1
ATOM 5811 O O . LEU B 1 368 ? -1.162 -21.422 10.906 1 92.94 368 LEU B O 1
ATOM 5815 N N . ASP B 1 369 ? 0.91 -20.969 10.172 1 90.06 369 ASP B N 1
ATOM 5816 C CA . ASP B 1 369 ? 1.271 -20.172 11.336 1 90.06 369 ASP B CA 1
ATOM 5817 C C . ASP B 1 369 ? 0.543 -18.828 11.328 1 90.06 369 ASP B C 1
ATOM 5819 O O . ASP B 1 369 ? 0.487 -18.141 12.352 1 90.06 369 ASP B O 1
ATOM 5823 N N . CYS B 1 370 ? -0.046 -18.516 10.188 1 90 370 CYS B N 1
ATOM 5824 C CA . CYS B 1 370 ? -0.654 -17.188 10.047 1 90 370 CYS B CA 1
ATOM 5825 C C . CYS B 1 370 ? -2.166 -17.266 10.219 1 90 370 CYS B C 1
ATOM 5827 O O . CYS B 1 370 ? -2.859 -16.25 10.117 1 90 370 CYS B O 1
ATOM 5829 N N . LEU B 1 371 ? -2.639 -18.422 10.523 1 90.19 371 LEU B N 1
ATOM 5830 C CA . LEU B 1 371 ? -4.078 -18.609 10.656 1 90.19 371 LEU B CA 1
ATOM 5831 C C . LEU B 1 371 ? -4.594 -17.953 11.938 1 90.19 371 LEU B C 1
ATOM 5833 O O . LEU B 1 371 ? -3.85 -17.812 12.906 1 90.19 371 LEU B O 1
ATOM 5837 N N . PRO B 1 372 ? -5.797 -17.516 11.914 1 83.62 372 PRO B N 1
ATOM 5838 C CA . PRO B 1 372 ? -6.371 -16.875 13.102 1 83.62 372 PRO B CA 1
ATOM 5839 C C . PRO B 1 372 ? -6.543 -17.844 14.273 1 83.62 372 PRO B C 1
ATOM 5841 O O . PRO B 1 372 ? -6.688 -17.406 15.414 1 83.62 372 PRO B O 1
ATOM 5844 N N . ARG B 1 373 ? -6.582 -19.109 13.977 1 84.69 373 ARG B N 1
ATOM 5845 C CA . ARG B 1 373 ? -6.695 -20.125 15.008 1 84.69 373 ARG B CA 1
ATOM 5846 C C . ARG B 1 373 ? -5.824 -21.344 14.68 1 84.69 373 ARG B C 1
ATOM 5848 O O . ARG B 1 373 ? -5.504 -21.578 13.508 1 84.69 373 ARG B O 1
ATOM 5855 N N . GLU B 1 374 ? -5.527 -22.016 15.719 1 84.81 374 GLU B N 1
ATOM 5856 C CA . GLU B 1 374 ? -4.762 -23.234 15.508 1 84.81 374 GLU B CA 1
ATOM 5857 C C . GLU B 1 374 ? -5.57 -24.266 14.719 1 84.81 374 GLU B C 1
ATOM 5859 O O . GLU B 1 374 ? -6.785 -24.375 14.898 1 84.81 374 GLU B O 1
ATOM 5864 N N . LEU B 1 375 ? -4.891 -24.938 13.812 1 88.62 375 LEU B N 1
ATOM 5865 C CA . LEU B 1 375 ? -5.551 -25.906 12.945 1 88.62 375 LEU B CA 1
ATOM 5866 C C . LEU B 1 375 ? -4.891 -27.281 13.062 1 88.62 375 LEU B C 1
ATOM 5868 O O . LEU B 1 375 ? -3.869 -27.531 12.414 1 88.62 375 LEU B O 1
ATOM 5872 N N . PRO B 1 376 ? -5.539 -28.125 13.805 1 85.62 376 PRO B N 1
ATOM 5873 C CA . PRO B 1 376 ? -5.008 -29.484 13.875 1 85.62 376 PRO B CA 1
ATOM 5874 C C . PRO B 1 376 ? -5.148 -30.25 12.555 1 85.62 376 PRO B C 1
ATOM 5876 O O . PRO B 1 376 ? -6.055 -29.953 11.766 1 85.62 376 PRO B O 1
ATOM 5879 N N . LYS B 1 377 ? -4.297 -31.219 12.367 1 84.31 377 LYS B N 1
ATOM 5880 C CA . LYS B 1 377 ? -4.246 -32 11.125 1 84.31 377 LYS B CA 1
ATOM 5881 C C . LYS B 1 377 ? -5.602 -32.625 10.828 1 84.31 377 LYS B C 1
ATOM 5883 O O . LYS B 1 377 ? -6.02 -32.688 9.664 1 84.31 377 LYS B O 1
ATOM 5888 N N . ASN B 1 378 ? -6.199 -33.125 11.781 1 88.12 378 ASN B N 1
ATOM 5889 C CA . ASN B 1 378 ? -7.484 -33.812 11.578 1 88.12 378 ASN B CA 1
ATOM 5890 C C . ASN B 1 378 ? -8.523 -32.844 10.992 1 88.12 378 ASN B C 1
ATOM 5892 O O . ASN B 1 378 ? -9.352 -33.25 10.18 1 88.12 378 ASN B O 1
ATOM 5896 N N . GLU B 1 379 ? -8.445 -31.641 11.305 1 92.19 379 GLU B N 1
ATOM 5897 C CA . GLU B 1 379 ? -9.359 -30.641 10.758 1 92.19 379 GLU B CA 1
ATOM 5898 C C . GLU B 1 379 ? -9.023 -30.312 9.305 1 92.19 379 GLU B C 1
ATOM 5900 O O . GLU B 1 379 ? -9.914 -30.031 8.5 1 92.19 379 GLU B O 1
ATOM 5905 N N . ILE B 1 380 ? -7.75 -30.406 9 1 94.69 380 ILE B N 1
ATOM 5906 C CA . ILE B 1 380 ? -7.32 -30.188 7.625 1 94.69 380 ILE B CA 1
ATOM 5907 C C . ILE B 1 380 ? -7.938 -31.25 6.723 1 94.69 380 ILE B C 1
ATOM 5909 O O . ILE B 1 380 ? -8.453 -30.938 5.645 1 94.69 380 ILE B O 1
ATOM 5913 N N . GLU B 1 381 ? -7.883 -32.469 7.191 1 95 381 GLU B N 1
ATOM 5914 C CA . GLU B 1 381 ? -8.445 -33.562 6.414 1 95 381 GLU B CA 1
ATOM 5915 C C . GLU B 1 381 ? -9.953 -33.406 6.238 1 95 381 GLU B C 1
ATOM 5917 O O . GLU B 1 381 ? -10.508 -33.75 5.191 1 95 381 GLU B O 1
ATOM 5922 N N . THR B 1 382 ? -10.602 -32.906 7.219 1 95.44 382 THR B N 1
ATOM 5923 C CA . THR B 1 382 ? -12.047 -32.688 7.148 1 95.44 382 THR B CA 1
ATOM 5924 C C . THR B 1 382 ? -12.383 -31.719 6.023 1 95.44 382 THR B C 1
ATOM 5926 O O . THR B 1 382 ? -13.367 -31.906 5.309 1 95.44 382 THR B O 1
ATOM 5929 N N . ILE B 1 383 ? -11.594 -30.719 5.859 1 96.19 383 ILE B N 1
ATOM 5930 C CA . ILE B 1 383 ? -11.797 -29.734 4.801 1 96.19 383 ILE B CA 1
ATOM 5931 C C . ILE B 1 383 ? -11.617 -30.391 3.439 1 96.19 383 ILE B C 1
ATOM 5933 O O . ILE B 1 383 ? -12.414 -30.172 2.521 1 96.19 383 ILE B O 1
ATOM 5937 N N . LEU B 1 384 ? -10.594 -31.266 3.324 1 97.25 384 LEU B N 1
ATOM 5938 C CA . LEU B 1 384 ? -10.297 -31.953 2.068 1 97.25 384 LEU B CA 1
ATOM 5939 C C . LEU B 1 384 ? -11.406 -32.938 1.706 1 97.25 384 LEU B C 1
ATOM 5941 O O . LEU B 1 384 ? -11.781 -33.062 0.537 1 97.25 384 LEU B O 1
ATOM 5945 N N . VAL B 1 385 ? -11.945 -33.562 2.713 1 96.56 385 VAL B N 1
ATOM 5946 C CA . VAL B 1 385 ? -13.031 -34.5 2.482 1 96.56 385 VAL B CA 1
ATOM 5947 C C . VAL B 1 385 ? -14.273 -33.75 2.008 1 96.56 385 VAL B C 1
ATOM 5949 O O . VAL B 1 385 ? -14.969 -34.219 1.095 1 96.56 385 VAL B O 1
ATOM 5952 N N . ALA B 1 386 ? -14.508 -32.625 2.582 1 95.44 386 ALA B N 1
ATOM 5953 C CA . ALA B 1 386 ? -15.641 -31.812 2.17 1 95.44 386 ALA B CA 1
ATOM 5954 C C . ALA B 1 386 ? -15.484 -31.344 0.727 1 95.44 386 ALA B C 1
ATOM 5956 O O . ALA B 1 386 ? -16.469 -31.188 0.005 1 95.44 386 ALA B O 1
ATOM 5957 N N . ALA B 1 387 ? -14.281 -31.125 0.299 1 96.12 387 ALA B N 1
ATOM 5958 C CA . ALA B 1 387 ? -13.992 -30.609 -1.039 1 96.12 387 ALA B CA 1
ATOM 5959 C C . ALA B 1 387 ? -13.969 -31.75 -2.064 1 96.12 387 ALA B C 1
ATOM 5961 O O . ALA B 1 387 ? -13.953 -31.5 -3.271 1 96.12 387 ALA B O 1
ATOM 5962 N N . PHE B 1 388 ? -13.844 -32.969 -1.526 1 96.44 388 PHE B N 1
ATOM 5963 C CA . PHE B 1 388 ? -13.766 -34.125 -2.41 1 96.44 388 PHE B CA 1
ATOM 5964 C C . PHE B 1 388 ? -15.141 -34.5 -2.959 1 96.44 388 PHE B C 1
ATOM 5966 O O . PHE B 1 388 ? -15.273 -34.812 -4.141 1 96.44 388 PHE B O 1
#

Radius of gyration: 26.07 Å; Cα contacts (8 Å, |Δi|>4): 1662; chains: 2; bounding box: 61×83×59 Å

Sequence (776 aa):
MPVLPEWINFQFTPKIHFEIDCGYKLGSFVKNIGSRVVLIATQRELENAEELSIIKTSLEKHSEGVIIYDDIVDKAHFKDIDSVAHFLRIANADCVVAYGSFESINAGKAAGLLATNDFFTEDLYSGKVSPKKKGLPVIVVPTKPLLGNECSPFFSIVDDRDKNRKYFAHEWAFPELIVADPKIGAGMSSSDTAKTGIAILSAAVDSILSKYANEITSSTALRAIELISKNIVTSIREPRNLGAKNSIYAASLLAGIAQSTSSLGLCYALSLSTTTITNLDIFQAMSILLPHVMEYNLTSSAGKYVMIARALDEDVTNISVIEAAIKAVEGIRKIYLELKIPQRLSEYEVKKIDLPGIATLAATYPFLDCLPRELPKNEIETILVAAFMPVLPEWINFQFTPKIHFEIDCGYKLGSFVKNIGSRVVLIATQRELENAEELSIIKTSLEKHSEGVIIYDDIVDKAHFKDIDSVAHFLRIANADCVVAYGSFESINAGKAAGLLATNDFFTEDLYSGKVSPKKKGLPVIVVPTKPLLGNECSPFFSIVDDRDKNRKYFAHEWAFPELIVADPKIGAGMSSSDTAKTGIAILSAAVDSILSKYANEITSSTALRAIELISKNIVTSIREPRNLGAKNSIYAASLLAGIAQSTSSLGLCYALSLSTTTITNLDIFQAMSILLPHVMEYNLTSSAGKYVMIARALDEDVTNISVIEAAIKAVEGIRKIYLELKIPQRLSEYEVKKIDLPGIATLAATYPFLDCLPRELPKNEIETILVAAF

InterPro domains:
  IPR001670 Alcohol dehydrogenase, iron-type/glycerol dehydrogenase GldA [PF00465] (14-182)
  IPR039697 Iron-type alcohol dehydrogenase-like [PTHR11496] (10-387)
  IPR056798 Fe-containing alcohol dehydrogenase-like, C-terminal [PF25137] (193-387)

Foldseek 3Di:
DDDFPPDADADFQAAEAEEAPCLLQLLVVCLVQFAEEEEEFEAQVAPCVPSVVSNQVSNVVRHNYYHYDHHRHPAAAQVLLQVLLVCCQVVVGQEYEQEEALRSLLSRLSSQQCNVPPDGPVCQQVPNDDRPDQGRAYEYEYLAQHLQSSAAQKHWHAYPVQRAIGMDGDPSSGHHYYYYHLVSRLPDALVRLLLLLLLNLLLLVQLLQFLNFDPQLVVLSLQLLLLSLVQSLVCNVPSVPSSSSVSSNSSSNSSNSSCNGRNGALLQLLLSLLCSQPVPDSSLSSNQLRLLVLVLCCVVPLVSLLSLLVSLVHDPPPHDSSVSSVSSSVSSVVSCVSSVRDRAPVVPPDDPVCLLSSLVRSVPDCRHVRGSDHDDSVNSSVSNVVRD/DDDFPPDADADFQAAEAEEAPCLLQLLVVCLVQFAEEEEEFEAQDAPCVPSVVSNQVSNVVRHNYYHYDHHRHPAAAQVLLQVLLVCCQVVVGQEYEQEEALRSLLSRLSSQQCNVPPDGPVCQQVPNDDRPDQGRAYEYEYLAQHLQSSAAQKHWGAYPVQRAIDMDGDPSSGHHYYYYHLVSNLPDALVRLLLLLLLNLLLLLQLLQFLNFGPQLVVLSLQLLLLSLVQSLVCNVPSVPSVSSSSSNSSSNSSNSSCNGRNGALLQLLLSLQCSQPVPDSSLSSNQLRLLVLVLCCVVPLVSLLSLLVSLVHDPPPHDSSVSSVSSSVSSVVSCVSSVRDRAPVVPPDDPVCLLSSLVRSVPDCRHVRGSDHDDSVNSSVSNVVRD

pLDDT: mean 91.32, std 8.63, range [24.64, 97.94]